Protein AF-0000000075589201 (afdb_homodimer)

pLDDT: mean 79.86, std 19.65, range [26.52, 97.69]

Radius of gyration: 31.89 Å; Cα contacts (8 Å, |Δi|>4): 646; chains: 2; bounding box: 44×114×77 Å

Structure (mmCIF, N/CA/C/O backbone):
data_AF-0000000075589201-model_v1
#
loop_
_entity.id
_entity.type
_entity.pdbx_description
1 polymer 'Conjugative transposon TraK protein'
#
loop_
_atom_site.group_PDB
_atom_site.id
_atom_site.type_symbol
_atom_site.label_atom_id
_atom_site.label_alt_id
_atom_site.label_comp_id
_atom_site.label_asym_id
_atom_site.label_entity_id
_atom_site.label_seq_id
_atom_site.pdbx_PDB_ins_code
_atom_site.Cartn_x
_atom_site.Cartn_y
_atom_site.Cartn_z
_atom_site.occupancy
_atom_site.B_iso_or_equiv
_atom_site.auth_seq_id
_atom_site.auth_comp_id
_atom_site.auth_asym_id
_atom_site.auth_atom_id
_atom_site.pdbx_PDB_model_num
ATOM 1 N N . MET A 1 1 ? 4.73 -77.562 -46.156 1 45.94 1 MET A N 1
ATOM 2 C CA . MET A 1 1 ? 3.639 -76.562 -46 1 45.94 1 MET A CA 1
ATOM 3 C C . MET A 1 1 ? 3.52 -76.125 -44.562 1 45.94 1 MET A C 1
ATOM 5 O O . MET A 1 1 ? 3.279 -74.938 -44.312 1 45.94 1 MET A O 1
ATOM 9 N N . LEU A 1 2 ? 3.779 -76.938 -43.625 1 54.12 2 LEU A N 1
ATOM 10 C CA . LEU A 1 2 ? 3.613 -76.688 -42.188 1 54.12 2 LEU A CA 1
ATOM 11 C C . LEU A 1 2 ? 4.754 -75.875 -41.656 1 54.12 2 LEU A C 1
ATOM 13 O O . LEU A 1 2 ? 4.527 -74.938 -40.844 1 54.12 2 LEU A O 1
ATOM 17 N N . ILE A 1 3 ? 5.914 -76.125 -42.125 1 55.28 3 ILE A N 1
ATOM 18 C CA . ILE A 1 3 ? 7.102 -75.375 -41.656 1 55.28 3 ILE A CA 1
ATOM 19 C C . ILE A 1 3 ? 7.059 -73.938 -42.125 1 55.28 3 ILE A C 1
ATOM 21 O O . ILE A 1 3 ? 7.422 -73.062 -41.375 1 55.28 3 ILE A O 1
ATOM 25 N N . GLU A 1 4 ? 6.652 -73.688 -43.312 1 59.41 4 GLU A N 1
ATOM 26 C CA . GLU A 1 4 ? 6.539 -72.375 -43.844 1 59.41 4 GLU A CA 1
ATOM 27 C C . GLU A 1 4 ? 5.52 -71.5 -43.062 1 59.41 4 GLU A C 1
ATOM 29 O O . GLU A 1 4 ? 5.715 -70.312 -42.844 1 59.41 4 GLU A O 1
ATOM 34 N N . SER A 1 5 ? 4.625 -72.312 -42.469 1 63.28 5 SER A N 1
ATOM 35 C CA . SER A 1 5 ? 3.578 -71.625 -41.688 1 63.28 5 SER A CA 1
ATOM 36 C C . SER A 1 5 ? 4.094 -71.188 -40.312 1 63.28 5 SER A C 1
ATOM 38 O O . SER A 1 5 ? 3.736 -70.125 -39.844 1 63.28 5 SER A O 1
ATOM 40 N N . LEU A 1 6 ? 5.078 -71.938 -39.906 1 62.12 6 LEU A N 1
ATOM 41 C CA . LEU A 1 6 ? 5.617 -71.625 -38.594 1 62.12 6 LEU A CA 1
ATOM 42 C C . LEU A 1 6 ? 6.566 -70.438 -38.656 1 62.12 6 LEU A C 1
ATOM 44 O O . LEU A 1 6 ? 6.578 -69.625 -37.781 1 62.12 6 LEU A O 1
ATOM 48 N N . GLU A 1 7 ? 7.344 -70.5 -39.719 1 65.75 7 GLU A N 1
ATOM 49 C CA . GLU A 1 7 ? 8.258 -69.375 -39.938 1 65.75 7 GLU A CA 1
ATOM 50 C C . GLU A 1 7 ? 7.488 -68.062 -40.188 1 65.75 7 GLU A C 1
ATOM 52 O O . GLU A 1 7 ? 7.883 -67 -39.688 1 65.75 7 GLU A O 1
ATOM 57 N N . GLN A 1 8 ? 6.422 -68.188 -40.812 1 70.38 8 GLN A N 1
ATOM 58 C CA . GLN A 1 8 ? 5.582 -67 -41.062 1 70.38 8 GLN A CA 1
ATOM 59 C C . GLN A 1 8 ? 4.906 -66.5 -39.812 1 70.38 8 GLN A C 1
ATOM 61 O O . GLN A 1 8 ? 4.777 -65.312 -39.594 1 70.38 8 GLN A O 1
ATOM 66 N N . LYS A 1 9 ? 4.586 -67.5 -38.938 1 68.06 9 LYS A N 1
ATOM 67 C CA . LYS A 1 9 ? 3.961 -67.125 -37.656 1 68.06 9 LYS A CA 1
ATOM 68 C C . LYS A 1 9 ? 4.953 -66.438 -36.75 1 68.06 9 LYS A C 1
ATOM 70 O O . LYS A 1 9 ? 4.598 -65.5 -36.031 1 68.06 9 LYS A O 1
ATOM 75 N N . THR A 1 10 ? 6.148 -66.875 -36.781 1 70.75 10 THR A N 1
ATOM 76 C CA . THR A 1 10 ? 7.172 -66.312 -35.938 1 70.75 10 THR A CA 1
ATOM 77 C C . THR A 1 10 ? 7.543 -64.875 -36.438 1 70.75 10 THR A C 1
ATOM 79 O O . THR A 1 10 ? 7.785 -63.969 -35.656 1 70.75 10 THR A O 1
ATOM 82 N N . ARG A 1 11 ? 7.641 -64.812 -37.719 1 72.56 11 ARG A N 1
ATOM 83 C CA . ARG A 1 11 ? 7.93 -63.531 -38.312 1 72.56 11 ARG A CA 1
ATOM 84 C C . ARG A 1 11 ? 6.816 -62.531 -38.031 1 72.56 11 ARG A C 1
ATOM 86 O O . ARG A 1 11 ? 7.082 -61.344 -37.75 1 72.56 11 ARG A O 1
ATOM 93 N N . LEU A 1 12 ? 5.617 -62.969 -38.031 1 69.81 12 LEU A N 1
ATOM 94 C CA . LEU A 1 12 ? 4.465 -62.125 -37.719 1 69.81 12 LEU A CA 1
ATOM 95 C C . LEU A 1 12 ? 4.473 -61.719 -36.25 1 69.81 12 LEU A C 1
ATOM 97 O O . LEU A 1 12 ? 4.145 -60.562 -35.938 1 69.81 12 LEU A O 1
ATOM 101 N N . ALA A 1 13 ? 4.887 -62.688 -35.5 1 69 13 ALA A N 1
ATOM 102 C CA . ALA A 1 13 ? 4.973 -62.406 -34.062 1 69 13 ALA A CA 1
ATOM 103 C C . ALA A 1 13 ? 6.047 -61.375 -33.781 1 69 13 ALA A C 1
ATOM 105 O O . ALA A 1 13 ? 5.844 -60.469 -32.938 1 69 13 ALA A O 1
ATOM 106 N N . LEU A 1 14 ? 7.141 -61.5 -34.469 1 70.56 14 LEU A N 1
ATOM 107 C CA . LEU A 1 14 ? 8.227 -60.531 -34.281 1 70.56 14 LEU A CA 1
ATOM 108 C C . LEU A 1 14 ? 7.832 -59.156 -34.812 1 70.56 14 LEU A C 1
ATOM 110 O O . LEU A 1 14 ? 8.18 -58.125 -34.219 1 70.56 14 LEU A O 1
ATOM 114 N N . PHE A 1 15 ? 7.105 -59.188 -35.875 1 77 15 PHE A N 1
ATOM 115 C CA . PHE A 1 15 ? 6.621 -57.938 -36.438 1 77 15 PHE A CA 1
ATOM 116 C C . PHE A 1 15 ? 5.625 -57.281 -35.469 1 77 15 PHE A C 1
ATOM 118 O O . PHE A 1 15 ? 5.656 -56.062 -35.281 1 77 15 PHE A O 1
ATOM 125 N N . THR A 1 16 ? 4.824 -58.094 -34.844 1 73.19 16 THR A N 1
ATOM 126 C CA . THR A 1 16 ? 3.834 -57.562 -33.906 1 73.19 16 THR A CA 1
ATOM 127 C C . THR A 1 16 ? 4.512 -57 -32.656 1 73.19 16 THR A C 1
ATOM 129 O O . THR A 1 16 ? 4.113 -55.938 -32.156 1 73.19 16 THR A O 1
ATOM 132 N N . VAL A 1 17 ? 5.504 -57.688 -32.281 1 70.44 17 VAL A N 1
ATOM 133 C CA . VAL A 1 17 ? 6.23 -57.219 -31.094 1 70.44 17 VAL A CA 1
ATOM 134 C C . VAL A 1 17 ? 6.969 -55.938 -31.422 1 70.44 17 VAL A C 1
ATOM 136 O O . VAL A 1 17 ? 6.941 -55 -30.625 1 70.44 17 VAL A O 1
ATOM 139 N N . ALA A 1 18 ? 7.586 -55.906 -32.562 1 76.56 18 ALA A N 1
ATOM 140 C CA . ALA A 1 18 ? 8.328 -54.719 -32.969 1 76.56 18 ALA A CA 1
ATOM 141 C C . ALA A 1 18 ? 7.395 -53.5 -33.125 1 76.56 18 ALA A C 1
ATOM 143 O O . ALA A 1 18 ? 7.719 -52.406 -32.656 1 76.56 18 ALA A O 1
ATOM 144 N N . THR A 1 19 ? 6.266 -53.75 -33.625 1 79.62 19 THR A N 1
ATOM 145 C CA . THR A 1 19 ? 5.305 -52.688 -33.844 1 79.62 19 THR A CA 1
ATOM 146 C C . THR A 1 19 ? 4.75 -52.188 -32.5 1 79.62 19 THR A C 1
ATOM 148 O O . THR A 1 19 ? 4.57 -50.969 -32.312 1 79.62 19 THR A O 1
ATOM 151 N N . THR A 1 20 ? 4.578 -53.062 -31.609 1 73.75 20 THR A N 1
ATOM 152 C CA . THR A 1 20 ? 4.062 -52.688 -30.297 1 73.75 20 THR A CA 1
ATOM 153 C C . THR A 1 20 ? 5.094 -51.875 -29.516 1 73.75 20 THR A C 1
ATOM 155 O O . THR A 1 20 ? 4.75 -50.906 -28.828 1 73.75 20 THR A O 1
ATOM 158 N N . ILE A 1 21 ? 6.316 -52.312 -29.703 1 73.62 21 ILE A N 1
ATOM 159 C CA . ILE A 1 21 ? 7.383 -51.594 -29.016 1 73.62 21 ILE A CA 1
ATOM 160 C C . ILE A 1 21 ? 7.5 -50.188 -29.578 1 73.62 21 ILE A C 1
ATOM 162 O O . ILE A 1 21 ? 7.625 -49.219 -28.828 1 73.62 21 ILE A O 1
ATOM 166 N N . ILE A 1 22 ? 7.445 -50.094 -30.875 1 80.19 22 ILE A N 1
ATOM 167 C CA . ILE A 1 22 ? 7.531 -48.781 -31.531 1 80.19 22 ILE A CA 1
ATOM 168 C C . ILE A 1 22 ? 6.344 -47.938 -31.125 1 80.19 22 ILE A C 1
ATOM 170 O O . ILE A 1 22 ? 6.508 -46.75 -30.812 1 80.19 22 ILE A O 1
ATOM 174 N N . ALA A 1 23 ? 5.184 -48.531 -31 1 77.44 23 ALA A N 1
ATOM 175 C CA . ALA A 1 23 ? 3.977 -47.812 -30.609 1 77.44 23 ALA A CA 1
ATOM 176 C C . ALA A 1 23 ? 4.07 -47.344 -29.156 1 77.44 23 ALA A C 1
ATOM 178 O O . ALA A 1 23 ? 3.707 -46.188 -28.844 1 77.44 23 ALA A O 1
ATOM 179 N N . CYS A 1 24 ? 4.641 -48.156 -28.453 1 72.44 24 CYS A N 1
ATOM 180 C CA . CYS A 1 24 ? 4.789 -47.812 -27.047 1 72.44 24 CYS A CA 1
ATOM 181 C C . CYS A 1 24 ? 5.781 -46.688 -26.859 1 72.44 24 CYS A C 1
ATOM 183 O O . CYS A 1 24 ? 5.562 -45.781 -26.047 1 72.44 24 CYS A O 1
ATOM 185 N N . THR A 1 25 ? 6.812 -46.719 -27.562 1 77.44 25 THR A N 1
ATOM 186 C CA . THR A 1 25 ? 7.832 -45.688 -27.469 1 77.44 25 THR A CA 1
ATOM 187 C C . THR A 1 25 ? 7.277 -44.344 -27.953 1 77.44 25 THR A C 1
ATOM 189 O O . THR A 1 25 ? 7.551 -43.312 -27.344 1 77.44 25 THR A O 1
ATOM 192 N N . ILE A 1 26 ? 6.48 -44.406 -28.922 1 79.25 26 ILE A N 1
ATOM 193 C CA . ILE A 1 26 ? 5.871 -43.188 -29.469 1 79.25 26 ILE A CA 1
ATOM 194 C C . ILE A 1 26 ? 4.891 -42.625 -28.453 1 79.25 26 ILE A C 1
ATOM 196 O O . ILE A 1 26 ? 4.883 -41.406 -28.203 1 79.25 26 ILE A O 1
ATOM 200 N N . ILE A 1 27 ? 4.156 -43.531 -27.844 1 72.88 27 ILE A N 1
ATOM 201 C CA . ILE A 1 27 ? 3.18 -43.094 -26.844 1 72.88 27 ILE A CA 1
ATOM 202 C C . ILE A 1 27 ? 3.902 -42.531 -25.625 1 72.88 27 ILE A C 1
ATOM 204 O O . ILE A 1 27 ? 3.504 -41.469 -25.094 1 72.88 27 ILE A O 1
ATOM 208 N N . CYS A 1 28 ? 4.969 -43.219 -25.328 1 69.12 28 CYS A N 1
ATOM 209 C CA . CYS A 1 28 ? 5.762 -42.719 -24.203 1 69.12 28 CYS A CA 1
ATOM 210 C C . CYS A 1 28 ? 6.379 -41.375 -24.531 1 69.12 28 CYS A C 1
ATOM 212 O O . CYS A 1 28 ? 6.355 -40.469 -23.688 1 69.12 28 CYS A O 1
ATOM 214 N N . GLY A 1 29 ? 6.938 -41.25 -25.656 1 73.06 29 GLY A N 1
ATOM 215 C CA . GLY A 1 29 ? 7.488 -40 -26.078 1 73.06 29 GLY A CA 1
ATOM 216 C C . GLY A 1 29 ? 6.457 -38.875 -26.125 1 73.06 29 GLY A C 1
ATOM 217 O O . GLY A 1 29 ? 6.719 -37.75 -25.656 1 73.06 29 GLY A O 1
ATOM 218 N N . TYR A 1 30 ? 5.305 -39.188 -26.516 1 75.88 30 TYR A N 1
ATOM 219 C CA . TYR A 1 30 ? 4.215 -38.219 -26.594 1 75.88 30 TYR A CA 1
ATOM 220 C C . TYR A 1 30 ? 3.744 -37.781 -25.203 1 75.88 30 TYR A C 1
ATOM 222 O O . TYR A 1 30 ? 3.486 -36.625 -24.969 1 75.88 30 TYR A O 1
ATOM 230 N N . THR A 1 31 ? 3.646 -38.719 -24.375 1 66.38 31 THR A N 1
ATOM 231 C CA . THR A 1 31 ? 3.201 -38.438 -23.016 1 66.38 31 THR A CA 1
ATOM 232 C C . THR A 1 31 ? 4.219 -37.562 -22.297 1 66.38 31 THR A C 1
ATOM 234 O O . THR A 1 31 ? 3.846 -36.625 -21.562 1 66.38 31 THR A O 1
ATOM 237 N N . VAL A 1 32 ? 5.449 -37.844 -22.531 1 67.25 32 VAL A N 1
ATOM 238 C CA . VAL A 1 32 ? 6.508 -37.031 -21.922 1 67.25 32 VAL A CA 1
ATOM 239 C C . VAL A 1 32 ? 6.477 -35.625 -22.5 1 67.25 32 VAL A C 1
ATOM 241 O O . VAL A 1 32 ? 6.59 -34.656 -21.75 1 67.25 32 VAL A O 1
ATOM 244 N N . PHE A 1 33 ? 6.27 -35.531 -23.688 1 70.06 33 PHE A N 1
ATOM 245 C CA . PHE A 1 33 ? 6.211 -34.219 -24.344 1 70.06 33 PHE A CA 1
ATOM 246 C C . PHE A 1 33 ? 4.988 -33.438 -23.891 1 70.06 33 PHE A C 1
ATOM 248 O O . PHE A 1 33 ? 5.074 -32.25 -23.625 1 70.06 33 PHE A O 1
ATOM 255 N N . SER A 1 34 ? 3.949 -34.062 -23.75 1 63.53 34 SER A N 1
ATOM 256 C CA . SER A 1 34 ? 2.721 -33.406 -23.312 1 63.53 34 SER A CA 1
ATOM 257 C C . SER A 1 34 ? 2.822 -33 -21.844 1 63.53 34 SER A C 1
ATOM 259 O O . SER A 1 34 ? 2.312 -31.953 -21.453 1 63.53 34 SER A O 1
ATOM 261 N N . CYS A 1 35 ? 3.467 -33.781 -21.141 1 57.94 35 CYS A N 1
ATOM 262 C CA . CYS A 1 35 ? 3.674 -33.469 -19.719 1 57.94 35 CYS A CA 1
ATOM 263 C C . CYS A 1 35 ? 4.609 -32.281 -19.562 1 57.94 35 CYS A C 1
ATOM 265 O O . CYS A 1 35 ? 4.359 -31.406 -18.734 1 57.94 35 CYS A O 1
ATOM 267 N N . LEU A 1 36 ? 5.609 -32.281 -20.281 1 57.09 36 LEU A N 1
ATOM 268 C CA . LEU A 1 36 ? 6.527 -31.141 -20.219 1 57.09 36 LEU A CA 1
ATOM 269 C C . LEU A 1 36 ? 5.84 -29.859 -20.688 1 57.09 36 LEU A C 1
ATOM 271 O O . LEU A 1 36 ? 6.07 -28.797 -20.125 1 57.09 36 LEU A O 1
ATOM 275 N N . LYS A 1 37 ? 5.078 -30.078 -21.609 1 58.38 37 LYS A N 1
ATOM 276 C CA . LYS A 1 37 ? 4.316 -28.938 -22.078 1 58.38 37 LYS A CA 1
ATOM 277 C C . LYS A 1 37 ? 3.32 -28.453 -21.031 1 58.38 37 LYS A C 1
ATOM 279 O O . LYS A 1 37 ? 3.15 -27.25 -20.828 1 58.38 37 LYS A O 1
ATOM 284 N N . MET A 1 38 ? 2.744 -29.375 -20.391 1 50.78 38 MET A N 1
ATOM 285 C CA . MET A 1 38 ? 1.786 -29.016 -19.344 1 50.78 38 MET A CA 1
ATOM 286 C C . MET A 1 38 ? 2.488 -28.375 -18.156 1 50.78 38 MET A C 1
ATOM 288 O O . MET A 1 38 ? 1.954 -27.438 -17.547 1 50.78 38 MET A O 1
ATOM 292 N N . VAL A 1 39 ? 3.551 -28.859 -17.844 1 51.12 39 VAL A N 1
ATOM 293 C CA . VAL A 1 39 ? 4.344 -28.297 -16.766 1 51.12 39 VAL A CA 1
ATOM 294 C C . VAL A 1 39 ? 4.828 -26.891 -17.156 1 51.12 39 VAL A C 1
ATOM 296 O O . VAL A 1 39 ? 4.812 -25.969 -16.344 1 51.12 39 VAL A O 1
ATOM 299 N N . GLN A 1 40 ? 5.25 -26.812 -18.328 1 46.19 40 GLN A N 1
ATOM 300 C CA . GLN A 1 40 ? 5.664 -25.5 -18.797 1 46.19 40 GLN A CA 1
ATOM 301 C C . GLN A 1 40 ? 4.473 -24.547 -18.891 1 46.19 40 GLN A C 1
ATOM 303 O O . GLN A 1 40 ? 4.598 -23.359 -18.562 1 46.19 40 GLN A O 1
ATOM 308 N N . GLU A 1 41 ? 3.406 -25.062 -19.266 1 44.84 41 GLU A N 1
ATOM 309 C CA . GLU A 1 41 ? 2.203 -24.234 -19.312 1 44.84 41 GLU A CA 1
ATOM 310 C C . GLU A 1 41 ? 1.713 -23.891 -17.906 1 44.84 41 GLU A C 1
ATOM 312 O O . GLU A 1 41 ? 1.236 -22.781 -17.672 1 44.84 41 GLU A O 1
ATOM 317 N N . GLU A 1 42 ? 1.721 -24.875 -17.016 1 40.22 42 GLU A N 1
ATOM 318 C CA . GLU A 1 42 ? 1.361 -24.578 -15.641 1 40.22 42 GLU A CA 1
ATOM 319 C C . GLU A 1 42 ? 2.418 -23.703 -14.969 1 40.22 42 GLU A C 1
ATOM 321 O O . GLU A 1 42 ? 2.096 -22.875 -14.109 1 40.22 42 GLU A O 1
ATOM 326 N N . ARG A 1 43 ? 3.637 -23.984 -15.195 1 39.81 43 ARG A N 1
ATOM 327 C CA . ARG A 1 43 ? 4.613 -23 -14.75 1 39.81 43 ARG A CA 1
ATOM 328 C C . ARG A 1 43 ? 4.277 -21.609 -15.297 1 39.81 43 ARG A C 1
ATOM 330 O O . ARG A 1 43 ? 4.527 -20.609 -14.633 1 39.81 43 ARG A O 1
ATOM 337 N N . SER A 1 44 ? 3.793 -21.562 -16.422 1 34.91 44 SER A N 1
ATOM 338 C CA . SER A 1 44 ? 3.305 -20.328 -17 1 34.91 44 SER A CA 1
ATOM 339 C C . SER A 1 44 ? 1.916 -19.969 -16.484 1 34.91 44 SER A C 1
ATOM 341 O O . SER A 1 44 ? 1.53 -18.812 -16.453 1 34.91 44 SER A O 1
ATOM 343 N N . GLN A 1 45 ? 1.037 -20.906 -16.156 1 35.66 45 GLN A N 1
ATOM 344 C CA . GLN A 1 45 ? -0.323 -20.734 -15.656 1 35.66 45 GLN A CA 1
ATOM 345 C C . GLN A 1 45 ? -0.32 -20.297 -14.195 1 35.66 45 GLN A C 1
ATOM 347 O O . GLN A 1 45 ? -1.377 -20.031 -13.617 1 35.66 45 GLN A O 1
ATOM 352 N N . ILE A 1 46 ? 0.662 -20.375 -13.359 1 34.81 46 ILE A N 1
ATOM 353 C CA . ILE A 1 46 ? 0.488 -19.906 -11.984 1 34.81 46 ILE A CA 1
ATOM 354 C C . ILE A 1 46 ? -0.347 -18.641 -11.969 1 34.81 46 ILE A C 1
ATOM 356 O O . ILE A 1 46 ? -1.051 -18.359 -11 1 34.81 46 ILE A O 1
ATOM 360 N N . TYR A 1 47 ? -0.178 -17.562 -12.859 1 30.92 47 TYR A N 1
ATOM 361 C CA . TYR A 1 47 ? -0.96 -16.344 -12.859 1 30.92 47 TYR A CA 1
ATOM 362 C C . TYR A 1 47 ? -2.357 -16.578 -13.414 1 30.92 47 TYR A C 1
ATOM 364 O O . TYR A 1 47 ? -3.242 -15.727 -13.281 1 30.92 47 TYR A O 1
ATOM 372 N N . VAL A 1 48 ? -2.545 -17.5 -14.453 1 32.41 48 VAL A N 1
ATOM 373 C CA . VAL A 1 48 ? -3.793 -17.547 -15.211 1 32.41 48 VAL A CA 1
ATOM 374 C C . VAL A 1 48 ? -4.793 -18.453 -14.492 1 32.41 48 VAL A C 1
ATOM 376 O O . VAL A 1 48 ? -4.672 -19.672 -14.539 1 32.41 48 VAL A O 1
ATOM 379 N N . VAL A 1 49 ? -5.25 -18.453 -13.32 1 29.69 49 VAL A N 1
ATOM 380 C CA . VAL A 1 49 ? -6.078 -19.594 -12.922 1 29.69 49 VAL A CA 1
ATOM 381 C C . VAL A 1 49 ? -6.984 -20 -14.078 1 29.69 49 VAL A C 1
ATOM 383 O O . VAL A 1 49 ? -7.09 -21.188 -14.398 1 29.69 49 VAL A O 1
ATOM 386 N N . ASP A 1 50 ? -8.336 -19.453 -14.391 1 28.17 50 ASP A N 1
ATOM 387 C CA . ASP A 1 50 ? -9.297 -20.391 -14.945 1 28.17 50 ASP A CA 1
ATOM 388 C C . ASP A 1 50 ? -8.922 -20.797 -16.375 1 28.17 50 ASP A C 1
ATOM 390 O O . ASP A 1 50 ? -8.891 -21.984 -16.703 1 28.17 50 ASP A O 1
ATOM 394 N N . GLY A 1 51 ? -9.711 -20.219 -17.516 1 26.52 51 GLY A N 1
ATOM 395 C CA . GLY A 1 51 ? -10.141 -20.906 -18.719 1 26.52 51 GLY A CA 1
ATOM 396 C C . GLY A 1 51 ? -8.992 -21.359 -19.594 1 26.52 51 GLY A C 1
ATOM 397 O O . GLY A 1 51 ? -7.824 -21.109 -19.281 1 26.52 51 GLY A O 1
ATOM 398 N N . ASP A 1 52 ? -9.18 -21.719 -21 1 28.89 52 ASP A N 1
ATOM 399 C CA . ASP A 1 52 ? -8.555 -22.422 -22.109 1 28.89 52 ASP A CA 1
ATOM 400 C C . ASP A 1 52 ? -7.18 -21.859 -22.438 1 28.89 52 ASP A C 1
ATOM 402 O O . ASP A 1 52 ? -6.336 -22.531 -23.016 1 28.89 52 ASP A O 1
ATOM 406 N N . ILE A 1 53 ? -7.066 -20.578 -23.062 1 34.59 53 ILE A N 1
ATOM 407 C CA . ILE A 1 53 ? -5.902 -20.141 -23.828 1 34.59 53 ILE A CA 1
ATOM 408 C C . ILE A 1 53 ? -4.758 -19.797 -22.875 1 34.59 53 ILE A C 1
ATOM 410 O O . ILE A 1 53 ? -4.797 -18.766 -22.188 1 34.59 53 ILE A O 1
ATOM 414 N N . PRO A 1 54 ? -3.949 -20.719 -22.344 1 34.47 54 PRO A N 1
ATOM 415 C CA . PRO A 1 54 ? -3.223 -21.016 -21.109 1 34.47 54 PRO A CA 1
ATOM 416 C C . PRO A 1 54 ? -2.051 -20.062 -20.859 1 34.47 54 PRO A C 1
ATOM 418 O O . PRO A 1 54 ? -1.924 -19.5 -19.781 1 34.47 54 PRO A O 1
ATOM 421 N N . PHE A 1 55 ? -0.818 -20.297 -21.594 1 33.75 55 PHE A N 1
ATOM 422 C CA . PHE A 1 55 ? 0.546 -19.938 -21.234 1 33.75 55 PHE A CA 1
ATOM 423 C C . PHE A 1 55 ? 0.771 -18.438 -21.422 1 33.75 55 PHE A C 1
ATOM 425 O O . PHE A 1 55 ? 1.31 -17.766 -20.547 1 33.75 55 PHE A O 1
ATOM 432 N N . LEU A 1 56 ? 0.602 -17.984 -22.688 1 34.12 56 LEU A N 1
ATOM 433 C CA . LEU A 1 56 ? 0.857 -16.609 -23.062 1 34.12 56 LEU A CA 1
ATOM 434 C C . LEU A 1 56 ? 0.021 -15.648 -22.219 1 34.12 56 LEU A C 1
ATOM 436 O O . LEU A 1 56 ? 0.491 -14.57 -21.859 1 34.12 56 LEU A O 1
ATOM 440 N N . ALA A 1 57 ? -1.186 -16.094 -22.016 1 34.62 57 ALA A N 1
ATOM 441 C CA . ALA A 1 57 ? -2.066 -15.242 -21.219 1 34.62 57 ALA A CA 1
ATOM 442 C C . ALA A 1 57 ? -1.603 -15.195 -19.766 1 34.62 57 ALA A C 1
ATOM 444 O O . ALA A 1 57 ? -1.729 -14.156 -19.094 1 34.62 57 ALA A O 1
ATOM 445 N N . GLU A 1 58 ? -0.829 -16.328 -19.391 1 40.56 58 GLU A N 1
ATOM 446 C CA . GLU A 1 58 ? -0.347 -16.406 -18.016 1 40.56 58 GLU A CA 1
ATOM 447 C C . GLU A 1 58 ? 0.851 -15.492 -17.797 1 40.56 58 GLU A C 1
ATOM 449 O O . GLU A 1 58 ? 0.93 -14.797 -16.781 1 40.56 58 GLU A O 1
ATOM 454 N N . ARG A 1 59 ? 1.888 -15.695 -18.797 1 39.91 59 ARG A N 1
ATOM 455 C CA . ARG A 1 59 ? 3.043 -14.805 -18.719 1 39.91 59 ARG A CA 1
ATOM 456 C C . ARG A 1 59 ? 2.615 -13.344 -18.75 1 39.91 59 ARG A C 1
ATOM 458 O O . ARG A 1 59 ? 3.148 -12.516 -18.016 1 39.91 59 ARG A O 1
ATOM 465 N N . SER A 1 60 ? 1.72 -13.172 -19.672 1 40.72 60 SER A N 1
ATOM 466 C CA . SER A 1 60 ? 1.247 -11.797 -19.797 1 40.72 60 SER A CA 1
ATOM 467 C C . SER A 1 60 ? 0.531 -11.344 -18.516 1 40.72 60 SER A C 1
ATOM 469 O O . SER A 1 60 ? 0.673 -10.195 -18.094 1 40.72 60 SER A O 1
ATOM 471 N N . LYS A 1 61 ? -0.113 -12.406 -17.969 1 51.16 61 LYS A N 1
ATOM 472 C CA . LYS A 1 61 ? -0.813 -12.086 -16.734 1 51.16 61 LYS A CA 1
ATOM 473 C C . LYS A 1 61 ? 0.167 -11.914 -15.578 1 51.16 61 LYS A C 1
ATOM 475 O O . LYS A 1 61 ? 0.01 -11.008 -14.758 1 51.16 61 LYS A O 1
ATOM 480 N N . GLN A 1 62 ? 1.243 -12.844 -15.578 1 56.22 62 GLN A N 1
ATOM 481 C CA . GLN A 1 62 ? 2.256 -12.703 -14.539 1 56.22 62 GLN A CA 1
ATOM 482 C C . GLN A 1 62 ? 3.018 -11.391 -14.68 1 56.22 62 GLN A C 1
ATOM 484 O O . GLN A 1 62 ? 3.299 -10.727 -13.68 1 56.22 62 GLN A O 1
ATOM 489 N N . GLU A 1 63 ? 3.34 -11.18 -15.984 1 59.66 63 GLU A N 1
ATOM 490 C CA . GLU A 1 63 ? 4.012 -9.906 -16.234 1 59.66 63 GLU A CA 1
ATOM 491 C C . GLU A 1 63 ? 3.115 -8.727 -15.883 1 59.66 63 GLU A C 1
ATOM 493 O O . GLU A 1 63 ? 3.578 -7.742 -15.305 1 59.66 63 GLU A O 1
ATOM 498 N N . ALA A 1 64 ? 1.935 -8.906 -16.312 1 63.81 64 ALA A N 1
ATOM 499 C CA . ALA A 1 64 ? 0.99 -7.84 -15.977 1 63.81 64 ALA A CA 1
ATOM 500 C C . ALA A 1 64 ? 0.827 -7.699 -14.469 1 63.81 64 ALA A C 1
ATOM 502 O O . ALA A 1 64 ? 0.734 -6.582 -13.953 1 63.81 64 ALA A O 1
ATOM 503 N N . ASN A 1 65 ? 0.992 -8.852 -13.844 1 73.81 65 ASN A N 1
ATOM 504 C CA . ASN A 1 65 ? 0.874 -8.797 -12.391 1 73.81 65 ASN A CA 1
ATOM 505 C C . ASN A 1 65 ? 2.104 -8.156 -11.75 1 73.81 65 ASN A C 1
ATOM 507 O O . ASN A 1 65 ? 1.985 -7.402 -10.789 1 73.81 65 ASN A O 1
ATOM 511 N N . PHE A 1 66 ? 3.244 -8.469 -12.461 1 80.44 66 PHE A N 1
ATOM 512 C CA . PHE A 1 66 ? 4.465 -7.859 -11.945 1 80.44 66 PHE A CA 1
ATOM 513 C C . PHE A 1 66 ? 4.418 -6.344 -12.086 1 80.44 66 PHE A C 1
ATOM 515 O O . PHE A 1 66 ? 4.758 -5.617 -11.148 1 80.44 66 PHE A O 1
ATOM 522 N N . VAL A 1 67 ? 4.031 -5.8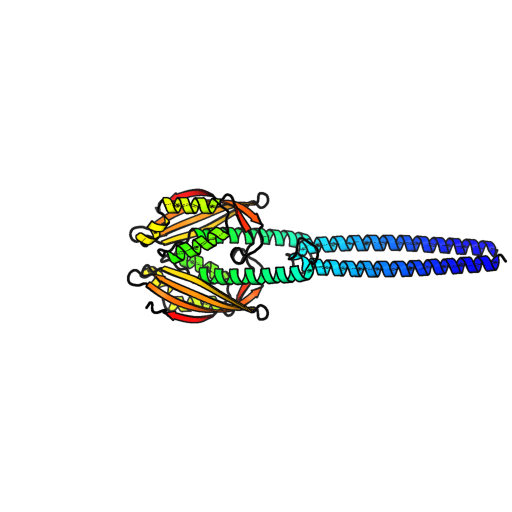75 -13.258 1 85.88 67 VAL A N 1
ATOM 523 C CA . VAL A 1 67 ? 3.992 -4.438 -13.523 1 85.88 67 VAL A CA 1
ATOM 524 C C . VAL A 1 67 ? 3.053 -3.754 -12.531 1 85.88 67 VAL A C 1
ATOM 526 O O . VAL A 1 67 ? 3.381 -2.701 -11.977 1 85.88 67 VAL A O 1
ATOM 529 N N . MET A 1 68 ? 1.924 -4.359 -12.234 1 85.19 68 MET A N 1
ATOM 530 C CA . MET A 1 68 ? 0.953 -3.787 -11.305 1 85.19 68 MET A CA 1
ATOM 531 C C . MET A 1 68 ? 1.501 -3.777 -9.883 1 85.19 68 MET A C 1
ATOM 533 O O . MET A 1 68 ? 1.363 -2.785 -9.164 1 85.19 68 MET A O 1
ATOM 537 N N . GLU A 1 69 ? 2.174 -4.84 -9.516 1 87 69 GLU A N 1
ATOM 538 C CA . GLU A 1 69 ? 2.754 -4.926 -8.18 1 87 69 GLU A CA 1
ATOM 539 C C . GLU A 1 69 ? 3.914 -3.951 -8.016 1 87 69 GLU A C 1
ATOM 541 O O . GLU A 1 69 ? 4.055 -3.318 -6.969 1 87 69 GLU A O 1
ATOM 546 N N . ALA A 1 70 ? 4.684 -3.91 -9.086 1 92.75 70 ALA A N 1
ATOM 547 C CA . ALA A 1 70 ? 5.836 -3.01 -9.047 1 92.75 70 ALA A CA 1
ATOM 548 C C . ALA A 1 70 ? 5.391 -1.559 -8.898 1 92.75 70 ALA A C 1
ATOM 550 O O . ALA A 1 70 ? 5.926 -0.824 -8.062 1 92.75 70 ALA A O 1
ATOM 551 N N . LYS A 1 71 ? 4.434 -1.174 -9.664 1 92.81 71 LYS A N 1
ATOM 552 C CA . LYS A 1 71 ? 3.943 0.199 -9.594 1 92.81 71 LYS A CA 1
ATOM 553 C C . LYS A 1 71 ? 3.312 0.487 -8.234 1 92.81 71 LYS A C 1
ATOM 555 O O . LYS A 1 71 ? 3.484 1.576 -7.684 1 92.81 71 LYS A O 1
ATOM 560 N N . ALA A 1 72 ? 2.602 -0.474 -7.727 1 91.5 72 ALA A N 1
ATOM 561 C CA . ALA A 1 72 ? 2.004 -0.315 -6.402 1 91.5 72 ALA A CA 1
ATOM 562 C C . ALA A 1 72 ? 3.08 -0.179 -5.328 1 91.5 72 ALA A C 1
ATOM 564 O O . ALA A 1 72 ? 2.943 0.623 -4.402 1 91.5 72 ALA A O 1
ATOM 565 N N . ASP A 1 73 ? 4.066 -1.001 -5.422 1 93.88 73 ASP A N 1
ATOM 566 C CA . ASP A 1 73 ? 5.18 -0.951 -4.484 1 93.88 73 ASP A CA 1
ATOM 567 C C . ASP A 1 73 ? 5.863 0.415 -4.512 1 93.88 73 ASP A C 1
ATOM 569 O O . ASP A 1 73 ? 6.129 1.003 -3.463 1 93.88 73 ASP A O 1
ATOM 573 N N . ILE A 1 74 ? 6.094 0.886 -5.711 1 96.38 74 ILE A N 1
ATOM 574 C CA . ILE A 1 74 ? 6.758 2.174 -5.902 1 96.38 74 ILE A CA 1
ATOM 575 C C . ILE A 1 74 ? 5.891 3.289 -5.32 1 96.38 74 ILE A C 1
ATOM 577 O O . ILE A 1 74 ? 6.391 4.176 -4.625 1 96.38 74 ILE A O 1
ATOM 581 N N . GLN A 1 75 ? 4.633 3.252 -5.629 1 94.38 75 GLN A N 1
ATOM 582 C CA . GLN A 1 75 ? 3.713 4.262 -5.117 1 94.38 75 GLN A CA 1
ATOM 583 C C . GLN A 1 75 ? 3.652 4.227 -3.594 1 94.38 75 GLN A C 1
ATOM 585 O O . GLN A 1 75 ? 3.693 5.273 -2.941 1 94.38 75 GLN A O 1
ATOM 590 N N . LEU A 1 76 ? 3.564 3.035 -3.064 1 93.94 76 LEU A N 1
ATOM 591 C CA . LEU A 1 76 ? 3.473 2.869 -1.617 1 93.94 76 LEU A CA 1
ATOM 592 C C . LEU A 1 76 ? 4.73 3.393 -0.93 1 93.94 76 LEU A C 1
ATOM 594 O O . LEU A 1 76 ? 4.645 4.066 0.101 1 93.94 76 LEU A O 1
ATOM 598 N N . PHE A 1 77 ? 5.879 3.076 -1.479 1 97 77 PHE A N 1
ATOM 599 C CA . PHE A 1 77 ? 7.141 3.557 -0.934 1 97 77 PHE A CA 1
ATOM 600 C C . PHE A 1 77 ? 7.152 5.078 -0.85 1 97 77 PHE A C 1
ATOM 602 O O . PHE A 1 77 ? 7.504 5.645 0.187 1 97 77 PHE A O 1
ATOM 609 N N . HIS A 1 78 ? 6.77 5.723 -1.888 1 97.38 78 HIS A N 1
ATOM 610 C CA . HIS A 1 78 ? 6.812 7.18 -1.939 1 97.38 78 HIS A CA 1
ATOM 611 C C . HIS A 1 78 ? 5.801 7.797 -0.978 1 97.38 78 HIS A C 1
ATOM 613 O O . HIS A 1 78 ? 6.051 8.859 -0.406 1 97.38 78 HIS A O 1
ATOM 619 N N . GLN A 1 79 ? 4.68 7.109 -0.832 1 94.94 79 GLN A N 1
ATOM 620 C CA . GLN A 1 79 ? 3.691 7.59 0.127 1 94.94 79 GLN A CA 1
ATOM 621 C C . GLN A 1 79 ? 4.215 7.492 1.557 1 94.94 79 GLN A C 1
ATOM 623 O O . GLN A 1 79 ? 4.059 8.422 2.348 1 94.94 79 GLN A O 1
ATOM 628 N N . TYR A 1 80 ? 4.84 6.359 1.896 1 95.81 80 TYR A N 1
ATOM 629 C CA . TYR A 1 80 ? 5.426 6.199 3.221 1 95.81 80 TYR A CA 1
ATOM 630 C C . TYR A 1 80 ? 6.535 7.219 3.455 1 95.81 80 TYR A C 1
ATOM 632 O O . TYR A 1 80 ? 6.672 7.754 4.559 1 95.81 80 TYR A O 1
ATOM 640 N N . PHE A 1 81 ? 7.266 7.551 2.443 1 97.62 81 PHE A N 1
ATOM 641 C CA . PHE A 1 81 ? 8.453 8.383 2.588 1 97.62 81 PHE A CA 1
ATOM 642 C C . PHE A 1 81 ? 8.078 9.859 2.648 1 97.62 81 PHE A C 1
ATOM 644 O O . PHE A 1 81 ? 8.703 10.633 3.377 1 97.62 81 PHE A O 1
ATOM 651 N N . PHE A 1 82 ? 6.969 10.211 1.901 1 96.75 82 PHE A N 1
ATOM 652 C CA . PHE A 1 82 ? 6.805 11.648 1.682 1 96.75 82 PHE A CA 1
ATOM 653 C C . PHE A 1 82 ? 5.547 12.156 2.373 1 96.75 82 PHE A C 1
ATOM 655 O O . PHE A 1 82 ? 5.383 13.367 2.562 1 96.75 82 PHE A O 1
ATOM 662 N N . ASN A 1 83 ? 4.562 11.336 2.664 1 95.69 83 ASN A N 1
ATOM 663 C CA . ASN A 1 83 ? 3.408 11.805 3.424 1 95.69 83 ASN A CA 1
ATOM 664 C C . ASN A 1 83 ? 3.754 12.008 4.898 1 95.69 83 ASN A C 1
ATOM 666 O O . ASN A 1 83 ? 3.846 11.039 5.656 1 95.69 83 ASN A O 1
ATOM 670 N N . LEU A 1 84 ? 3.891 13.281 5.285 1 96.12 84 LEU A N 1
ATOM 671 C CA . LEU A 1 84 ? 4.406 13.602 6.609 1 96.12 84 LEU A CA 1
ATOM 672 C C . LEU A 1 84 ? 3.506 14.617 7.312 1 96.12 84 LEU A C 1
ATOM 674 O O . LEU A 1 84 ? 3.529 15.805 6.988 1 96.12 84 LEU A O 1
ATOM 678 N N . PRO A 1 85 ? 2.703 14.18 8.242 1 94.5 85 PRO A N 1
ATOM 679 C CA . PRO A 1 85 ? 2.018 15.109 9.141 1 94.5 85 PRO A CA 1
ATOM 680 C C . PRO A 1 85 ? 2.949 15.703 10.195 1 94.5 85 PRO A C 1
ATOM 682 O O . PRO A 1 85 ? 4.07 15.219 10.375 1 94.5 85 PRO A O 1
ATOM 685 N N . PRO A 1 86 ? 2.541 16.797 10.805 1 93.38 86 PRO A N 1
ATOM 686 C CA . PRO A 1 86 ? 3.373 17.375 11.852 1 93.38 86 PRO A CA 1
ATOM 687 C C . PRO A 1 86 ? 3.314 16.594 13.164 1 93.38 86 PRO A C 1
ATOM 689 O O . PRO A 1 86 ? 2.898 17.141 14.188 1 93.38 86 PRO A O 1
ATOM 692 N N . ASP A 1 87 ? 3.695 15.344 13.141 1 93 87 ASP A N 1
ATOM 693 C CA . ASP A 1 87 ? 3.719 14.414 14.266 1 93 87 ASP A CA 1
ATOM 694 C C . ASP A 1 87 ? 4.961 13.531 14.219 1 93 87 ASP A C 1
ATOM 696 O O . ASP A 1 87 ? 5.098 12.688 13.328 1 93 87 ASP A O 1
ATOM 700 N N . ASP A 1 88 ? 5.758 13.609 15.258 1 91.94 88 ASP A N 1
ATOM 701 C CA . ASP A 1 88 ? 7.039 12.914 15.297 1 91.94 88 ASP A CA 1
ATOM 702 C C . ASP A 1 88 ? 6.844 11.398 15.297 1 91.94 88 ASP A C 1
ATOM 704 O O . ASP A 1 88 ? 7.57 10.672 14.609 1 91.94 88 ASP A O 1
ATOM 708 N N . ASP A 1 89 ? 5.918 10.945 16 1 89.94 89 ASP A N 1
ATOM 709 C CA . ASP A 1 89 ? 5.688 9.508 16.109 1 89.94 89 ASP A CA 1
ATOM 710 C C . ASP A 1 89 ? 5.25 8.914 14.773 1 89.94 89 ASP A C 1
ATOM 712 O O . ASP A 1 89 ? 5.703 7.84 14.383 1 89.94 89 ASP A O 1
ATOM 716 N N . TYR A 1 90 ? 4.375 9.609 14.133 1 92.44 90 TYR A N 1
ATOM 717 C CA . TYR A 1 90 ? 3.914 9.109 12.844 1 92.44 90 TYR A CA 1
ATOM 718 C C . TYR A 1 90 ? 5.035 9.141 11.812 1 92.44 90 TYR A C 1
ATOM 720 O O . TYR A 1 90 ? 5.156 8.227 10.992 1 92.44 90 TYR A O 1
ATOM 728 N N . ILE A 1 91 ? 5.785 10.234 11.852 1 95.38 91 ILE A N 1
ATOM 729 C CA . ILE A 1 91 ? 6.895 10.359 10.914 1 95.38 91 ILE A CA 1
ATOM 730 C C . ILE A 1 91 ? 7.863 9.195 11.102 1 95.38 91 ILE A C 1
ATOM 732 O O . ILE A 1 91 ? 8.273 8.555 10.125 1 95.38 91 ILE A O 1
ATOM 736 N N . LYS A 1 92 ? 8.156 8.859 12.297 1 92.62 92 LYS A N 1
ATOM 737 C CA . LYS A 1 92 ? 9.039 7.734 12.594 1 92.62 92 LYS A CA 1
ATOM 738 C C . LYS A 1 92 ? 8.43 6.418 12.109 1 92.62 92 LYS A C 1
ATOM 740 O O . LYS A 1 92 ? 9.125 5.586 11.523 1 92.62 92 LYS A O 1
ATOM 745 N N . TRP A 1 93 ? 7.191 6.328 12.312 1 91.62 93 TRP A N 1
ATOM 746 C CA . TRP A 1 93 ? 6.48 5.109 11.938 1 91.62 93 TRP A CA 1
ATOM 747 C C . TRP A 1 93 ? 6.477 4.926 10.422 1 91.62 93 TRP A C 1
ATOM 749 O O . TRP A 1 93 ? 6.84 3.859 9.922 1 91.62 93 TRP A O 1
ATOM 759 N N . THR A 1 94 ? 6.051 5.957 9.727 1 93.44 94 THR A N 1
ATOM 760 C CA . THR A 1 94 ? 5.906 5.848 8.273 1 93.44 94 THR A CA 1
ATOM 761 C C . THR A 1 94 ? 7.27 5.699 7.605 1 93.44 94 THR A C 1
ATOM 763 O O . THR A 1 94 ? 7.414 4.949 6.637 1 93.44 94 THR A O 1
ATOM 766 N N . LEU A 1 95 ? 8.281 6.387 8.109 1 94.31 95 LEU A N 1
ATOM 767 C CA . LEU A 1 95 ? 9.625 6.25 7.559 1 94.31 95 LEU A CA 1
ATOM 768 C C . LEU A 1 95 ? 10.195 4.867 7.863 1 94.31 95 LEU A C 1
ATOM 770 O O . LEU A 1 95 ? 10.945 4.312 7.059 1 94.31 95 LEU A O 1
ATOM 774 N N . GLY A 1 96 ? 9.859 4.391 9.023 1 91.56 96 GLY A N 1
ATOM 775 C CA . GLY A 1 96 ? 10.25 3.023 9.328 1 91.56 96 GLY A CA 1
ATOM 776 C C . GLY A 1 96 ? 9.734 2.014 8.32 1 91.56 96 GLY A C 1
ATOM 777 O O . GLY A 1 96 ? 10.469 1.117 7.902 1 91.56 96 GLY A O 1
ATOM 778 N N . LYS A 1 97 ? 8.523 2.186 7.934 1 91.12 97 LYS A N 1
ATOM 779 C CA . LYS A 1 97 ? 7.934 1.31 6.926 1 91.12 97 LYS A CA 1
ATOM 780 C C . LYS A 1 97 ? 8.625 1.474 5.578 1 91.12 97 LYS A C 1
ATOM 782 O O . LYS A 1 97 ? 8.891 0.488 4.883 1 91.12 97 LYS A O 1
ATOM 787 N N . ALA A 1 98 ? 8.922 2.697 5.215 1 94.94 98 ALA A N 1
ATOM 788 C CA . ALA A 1 98 ? 9.586 2.982 3.943 1 94.94 98 ALA A CA 1
ATOM 789 C C . ALA A 1 98 ? 10.961 2.326 3.885 1 94.94 98 ALA A C 1
ATOM 791 O O . ALA A 1 98 ? 11.375 1.823 2.836 1 94.94 98 ALA A O 1
ATOM 792 N N . MET A 1 99 ? 11.672 2.293 4.996 1 93.62 99 MET A N 1
ATOM 793 C CA . MET A 1 99 ? 13.039 1.794 5.031 1 93.62 99 MET A CA 1
ATOM 794 C C . MET A 1 99 ? 13.078 0.285 4.816 1 93.62 99 MET A C 1
ATOM 796 O O . MET A 1 99 ? 14.094 -0.263 4.398 1 93.62 99 MET A O 1
ATOM 800 N N . TYR A 1 100 ? 12 -0.385 5.031 1 90 100 TYR A N 1
ATOM 801 C CA . TYR A 1 100 ? 11.922 -1.815 4.762 1 90 100 TYR A CA 1
ATOM 802 C C . TYR A 1 100 ? 11.734 -2.08 3.273 1 90 100 TYR A C 1
ATOM 804 O O . TYR A 1 100 ? 11.945 -3.199 2.803 1 90 100 TYR A O 1
ATOM 812 N N . MET A 1 101 ? 11.375 -1.069 2.518 1 94.88 101 MET A N 1
ATOM 813 C CA . MET A 1 101 ? 10.992 -1.255 1.12 1 94.88 101 MET A CA 1
ATOM 814 C C . MET A 1 101 ? 12.109 -0.808 0.186 1 94.88 101 MET A C 1
ATOM 816 O O . MET A 1 101 ? 11.992 -0.934 -1.034 1 94.88 101 MET A O 1
ATOM 820 N N . ALA A 1 102 ? 13.18 -0.282 0.748 1 95.12 102 ALA A N 1
ATOM 821 C CA . ALA A 1 102 ? 14.258 0.26 -0.077 1 95.12 102 ALA A CA 1
ATOM 822 C C . ALA A 1 102 ? 15.625 -0.091 0.504 1 95.12 102 ALA A C 1
ATOM 824 O O . ALA A 1 102 ? 15.734 -0.433 1.684 1 95.12 102 ALA A O 1
ATOM 825 N N . ASP A 1 103 ? 16.641 0.046 -0.329 1 92.12 103 ASP A N 1
ATOM 826 C CA . ASP A 1 103 ? 17.984 -0.289 0.117 1 92.12 103 ASP A CA 1
ATOM 827 C C . ASP A 1 103 ? 18.656 0.906 0.794 1 92.12 103 ASP A C 1
ATOM 829 O O . ASP A 1 103 ? 17.969 1.867 1.173 1 92.12 103 ASP A O 1
ATOM 833 N N . GLY A 1 104 ? 19.922 0.826 1.043 1 92.5 104 GLY A N 1
ATOM 834 C CA . GLY A 1 104 ? 20.672 1.813 1.809 1 92.5 104 GLY A CA 1
ATOM 835 C C . GLY A 1 104 ? 20.609 3.203 1.202 1 92.5 104 GLY A C 1
ATOM 836 O O . GLY A 1 104 ? 20.781 4.199 1.905 1 92.5 104 GLY A O 1
ATOM 837 N N . THR A 1 105 ? 20.344 3.295 -0.087 1 94.62 105 THR A N 1
ATOM 838 C CA . THR A 1 105 ? 20.312 4.602 -0.737 1 94.62 105 THR A CA 1
ATOM 839 C C . THR A 1 105 ? 19.141 5.434 -0.2 1 94.62 105 THR A C 1
ATOM 841 O O . THR A 1 105 ? 19.25 6.656 -0.087 1 94.62 105 THR A O 1
ATOM 844 N N . ALA A 1 106 ? 18.047 4.801 0.139 1 94.94 106 ALA A N 1
ATOM 845 C CA . ALA A 1 106 ? 16.938 5.516 0.743 1 94.94 106 ALA A CA 1
ATOM 846 C C . ALA A 1 106 ? 17.297 6.039 2.131 1 94.94 106 ALA A C 1
ATOM 848 O O . ALA A 1 106 ? 16.906 7.141 2.51 1 94.94 106 ALA A O 1
ATOM 849 N N . MET A 1 107 ? 18.062 5.215 2.84 1 93.94 107 MET A N 1
ATOM 850 C CA . MET A 1 107 ? 18.5 5.625 4.168 1 93.94 107 MET A CA 1
ATOM 851 C C . MET A 1 107 ? 19.406 6.848 4.086 1 93.94 107 MET A C 1
ATOM 853 O O . MET A 1 107 ? 19.312 7.758 4.91 1 93.94 107 MET A O 1
ATOM 857 N N . LYS A 1 108 ? 20.234 6.84 3.133 1 94.81 108 LYS A N 1
ATOM 858 C CA . LYS A 1 108 ? 21.125 7.977 2.934 1 94.81 108 LYS A CA 1
ATOM 859 C C . LYS A 1 108 ? 20.344 9.242 2.623 1 94.81 108 LYS A C 1
ATOM 861 O O . LYS A 1 108 ? 20.672 10.32 3.121 1 94.81 108 LYS A O 1
ATOM 866 N N . GLN A 1 109 ? 19.359 9.117 1.828 1 94.88 109 GLN A N 1
ATOM 867 C CA . GLN A 1 109 ? 18.531 10.273 1.502 1 94.88 109 GLN A CA 1
ATOM 868 C C . GLN A 1 109 ? 17.75 10.742 2.725 1 94.88 109 GLN A C 1
ATOM 870 O O . GLN A 1 109 ? 17.609 11.953 2.953 1 94.88 109 GLN A O 1
ATOM 875 N N . LYS A 1 110 ? 17.188 9.836 3.428 1 95.62 110 LYS A N 1
ATOM 876 C CA . LYS A 1 110 ? 16.5 10.18 4.668 1 95.62 110 LYS A CA 1
ATOM 877 C C . LYS A 1 110 ? 17.406 10.945 5.617 1 95.62 110 LYS A C 1
ATOM 879 O O . LYS A 1 110 ? 17 11.953 6.203 1 95.62 110 LYS A O 1
ATOM 884 N N . GLN A 1 111 ? 18.672 10.453 5.77 1 94.62 111 GLN A N 1
ATOM 885 C CA . GLN A 1 111 ? 19.641 11.078 6.652 1 94.62 111 GLN A CA 1
ATOM 886 C C . GLN A 1 111 ? 20 12.484 6.168 1 94.62 111 GLN A C 1
ATOM 888 O O . GLN A 1 111 ? 20.156 13.406 6.977 1 94.62 111 GLN A O 1
ATOM 893 N N . ALA A 1 112 ? 20.125 12.617 4.918 1 95 112 ALA A N 1
ATOM 894 C CA . ALA A 1 112 ? 20.391 13.93 4.348 1 95 112 ALA A CA 1
ATOM 895 C C . ALA A 1 112 ? 19.266 14.914 4.645 1 95 112 ALA A C 1
ATOM 897 O O . ALA A 1 112 ? 19.5 16.078 4.98 1 95 112 ALA A O 1
ATOM 898 N N . MET A 1 113 ? 18.047 14.469 4.508 1 94.69 113 MET A N 1
ATOM 899 C CA . MET A 1 113 ? 16.891 15.305 4.797 1 94.69 113 MET A CA 1
ATOM 900 C C . MET A 1 113 ? 16.812 15.633 6.285 1 94.69 113 MET A C 1
ATOM 902 O O . MET A 1 113 ? 16.422 16.75 6.656 1 94.69 113 MET A O 1
ATOM 906 N N . GLU A 1 114 ? 17.188 14.68 7.074 1 95 114 GLU A N 1
ATOM 907 C CA . GLU A 1 114 ? 17.219 14.891 8.516 1 95 114 GLU A CA 1
ATOM 908 C C . GLU A 1 114 ? 18.25 15.938 8.906 1 95 114 GLU A C 1
ATOM 910 O O . GLU A 1 114 ? 17.969 16.812 9.727 1 95 114 GLU A O 1
ATOM 915 N N . GLU A 1 115 ? 19.406 15.883 8.336 1 95.62 115 GLU A N 1
ATOM 916 C CA . GLU A 1 115 ? 20.5 16.812 8.609 1 95.62 115 GLU A CA 1
ATOM 917 C C . GLU A 1 115 ? 20.156 18.219 8.125 1 95.62 115 GLU A C 1
ATOM 919 O O . GLU A 1 115 ? 20.578 19.203 8.727 1 95.62 115 GLU A O 1
ATOM 924 N N . ALA A 1 116 ? 19.359 18.25 7.066 1 94.44 116 ALA A N 1
ATOM 925 C CA . ALA A 1 116 ? 18.922 19.547 6.527 1 94.44 116 ALA A CA 1
ATOM 926 C C . ALA A 1 116 ? 17.781 20.125 7.355 1 94.44 116 ALA A C 1
ATOM 928 O O . ALA A 1 116 ? 17.375 21.266 7.129 1 94.44 116 ALA A O 1
ATOM 929 N N . GLY A 1 117 ? 17.25 19.312 8.281 1 94.88 117 GLY A N 1
ATOM 930 C CA . GLY A 1 117 ? 16.219 19.781 9.188 1 94.88 117 GLY A CA 1
ATOM 931 C C . GLY A 1 117 ? 14.828 19.688 8.602 1 94.88 117 GLY A C 1
ATOM 932 O O . GLY A 1 117 ? 13.898 20.359 9.07 1 94.88 117 GLY A O 1
ATOM 933 N N . PHE A 1 118 ? 14.703 18.906 7.609 1 94.12 118 PHE A N 1
ATOM 934 C CA . PHE A 1 118 ? 13.438 18.844 6.891 1 94.12 118 PHE A CA 1
ATOM 935 C C . PHE A 1 118 ? 12.328 18.312 7.789 1 94.12 118 PHE A C 1
ATOM 937 O O . PHE A 1 118 ? 11.25 18.906 7.875 1 94.12 118 PHE A O 1
ATOM 944 N N . PHE A 1 119 ? 12.555 17.219 8.453 1 95.25 119 PHE A N 1
ATOM 945 C CA . PHE A 1 119 ? 11.539 16.578 9.273 1 95.25 119 PHE A CA 1
ATOM 946 C C . PHE A 1 119 ? 11.227 17.406 10.508 1 95.25 119 PHE A C 1
ATOM 948 O O . PHE A 1 119 ? 10.07 17.547 10.906 1 95.25 119 PHE A O 1
ATOM 955 N N . SER A 1 120 ? 12.234 18 11.094 1 94.56 120 SER A N 1
ATOM 956 C CA . SER A 1 120 ? 12.039 18.891 12.242 1 94.56 120 SER A CA 1
ATOM 957 C C . SER A 1 120 ? 11.219 20.109 11.859 1 94.56 120 SER A C 1
ATOM 959 O O . SER A 1 120 ? 10.422 20.609 12.664 1 94.56 120 SER A O 1
ATOM 961 N N . ASP A 1 121 ? 11.414 20.578 10.68 1 94.31 121 ASP A N 1
ATOM 962 C CA . ASP A 1 121 ? 10.68 21.734 10.188 1 94.31 121 ASP A CA 1
ATOM 963 C C . ASP A 1 121 ? 9.195 21.422 10.039 1 94.31 121 ASP A C 1
ATOM 965 O O . ASP A 1 121 ? 8.336 22.266 10.328 1 94.31 121 ASP A O 1
ATOM 969 N N . ILE A 1 122 ? 8.914 20.219 9.617 1 94.06 122 ILE A N 1
ATOM 970 C CA . ILE A 1 122 ? 7.527 19.812 9.453 1 94.06 122 ILE A CA 1
ATOM 971 C C . ILE A 1 122 ? 6.816 19.844 10.805 1 94.06 122 ILE A C 1
ATOM 973 O O . ILE A 1 122 ? 5.699 20.359 10.914 1 94.06 122 ILE A O 1
ATOM 977 N N . VAL A 1 123 ? 7.469 19.406 11.781 1 92.56 123 VAL A N 1
ATOM 978 C CA . VAL A 1 123 ? 6.871 19.312 13.109 1 92.56 123 VAL A CA 1
ATOM 979 C C . VAL A 1 123 ? 6.812 20.688 13.742 1 92.56 123 VAL A C 1
ATOM 981 O O . VAL A 1 123 ? 5.758 21.125 14.219 1 92.56 123 VAL A O 1
ATOM 984 N N . SER A 1 124 ? 7.891 21.469 13.734 1 92.31 124 SER A N 1
ATOM 985 C CA . SER A 1 124 ? 7.992 22.75 14.422 1 92.31 124 SER A CA 1
ATOM 986 C C . SER A 1 124 ? 7.082 23.797 13.797 1 92.31 124 SER A C 1
ATOM 988 O O . SER A 1 124 ? 6.543 24.656 14.492 1 92.31 124 SER A O 1
ATOM 990 N N . SER A 1 125 ? 6.891 23.719 12.492 1 89.94 125 SER A N 1
ATOM 991 C CA . SER A 1 125 ? 6.078 24.719 11.812 1 89.94 125 SER A CA 1
ATOM 992 C C . SER A 1 125 ? 4.645 24.234 11.625 1 89.94 125 SER A C 1
ATOM 994 O O . SER A 1 125 ? 3.84 24.891 10.961 1 89.94 125 SER A O 1
ATOM 996 N N . SER A 1 126 ? 4.301 23.047 12.078 1 89.25 126 SER A N 1
ATOM 997 C CA . SER A 1 126 ? 2.984 22.422 11.938 1 89.25 126 SER A CA 1
ATOM 998 C C . SER A 1 126 ? 2.586 22.312 10.469 1 89.25 126 SER A C 1
ATOM 1000 O O . SER A 1 126 ? 1.439 22.594 10.109 1 89.25 126 SER A O 1
ATOM 1002 N N . ALA A 1 127 ? 3.635 22.062 9.68 1 92.56 127 ALA A N 1
ATOM 1003 C CA . ALA A 1 127 ? 3.41 21.875 8.25 1 92.56 127 ALA A CA 1
ATOM 1004 C C . ALA A 1 127 ? 2.949 20.453 7.934 1 92.56 127 ALA A C 1
ATOM 1006 O O . ALA A 1 127 ? 3.109 19.547 8.758 1 92.56 127 ALA A O 1
ATOM 1007 N N . VAL A 1 128 ? 2.275 20.266 6.789 1 94.69 128 VAL A N 1
ATOM 1008 C CA . VAL A 1 128 ? 1.842 18.953 6.305 1 94.69 128 VAL A CA 1
ATOM 1009 C C . VAL A 1 128 ? 2.375 18.719 4.895 1 94.69 128 VAL A C 1
ATOM 1011 O O . VAL A 1 128 ? 2.178 19.547 4.004 1 94.69 128 VAL A O 1
ATOM 1014 N N . CYS A 1 129 ? 3.123 17.641 4.75 1 95.81 129 CYS A N 1
ATOM 1015 C CA . CYS A 1 129 ? 3.652 17.266 3.441 1 95.81 129 CYS A CA 1
ATOM 1016 C C . CYS A 1 129 ? 2.885 16.094 2.857 1 95.81 129 CYS A C 1
ATOM 1018 O O . CYS A 1 129 ? 2.688 15.078 3.531 1 95.81 129 CYS A O 1
ATOM 1020 N N . THR A 1 130 ? 2.348 16.219 1.641 1 95.38 130 THR A N 1
ATOM 1021 C CA . THR A 1 130 ? 1.649 15.133 0.953 1 95.38 130 THR A CA 1
ATOM 1022 C C . THR A 1 130 ? 2.199 14.945 -0.459 1 95.38 130 THR A C 1
ATOM 1024 O O . THR A 1 130 ? 2.789 15.867 -1.027 1 95.38 130 THR A O 1
ATOM 1027 N N . ILE A 1 131 ? 2.076 13.719 -0.922 1 95.38 131 ILE A N 1
ATOM 1028 C CA . ILE A 1 131 ? 2.51 13.445 -2.287 1 95.38 131 ILE A CA 1
ATOM 1029 C C . ILE A 1 131 ? 1.402 12.711 -3.041 1 95.38 131 ILE A C 1
ATOM 1031 O O . ILE A 1 131 ? 0.729 11.844 -2.479 1 95.38 131 ILE A O 1
ATOM 1035 N N . MET A 1 132 ? 1.128 13.109 -4.277 1 92.69 132 MET A N 1
ATOM 1036 C CA . MET A 1 132 ? 0.219 12.43 -5.195 1 92.69 132 MET A CA 1
ATOM 1037 C C . MET A 1 132 ? 0.975 11.875 -6.398 1 92.69 132 MET A C 1
ATOM 1039 O O . MET A 1 132 ? 1.822 12.562 -6.977 1 92.69 132 MET A O 1
ATOM 1043 N N . CYS A 1 133 ? 0.736 10.672 -6.609 1 92.44 133 CYS A N 1
ATOM 1044 C CA . CYS A 1 133 ? 1.405 10.023 -7.73 1 92.44 133 CYS A CA 1
ATOM 1045 C C . CYS A 1 133 ? 0.759 10.414 -9.055 1 92.44 133 CYS A C 1
ATOM 1047 O O . CYS A 1 133 ? -0.431 10.172 -9.258 1 92.44 133 CYS A O 1
ATOM 1049 N N . ASP A 1 134 ? 1.503 10.969 -9.93 1 89.94 134 ASP A N 1
ATOM 1050 C CA . ASP A 1 134 ? 1.015 11.305 -11.258 1 89.94 134 ASP A CA 1
ATOM 1051 C C . ASP A 1 134 ? 1.163 10.125 -12.219 1 89.94 134 ASP A C 1
ATOM 1053 O O . ASP A 1 134 ? 0.192 9.711 -12.852 1 89.94 134 ASP A O 1
ATOM 1057 N N . SER A 1 135 ? 2.406 9.703 -12.344 1 90.88 135 SER A N 1
ATOM 1058 C CA . SER A 1 135 ? 2.656 8.562 -13.227 1 90.88 135 SER A CA 1
ATOM 1059 C C . SER A 1 135 ? 3.938 7.836 -12.836 1 90.88 135 SER A C 1
ATOM 1061 O O . SER A 1 135 ? 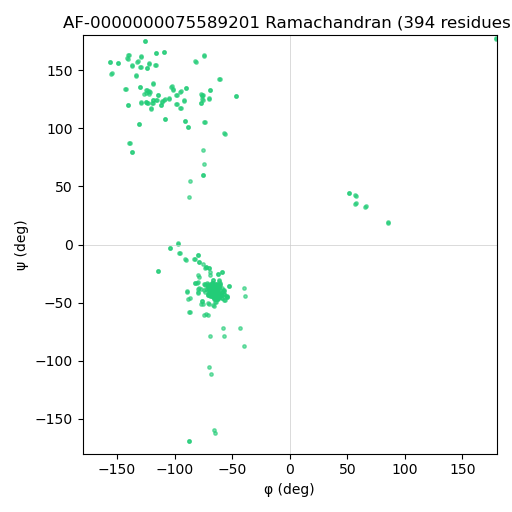4.785 8.391 -12.141 1 90.88 135 SER A O 1
ATOM 1063 N N . ILE A 1 136 ? 4.004 6.578 -13.219 1 94.44 136 ILE A N 1
ATOM 1064 C CA . ILE A 1 136 ? 5.191 5.762 -13 1 94.44 136 ILE A CA 1
ATOM 1065 C C . ILE A 1 136 ? 5.605 5.09 -14.305 1 94.44 136 ILE A C 1
ATOM 1067 O O . ILE A 1 136 ? 4.805 4.398 -14.938 1 94.44 136 ILE A O 1
ATOM 1071 N N . GLN A 1 137 ? 6.77 5.316 -14.742 1 93.19 137 GLN A N 1
ATOM 1072 C CA . GLN A 1 137 ? 7.348 4.629 -15.891 1 93.19 137 GLN A CA 1
ATOM 1073 C C . GLN A 1 137 ? 8.25 3.48 -15.445 1 93.19 137 GLN A C 1
ATOM 1075 O O . GLN A 1 137 ? 9.203 3.686 -14.695 1 93.19 137 GLN A O 1
ATOM 1080 N N . LEU A 1 138 ? 7.918 2.314 -15.875 1 94.88 138 LEU A N 1
ATOM 1081 C CA . LEU A 1 138 ? 8.656 1.123 -15.461 1 94.88 138 LEU A CA 1
ATOM 1082 C C . LEU A 1 138 ? 9.289 0.432 -16.656 1 94.88 138 LEU A C 1
ATOM 1084 O O . LEU A 1 138 ? 8.617 0.188 -17.672 1 94.88 138 LEU A O 1
ATOM 1088 N N . ASP A 1 139 ? 10.555 0.242 -16.609 1 92.62 139 ASP A N 1
ATOM 1089 C CA . ASP A 1 139 ? 11.25 -0.622 -17.562 1 92.62 139 ASP A CA 1
ATOM 1090 C C . ASP A 1 139 ? 11.328 -2.057 -17.047 1 92.62 139 ASP A C 1
ATOM 1092 O O . ASP A 1 139 ? 12.141 -2.367 -16.172 1 92.62 139 ASP A O 1
ATOM 1096 N N . GLU A 1 140 ? 10.586 -2.846 -17.594 1 86.44 140 GLU A N 1
ATOM 1097 C CA . GLU A 1 140 ? 10.453 -4.215 -17.109 1 86.44 140 GLU A CA 1
ATOM 1098 C C . GLU A 1 140 ? 11.742 -5.004 -17.312 1 86.44 140 GLU A C 1
ATOM 1100 O O . GLU A 1 140 ? 12.094 -5.855 -16.5 1 86.44 140 GLU A O 1
ATOM 1105 N N . GLN A 1 141 ? 12.375 -4.758 -18.375 1 83.88 141 GLN A N 1
ATOM 1106 C CA . GLN A 1 141 ? 13.594 -5.488 -18.703 1 83.88 141 GLN A CA 1
ATOM 1107 C C . GLN A 1 141 ? 14.742 -5.094 -17.766 1 83.88 141 GLN A C 1
ATOM 1109 O O . GLN A 1 141 ? 15.398 -5.961 -17.188 1 83.88 141 GLN A O 1
ATOM 1114 N N . LYS A 1 142 ? 14.961 -3.832 -17.656 1 90.94 142 LYS A N 1
ATOM 1115 C CA . LYS A 1 142 ? 16.047 -3.324 -16.828 1 90.94 142 LYS A CA 1
ATOM 1116 C C . LYS A 1 142 ? 15.633 -3.26 -15.359 1 90.94 142 LYS A C 1
ATOM 1118 O O . LYS A 1 142 ? 16.469 -3.059 -14.484 1 90.94 142 LYS A O 1
ATOM 1123 N N . ARG A 1 143 ? 14.359 -3.396 -15.031 1 92.38 143 ARG A N 1
ATOM 1124 C CA . ARG A 1 143 ? 13.797 -3.307 -13.688 1 92.38 143 ARG A CA 1
ATOM 1125 C C . ARG A 1 143 ? 14.125 -1.966 -13.039 1 92.38 143 ARG A C 1
ATOM 1127 O O . ARG A 1 143 ? 14.586 -1.918 -11.898 1 92.38 143 ARG A O 1
ATOM 1134 N N . THR A 1 144 ? 14.008 -0.945 -13.836 1 95.62 144 THR A N 1
ATOM 1135 C CA . THR A 1 144 ? 14.188 0.426 -13.367 1 95.62 144 THR A CA 1
ATOM 1136 C C . THR A 1 144 ? 12.891 1.217 -13.516 1 95.62 144 THR A C 1
ATOM 1138 O O . THR A 1 144 ? 12.008 0.84 -14.289 1 95.62 144 THR A O 1
ATOM 1141 N N . PHE A 1 145 ? 12.734 2.254 -12.68 1 97.69 145 PHE A N 1
ATOM 1142 C CA . PHE A 1 145 ? 11.508 3.041 -12.75 1 97.69 145 PHE A CA 1
ATOM 1143 C C . PHE A 1 145 ? 11.812 4.531 -12.656 1 97.69 145 PHE A C 1
ATOM 1145 O O . PHE A 1 145 ? 12.898 4.922 -12.219 1 97.69 145 PHE A O 1
ATOM 1152 N N . LYS A 1 146 ? 10.984 5.316 -13.195 1 97.38 146 LYS A N 1
ATOM 1153 C CA . LYS A 1 146 ? 10.891 6.758 -13 1 97.38 146 LYS A CA 1
ATOM 1154 C C . LYS A 1 146 ? 9.523 7.148 -12.445 1 97.38 146 LYS A C 1
ATOM 1156 O O . LYS A 1 146 ? 8.492 6.82 -13.031 1 97.38 146 LYS A O 1
ATOM 1161 N N . TYR A 1 147 ? 9.508 7.707 -11.25 1 97.5 147 TYR A N 1
ATOM 1162 C CA . TYR A 1 147 ? 8.297 8.125 -10.555 1 97.5 147 TYR A CA 1
ATOM 1163 C C . TYR A 1 147 ? 8.055 9.617 -10.719 1 97.5 147 TYR A C 1
ATOM 1165 O O . TYR A 1 147 ? 8.953 10.43 -10.477 1 97.5 147 TYR A O 1
ATOM 1173 N N . PHE A 1 148 ? 6.879 9.992 -11.133 1 94.25 148 PHE A N 1
ATOM 1174 C CA . PHE A 1 148 ? 6.445 11.383 -11.242 1 94.25 148 PHE A CA 1
ATOM 1175 C C . PHE A 1 148 ? 5.355 11.695 -10.227 1 94.25 148 PHE A C 1
ATOM 1177 O O . PHE A 1 148 ? 4.293 11.07 -10.234 1 94.25 148 PHE A O 1
ATOM 1184 N N . GLY A 1 149 ? 5.664 12.641 -9.375 1 94 149 GLY A N 1
ATOM 1185 C CA . GLY A 1 149 ? 4.684 13.008 -8.367 1 94 149 GLY A CA 1
ATOM 1186 C C . GLY A 1 149 ? 4.617 14.5 -8.102 1 94 149 GLY A C 1
ATOM 1187 O O . GLY A 1 149 ? 5.516 15.242 -8.5 1 94 149 GLY A O 1
ATOM 1188 N N . THR A 1 150 ? 3.496 14.883 -7.539 1 92.62 150 THR A N 1
ATOM 1189 C CA . THR A 1 150 ? 3.293 16.25 -7.082 1 92.62 150 THR A CA 1
ATOM 1190 C C . THR A 1 150 ? 3.246 16.312 -5.559 1 92.62 150 THR A C 1
ATOM 1192 O O . THR A 1 150 ? 2.463 15.602 -4.93 1 92.62 150 THR A O 1
ATOM 1195 N N . GLN A 1 151 ? 4.117 17.094 -5.066 1 94.38 151 GLN A N 1
ATOM 1196 C CA . GLN A 1 151 ? 4.207 17.25 -3.621 1 94.38 151 GLN A CA 1
ATOM 1197 C C . GLN A 1 151 ? 3.566 18.562 -3.174 1 94.38 151 GLN A C 1
ATOM 1199 O O . GLN A 1 151 ? 3.725 19.594 -3.832 1 94.38 151 GLN A O 1
ATOM 1204 N N . LEU A 1 152 ? 2.814 18.5 -2.139 1 93.25 152 LEU A N 1
ATOM 1205 C CA . LEU A 1 152 ? 2.215 19.672 -1.519 1 93.25 152 LEU A CA 1
ATOM 1206 C C . LEU A 1 152 ? 2.682 19.828 -0.075 1 93.25 152 LEU A C 1
ATOM 1208 O O . LEU A 1 152 ? 2.586 18.875 0.715 1 93.25 152 LEU A O 1
ATOM 1212 N N . ILE A 1 153 ? 3.254 20.891 0.215 1 93.12 153 ILE A N 1
ATOM 1213 C CA . ILE A 1 153 ? 3.602 21.25 1.586 1 93.12 153 ILE A CA 1
ATOM 1214 C C . ILE A 1 153 ? 2.689 22.375 2.072 1 93.12 153 ILE A C 1
ATOM 1216 O O . ILE A 1 153 ? 2.824 23.531 1.643 1 93.12 153 ILE A O 1
ATOM 1220 N N . LYS A 1 154 ? 1.809 22.047 2.945 1 91.19 154 LYS A N 1
ATOM 1221 C CA . LYS A 1 154 ? 0.862 23.016 3.496 1 91.19 154 LYS A CA 1
ATOM 1222 C C . LYS A 1 154 ? 1.366 23.594 4.816 1 91.19 154 LYS A C 1
ATOM 1224 O O . LYS A 1 154 ? 1.631 22.844 5.762 1 91.19 154 LYS A O 1
ATOM 1229 N N . ARG A 1 155 ? 1.56 24.844 4.762 1 86.38 155 ARG A N 1
ATOM 1230 C CA . ARG A 1 155 ? 1.931 25.594 5.957 1 86.38 155 ARG A CA 1
ATOM 1231 C C . ARG A 1 155 ? 0.853 26.609 6.328 1 86.38 155 ARG A C 1
ATOM 1233 O O . ARG A 1 155 ? -0.078 26.844 5.551 1 86.38 155 ARG A O 1
ATOM 1240 N N . ARG A 1 156 ? 0.954 27.094 7.539 1 80.56 156 ARG A N 1
ATOM 1241 C CA . ARG A 1 156 ? 0.001 28.109 7.984 1 80.56 156 ARG A CA 1
ATOM 1242 C C . ARG A 1 156 ? 0.084 29.359 7.117 1 80.56 156 ARG A C 1
ATOM 1244 O O . ARG A 1 156 ? -0.938 29.984 6.812 1 80.56 156 ARG A O 1
ATOM 1251 N N . SER A 1 157 ? 1.273 29.672 6.672 1 79.19 157 SER A N 1
ATOM 1252 C CA . SER A 1 157 ? 1.513 30.922 5.961 1 79.19 157 SER A CA 1
ATOM 1253 C C . SER A 1 157 ? 1.271 30.766 4.461 1 79.19 157 SER A C 1
ATOM 1255 O O . SER A 1 157 ? 0.636 31.609 3.836 1 79.19 157 SER A O 1
ATOM 1257 N N . ARG A 1 158 ? 1.833 29.656 3.881 1 85.5 158 ARG A N 1
ATOM 1258 C CA . ARG A 1 158 ? 1.744 29.5 2.434 1 85.5 158 ARG A CA 1
ATOM 1259 C C . ARG A 1 158 ? 1.814 28.031 2.039 1 85.5 158 ARG A C 1
ATOM 1261 O O . ARG A 1 158 ? 2.527 27.25 2.67 1 85.5 158 ARG A O 1
ATOM 1268 N N . ASP A 1 159 ? 1.083 27.75 0.945 1 88.44 159 ASP A N 1
ATOM 1269 C CA . ASP A 1 159 ? 1.174 26.422 0.333 1 88.44 159 ASP A CA 1
ATOM 1270 C C . ASP A 1 159 ? 2.268 26.391 -0.732 1 88.44 159 ASP A C 1
ATOM 1272 O O . ASP A 1 159 ? 2.426 27.344 -1.502 1 88.44 159 ASP A O 1
ATOM 1276 N N . VAL A 1 160 ? 3.043 25.344 -0.659 1 90.56 160 VAL A N 1
ATOM 1277 C CA . VAL A 1 160 ? 4.086 25.172 -1.664 1 90.56 160 VAL A CA 1
ATOM 1278 C C . VAL A 1 160 ? 3.797 23.906 -2.486 1 90.56 160 VAL A C 1
ATOM 1280 O O . VAL A 1 160 ? 3.561 22.844 -1.929 1 90.56 160 VAL A O 1
ATOM 1283 N N . HIS A 1 161 ? 3.723 24.109 -3.793 1 90.44 161 HIS A N 1
ATOM 1284 C CA . HIS A 1 161 ? 3.588 22.984 -4.715 1 90.44 161 HIS A CA 1
ATOM 1285 C C . HIS A 1 161 ? 4.922 22.656 -5.371 1 90.44 161 HIS A C 1
ATOM 1287 O O . HIS A 1 161 ? 5.633 23.547 -5.84 1 90.44 161 HIS A O 1
ATOM 1293 N N . ARG A 1 162 ? 5.199 21.359 -5.348 1 92.5 162 ARG A N 1
ATOM 1294 C CA . ARG A 1 162 ? 6.461 20.922 -5.941 1 92.5 162 ARG A CA 1
ATOM 1295 C C . ARG A 1 162 ? 6.254 19.719 -6.852 1 92.5 162 ARG A C 1
ATOM 1297 O O . ARG A 1 162 ? 5.363 18.891 -6.613 1 92.5 162 ARG A O 1
ATOM 1304 N N . SER A 1 163 ? 7.023 19.688 -7.906 1 92.44 163 SER A N 1
ATOM 1305 C CA . SER A 1 163 ? 7.125 18.484 -8.742 1 92.44 163 SER A CA 1
ATOM 1306 C C . SER A 1 163 ? 8.312 17.625 -8.328 1 92.44 163 SER A C 1
ATOM 1308 O O . SER A 1 163 ? 9.43 18.125 -8.172 1 92.44 163 SER A O 1
ATOM 1310 N N . ILE A 1 164 ? 8.055 16.406 -8.18 1 95.38 164 ILE A N 1
ATOM 1311 C CA . ILE A 1 164 ? 9.109 15.5 -7.754 1 95.38 164 ILE A CA 1
ATOM 1312 C C . ILE A 1 164 ? 9.273 14.383 -8.781 1 95.38 164 ILE A C 1
ATOM 1314 O O . ILE A 1 164 ? 8.289 13.828 -9.266 1 95.38 164 ILE A O 1
ATOM 1318 N N . ILE A 1 165 ? 10.484 14.141 -9.18 1 96.25 165 ILE A N 1
ATOM 1319 C CA . ILE A 1 165 ? 10.844 13.023 -10.047 1 96.25 165 ILE A CA 1
ATOM 1320 C C . ILE A 1 165 ? 11.922 12.18 -9.367 1 96.25 165 ILE A C 1
ATOM 1322 O O . ILE A 1 165 ? 12.984 12.688 -9.008 1 96.25 165 ILE A O 1
ATOM 1326 N N . THR A 1 166 ? 11.672 10.945 -9.164 1 97.56 166 THR A N 1
ATOM 1327 C CA . THR A 1 166 ? 12.656 10.039 -8.586 1 97.56 166 THR A CA 1
ATOM 1328 C C . THR A 1 166 ? 12.93 8.859 -9.523 1 97.56 166 THR A C 1
ATOM 1330 O O . THR A 1 166 ? 12.094 8.539 -10.375 1 97.56 166 THR A O 1
ATOM 1333 N N . VAL A 1 167 ? 14.078 8.305 -9.367 1 97.44 167 VAL A N 1
ATOM 1334 C CA . VAL A 1 167 ? 14.461 7.133 -10.148 1 97.44 167 VAL A CA 1
ATOM 1335 C C . VAL A 1 167 ? 15.039 6.062 -9.219 1 97.44 167 VAL A C 1
ATOM 1337 O O . VAL A 1 167 ? 15.469 6.363 -8.109 1 97.44 167 VAL A O 1
ATOM 1340 N N . GLY A 1 168 ? 14.984 4.805 -9.711 1 97.62 168 GLY A N 1
ATOM 1341 C CA . GLY A 1 168 ? 15.539 3.691 -8.953 1 97.62 168 GLY A CA 1
ATOM 1342 C C . GLY A 1 168 ? 15.375 2.355 -9.648 1 97.62 168 GLY A C 1
ATOM 1343 O O . GLY A 1 168 ? 14.883 2.295 -10.781 1 97.62 168 GLY A O 1
ATOM 1344 N N . GLY A 1 169 ? 15.938 1.376 -8.977 1 96.56 169 GLY A N 1
ATOM 1345 C CA . GLY A 1 169 ? 15.797 0.015 -9.461 1 96.56 169 GLY A CA 1
ATOM 1346 C C . GLY A 1 169 ? 14.891 -0.841 -8.594 1 96.56 169 GLY A C 1
ATOM 1347 O O . GLY A 1 169 ? 14.492 -0.425 -7.504 1 96.56 169 GLY A O 1
ATOM 1348 N N . LEU A 1 170 ? 14.477 -2.01 -9.156 1 95.56 170 LEU A N 1
ATOM 1349 C CA . LEU A 1 170 ? 13.656 -2.977 -8.438 1 95.56 170 LEU A CA 1
ATOM 1350 C C . LEU A 1 170 ? 14.352 -4.332 -8.367 1 95.56 170 LEU A C 1
ATOM 1352 O O . LEU A 1 170 ? 14.914 -4.797 -9.359 1 95.56 170 LEU A O 1
ATOM 1356 N N . GLU A 1 171 ? 14.383 -4.879 -7.172 1 91.88 171 GLU A N 1
ATOM 1357 C CA . GLU A 1 171 ? 14.898 -6.227 -6.949 1 91.88 171 GLU A CA 1
ATOM 1358 C C . GLU A 1 171 ? 13.859 -7.113 -6.27 1 91.88 171 GLU A C 1
ATOM 1360 O O . GLU A 1 171 ? 13.195 -6.684 -5.328 1 91.88 171 GLU A O 1
ATOM 1365 N N . VAL A 1 172 ? 13.711 -8.273 -6.809 1 86.44 172 VAL A N 1
ATOM 1366 C CA . VAL A 1 172 ? 12.75 -9.203 -6.23 1 86.44 172 VAL A CA 1
ATOM 1367 C C . VAL A 1 172 ? 13.328 -9.82 -4.957 1 86.44 172 VAL A C 1
ATOM 1369 O O . VAL A 1 172 ? 14.469 -10.297 -4.949 1 86.44 172 VAL A O 1
ATOM 1372 N N . VAL A 1 173 ? 12.656 -9.734 -3.836 1 82.75 173 VAL A N 1
ATOM 1373 C CA . VAL A 1 173 ? 13.039 -10.281 -2.537 1 82.75 173 VAL A CA 1
ATOM 1374 C C . VAL A 1 173 ? 11.875 -11.094 -1.957 1 82.75 173 VAL A C 1
ATOM 1376 O O . VAL A 1 173 ? 10.734 -10.961 -2.408 1 82.75 173 VAL A O 1
ATOM 1379 N N . PRO A 1 174 ? 12.109 -11.922 -1.02 1 77.25 174 PRO A N 1
ATOM 1380 C CA . PRO A 1 174 ? 11 -12.633 -0.382 1 77.25 174 PRO A CA 1
ATOM 1381 C C . PRO A 1 174 ? 10.008 -11.688 0.295 1 77.25 174 PRO A C 1
ATOM 1383 O O . PRO A 1 174 ? 10.414 -10.68 0.874 1 77.25 174 PRO A O 1
ATOM 1386 N N . ARG A 1 175 ? 8.812 -12.094 0.151 1 81 175 ARG A N 1
ATOM 1387 C CA . ARG A 1 175 ? 7.766 -11.281 0.766 1 81 175 ARG A CA 1
ATOM 1388 C C . ARG A 1 175 ? 7.832 -11.367 2.287 1 81 175 ARG A C 1
ATOM 1390 O O . ARG A 1 175 ? 8.102 -12.43 2.844 1 81 175 ARG A O 1
ATOM 1397 N N . THR A 1 176 ? 7.758 -10.195 2.92 1 78.31 176 THR A N 1
ATOM 1398 C CA . THR A 1 176 ? 7.656 -10.086 4.371 1 78.31 176 THR A CA 1
ATOM 1399 C C . THR A 1 176 ? 6.441 -9.25 4.77 1 78.31 176 THR A C 1
ATOM 1401 O O . THR A 1 176 ? 5.762 -8.688 3.91 1 78.31 176 THR A O 1
ATOM 1404 N N . ARG A 1 177 ? 6.238 -9.188 5.973 1 75.06 177 ARG A N 1
ATOM 1405 C CA . ARG A 1 177 ? 5.125 -8.406 6.5 1 75.06 177 ARG A CA 1
ATOM 1406 C C . ARG A 1 177 ? 5.262 -6.934 6.121 1 75.06 177 ARG A C 1
ATOM 1408 O O . ARG A 1 177 ? 4.262 -6.25 5.898 1 75.06 177 ARG A O 1
ATOM 1415 N N . ASN A 1 178 ? 6.469 -6.488 6.07 1 78.56 178 ASN A N 1
ATOM 1416 C CA . ASN A 1 178 ? 6.715 -5.074 5.816 1 78.56 178 ASN A CA 1
ATOM 1417 C C . ASN A 1 178 ? 6.965 -4.805 4.336 1 78.56 178 ASN A C 1
ATOM 1419 O O . ASN A 1 178 ? 7.039 -3.648 3.914 1 78.56 178 ASN A O 1
ATOM 1423 N N . ASN A 1 179 ? 7.066 -5.875 3.637 1 82.44 179 ASN A N 1
ATOM 1424 C CA . ASN A 1 179 ? 7.223 -5.789 2.189 1 82.44 179 ASN A CA 1
ATOM 1425 C C . ASN A 1 179 ? 6.355 -6.82 1.47 1 82.44 179 ASN A C 1
ATOM 1427 O O . ASN A 1 179 ? 6.871 -7.801 0.93 1 82.44 179 ASN A O 1
ATOM 1431 N N . PRO A 1 180 ? 5.102 -6.48 1.356 1 81.38 180 PRO A N 1
ATOM 1432 C CA . PRO A 1 180 ? 4.141 -7.477 0.883 1 81.38 180 PRO A CA 1
ATOM 1433 C C . PRO A 1 180 ? 4.277 -7.766 -0.61 1 81.38 180 PRO A C 1
ATOM 1435 O O . PRO A 1 180 ? 3.812 -8.805 -1.085 1 81.38 180 PRO A O 1
ATOM 1438 N N . PHE A 1 181 ? 4.875 -6.926 -1.354 1 83.75 181 PHE A N 1
ATOM 1439 C CA . PHE A 1 181 ? 5 -7.129 -2.793 1 83.75 181 PHE A CA 1
ATOM 1440 C C . PHE A 1 181 ? 6.27 -7.902 -3.125 1 83.75 181 PHE A C 1
ATOM 1442 O O . PHE A 1 181 ? 6.426 -8.398 -4.242 1 83.75 181 PHE A O 1
ATOM 1449 N N . GLY A 1 182 ? 7.141 -8.008 -2.123 1 86.38 182 GLY A N 1
ATOM 1450 C CA . GLY A 1 182 ? 8.391 -8.703 -2.369 1 86.38 182 GLY A CA 1
ATOM 1451 C C . GLY A 1 182 ? 9.289 -7.98 -3.359 1 86.38 182 GLY A C 1
ATOM 1452 O O . GLY A 1 182 ? 9.914 -8.617 -4.211 1 86.38 182 GLY A O 1
ATOM 1453 N N . LEU A 1 183 ? 9.234 -6.691 -3.35 1 91.31 183 LEU A N 1
ATOM 1454 C CA . LEU A 1 183 ? 10.047 -5.852 -4.223 1 91.31 183 LEU A CA 1
ATOM 1455 C C . LEU A 1 183 ? 10.828 -4.82 -3.41 1 91.31 183 LEU A C 1
ATOM 1457 O O . LEU A 1 183 ? 10.266 -4.16 -2.533 1 91.31 183 LEU A O 1
ATOM 1461 N N . LEU A 1 184 ? 12.125 -4.77 -3.668 1 92.62 184 LEU A N 1
ATOM 1462 C CA . LEU A 1 184 ? 12.992 -3.809 -2.99 1 92.62 184 LEU A CA 1
ATOM 1463 C C . LEU A 1 184 ?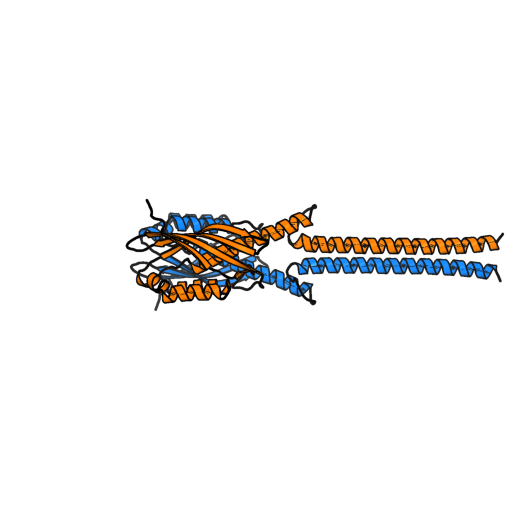 13.43 -2.707 -3.947 1 92.62 184 LEU A C 1
ATOM 1465 O O . LEU A 1 184 ? 13.922 -2.99 -5.043 1 92.62 184 LEU A O 1
ATOM 1469 N N . ILE A 1 185 ? 13.188 -1.557 -3.574 1 96.81 185 ILE A N 1
ATOM 1470 C CA . ILE A 1 185 ? 13.648 -0.415 -4.355 1 96.81 185 ILE A CA 1
ATOM 1471 C C . ILE A 1 185 ? 15.148 -0.214 -4.141 1 96.81 185 ILE A C 1
ATOM 1473 O O . ILE A 1 185 ? 15.617 -0.162 -3.002 1 96.81 185 ILE A O 1
ATOM 1477 N N . THR A 1 186 ? 15.906 -0.128 -5.227 1 96.25 186 THR A N 1
ATOM 1478 C CA . THR A 1 186 ? 17.359 0.004 -5.148 1 96.25 186 THR A CA 1
ATOM 1479 C C . THR A 1 186 ? 17.828 1.252 -5.891 1 96.25 186 THR A C 1
ATOM 1481 O O . THR A 1 186 ? 17.125 1.749 -6.781 1 96.25 186 THR A O 1
ATOM 1484 N N . ASN A 1 187 ? 18.984 1.806 -5.426 1 96.44 187 ASN A N 1
ATOM 1485 C CA . ASN A 1 187 ? 19.609 2.967 -6.055 1 96.44 187 ASN A CA 1
ATOM 1486 C C . ASN A 1 187 ? 18.609 4.109 -6.23 1 96.44 187 ASN A C 1
ATOM 1488 O O . ASN A 1 187 ? 18.453 4.648 -7.328 1 96.44 187 ASN A O 1
ATOM 1492 N N . TRP A 1 188 ? 17.859 4.344 -5.207 1 97.62 188 TRP A N 1
ATOM 1493 C CA . TRP A 1 188 ? 16.812 5.359 -5.234 1 97.62 188 TRP A CA 1
ATOM 1494 C C . TRP A 1 188 ? 17.406 6.758 -5.105 1 97.62 188 TRP A C 1
ATOM 1496 O O . TRP A 1 188 ? 18.266 7 -4.254 1 97.62 188 TRP A O 1
ATOM 1506 N N . ARG A 1 189 ? 17.047 7.664 -5.984 1 95.75 189 ARG A N 1
ATOM 1507 C CA . ARG A 1 189 ? 17.5 9.047 -5.895 1 95.75 189 ARG A CA 1
ATOM 1508 C C . ARG A 1 189 ? 16.469 10.008 -6.461 1 95.75 189 ARG A C 1
ATOM 1510 O O . ARG A 1 189 ? 15.648 9.617 -7.301 1 95.75 189 ARG A O 1
ATOM 1517 N N . THR A 1 190 ? 16.531 11.156 -6.031 1 95.12 190 THR A N 1
ATOM 1518 C CA . THR A 1 190 ? 15.656 12.219 -6.523 1 95.12 190 THR A CA 1
ATOM 1519 C C . THR A 1 190 ? 16.312 12.961 -7.688 1 95.12 190 THR A C 1
ATOM 1521 O O . THR A 1 190 ? 17.422 13.477 -7.551 1 95.12 190 THR A O 1
ATOM 1524 N N . LEU A 1 191 ? 15.641 12.992 -8.773 1 92.88 191 LEU A N 1
ATOM 1525 C CA . LEU A 1 191 ? 16.172 13.664 -9.953 1 92.88 191 LEU A CA 1
ATOM 1526 C C . LEU A 1 191 ? 15.773 15.141 -9.961 1 92.88 191 LEU A C 1
ATOM 1528 O O . LEU A 1 191 ? 16.562 15.992 -10.375 1 92.88 191 LEU A O 1
ATOM 1532 N N . GLU A 1 192 ? 14.531 15.328 -9.578 1 89 192 GLU A N 1
ATOM 1533 C CA . GLU A 1 192 ? 13.992 16.688 -9.609 1 89 192 GLU A CA 1
ATOM 1534 C C . GLU A 1 192 ? 13.078 16.953 -8.422 1 89 192 GLU A C 1
ATOM 1536 O O . GLU A 1 192 ? 12.312 16.062 -8.016 1 89 192 GLU A O 1
ATOM 1541 N N . ASN A 1 193 ? 13.242 18.016 -7.805 1 88.75 193 ASN A N 1
ATOM 1542 C CA . ASN A 1 193 ? 12.383 18.578 -6.77 1 88.75 193 ASN A CA 1
ATOM 1543 C C . ASN A 1 193 ? 12.227 20.094 -6.934 1 88.75 193 ASN A C 1
ATOM 1545 O O . ASN A 1 193 ? 12.977 20.859 -6.332 1 88.75 193 ASN A O 1
ATOM 1549 N N . LYS A 1 194 ? 11.258 20.453 -7.734 1 88.38 194 LYS A N 1
ATOM 1550 C CA . LYS A 1 194 ? 11.164 21.859 -8.141 1 88.38 194 LYS A CA 1
ATOM 1551 C C . LYS A 1 194 ? 9.844 22.469 -7.688 1 88.38 194 LYS A C 1
ATOM 1553 O O . LYS A 1 194 ? 8.789 21.844 -7.781 1 88.38 194 LYS A O 1
ATOM 1558 N N . ASP A 1 195 ? 9.883 23.656 -7.23 1 85 195 ASP A N 1
ATOM 1559 C CA . ASP A 1 195 ? 8.688 24.391 -6.844 1 85 195 ASP A CA 1
ATOM 1560 C C . ASP A 1 195 ? 7.859 24.781 -8.062 1 85 195 ASP A C 1
ATOM 1562 O O . ASP A 1 195 ? 8.406 25.234 -9.078 1 85 195 ASP A O 1
ATOM 1566 N N . LEU A 1 196 ? 6.59 24.359 -7.949 1 79.25 196 LEU A N 1
ATOM 1567 C CA . LEU A 1 196 ? 5.695 24.75 -9.039 1 79.25 196 LEU A CA 1
ATOM 1568 C C . LEU A 1 196 ? 5.062 26.109 -8.766 1 79.25 196 LEU A C 1
ATOM 1570 O O . LEU A 1 196 ? 4.719 26.422 -7.621 1 79.25 196 LEU A O 1
ATOM 1574 N N . THR A 1 197 ? 5.477 27.219 -9.32 1 63.88 197 THR A N 1
ATOM 1575 C CA . THR A 1 197 ? 4.934 28.562 -9.156 1 63.88 197 THR A CA 1
ATOM 1576 C C . THR A 1 197 ? 3.459 28.594 -9.539 1 63.88 197 THR A C 1
ATOM 1578 O O . THR A 1 197 ? 3.072 28.078 -10.586 1 63.88 197 THR A O 1
ATOM 1581 N N . THR A 1 198 ? 2.537 28.469 -8.578 1 52.41 198 THR A N 1
ATOM 1582 C CA . THR A 1 198 ? 1.149 28.766 -8.93 1 52.41 198 THR A CA 1
ATOM 1583 C C . THR A 1 198 ? 1.048 30.062 -9.711 1 52.41 198 THR A C 1
ATOM 1585 O O . THR A 1 198 ? 1.641 31.078 -9.328 1 52.41 198 THR A O 1
ATOM 1588 N N . PRO A 1 199 ? 0.384 30.047 -10.875 1 43.12 199 PRO A N 1
ATOM 1589 C CA . PRO A 1 199 ? 0.171 31.344 -11.516 1 43.12 199 PRO A CA 1
ATOM 1590 C C . PRO A 1 199 ? -0.594 32.312 -10.625 1 43.12 199 PRO A C 1
ATOM 1592 O O . PRO A 1 199 ? -1.354 31.891 -9.75 1 43.12 199 PRO A O 1
ATOM 1595 N N . MET B 1 1 ? 9.094 -83.375 -33.844 1 46.69 1 MET B N 1
ATOM 1596 C CA . MET B 1 1 ? 10.047 -82.562 -33.125 1 46.69 1 MET B CA 1
ATOM 1597 C C . MET B 1 1 ? 9.992 -81.125 -33.594 1 46.69 1 MET B C 1
ATOM 1599 O O . MET B 1 1 ? 10.07 -80.188 -32.781 1 46.69 1 MET B O 1
ATOM 1603 N N . LEU B 1 2 ? 9.773 -80.875 -34.844 1 53.78 2 LEU B N 1
ATOM 1604 C CA . LEU B 1 2 ? 9.805 -79.562 -35.5 1 53.78 2 LEU B CA 1
ATOM 1605 C C . LEU B 1 2 ? 8.523 -78.812 -35.219 1 53.78 2 LEU B C 1
ATOM 1607 O O . LEU B 1 2 ? 8.57 -77.625 -34.969 1 53.78 2 LEU B O 1
ATOM 1611 N N . ILE B 1 3 ? 7.445 -79.5 -35.188 1 55.41 3 ILE B N 1
ATOM 1612 C CA . ILE B 1 3 ? 6.148 -78.875 -34.969 1 55.41 3 ILE B CA 1
ATOM 1613 C C . ILE B 1 3 ? 6.051 -78.375 -33.531 1 55.41 3 ILE B C 1
ATOM 1615 O O . ILE B 1 3 ? 5.527 -77.25 -33.25 1 55.41 3 ILE B O 1
ATOM 1619 N N . GLU B 1 4 ? 6.5 -79.125 -32.594 1 59.41 4 GLU B N 1
ATOM 1620 C CA . GLU B 1 4 ? 6.492 -78.75 -31.188 1 59.41 4 GLU B CA 1
ATOM 1621 C C . GLU B 1 4 ? 7.348 -77.5 -30.938 1 59.41 4 GLU B C 1
ATOM 1623 O O . GLU B 1 4 ? 6.992 -76.625 -30.125 1 59.41 4 GLU B O 1
ATOM 1628 N N . SER B 1 5 ? 8.273 -77.375 -31.859 1 63 5 SER B N 1
ATOM 1629 C CA . SER B 1 5 ? 9.172 -76.188 -31.75 1 63 5 SER B CA 1
ATOM 1630 C C . SER B 1 5 ? 8.508 -74.938 -32.25 1 63 5 SER B C 1
ATOM 1632 O O . SER B 1 5 ? 8.695 -73.875 -31.656 1 63 5 SER B O 1
ATOM 1634 N N . LEU B 1 6 ? 7.609 -75.188 -33.156 1 62 6 LEU B N 1
ATOM 1635 C CA . LEU B 1 6 ? 6.938 -74 -33.719 1 62 6 LEU B CA 1
ATOM 1636 C C . LEU B 1 6 ? 5.859 -73.5 -32.781 1 62 6 LEU B C 1
ATOM 1638 O O . LEU B 1 6 ? 5.68 -72.312 -32.625 1 62 6 LEU B O 1
ATOM 1642 N N . GLU B 1 7 ? 5.18 -74.5 -32.25 1 65.88 7 GLU B N 1
ATOM 1643 C CA . GLU B 1 7 ? 4.164 -74.125 -31.266 1 65.88 7 GLU B CA 1
ATOM 1644 C C . GLU B 1 7 ? 4.785 -73.438 -30.047 1 65.88 7 GLU B C 1
ATOM 1646 O O . GLU B 1 7 ? 4.23 -72.5 -29.5 1 65.88 7 GLU B O 1
ATOM 1651 N N . GLN B 1 8 ? 5.902 -73.875 -29.688 1 70.38 8 GLN B N 1
ATOM 1652 C CA . GLN B 1 8 ? 6.613 -73.25 -28.547 1 70.38 8 GLN B CA 1
ATOM 1653 C C . GLN B 1 8 ? 7.129 -71.875 -28.891 1 70.38 8 GLN B C 1
ATOM 1655 O O . GLN B 1 8 ? 7.094 -71 -28.047 1 70.38 8 GLN B O 1
ATOM 1660 N N . LYS B 1 9 ? 7.504 -71.75 -30.156 1 68 9 LYS B N 1
ATOM 1661 C CA . LYS B 1 9 ? 7.988 -70.438 -30.609 1 68 9 LYS B CA 1
ATOM 1662 C C . LYS B 1 9 ? 6.855 -69.438 -30.656 1 68 9 LYS B C 1
ATOM 1664 O O . LYS B 1 9 ? 7.043 -68.25 -30.281 1 68 9 LYS B O 1
ATOM 1669 N N . THR B 1 10 ? 5.727 -69.875 -31.062 1 70.38 10 THR B N 1
ATOM 1670 C CA . THR B 1 10 ? 4.582 -68.938 -31.125 1 70.38 10 THR B CA 1
ATOM 1671 C C . THR B 1 10 ? 4.09 -68.625 -29.719 1 70.38 10 THR B C 1
ATOM 1673 O O . THR B 1 10 ? 3.678 -67.5 -29.469 1 70.38 10 THR B O 1
ATOM 1676 N N . ARG B 1 11 ? 4.082 -69.562 -28.906 1 72.5 11 ARG B N 1
ATOM 1677 C CA . ARG B 1 11 ? 3.688 -69.375 -27.516 1 72.5 11 ARG B CA 1
ATOM 1678 C C . ARG B 1 11 ? 4.652 -68.375 -26.844 1 72.5 11 ARG B C 1
ATOM 1680 O O . ARG B 1 11 ? 4.227 -67.5 -26.078 1 72.5 11 ARG B O 1
ATOM 1687 N N . LEU B 1 12 ? 5.895 -68.5 -27.141 1 70 12 LEU B N 1
ATOM 1688 C CA . LEU B 1 12 ? 6.914 -67.625 -26.594 1 70 12 LEU B CA 1
ATOM 1689 C C . LEU B 1 12 ? 6.742 -66.188 -27.141 1 70 12 LEU B C 1
ATOM 1691 O O . LEU B 1 12 ? 6.91 -65.25 -26.406 1 70 12 LEU B O 1
ATOM 1695 N N . ALA B 1 13 ? 6.395 -66.188 -28.391 1 68.75 13 ALA B N 1
ATOM 1696 C CA . ALA B 1 13 ? 6.168 -64.938 -29.031 1 68.75 13 ALA B CA 1
ATOM 1697 C C . ALA B 1 13 ? 4.957 -64.188 -28.422 1 68.75 13 ALA B C 1
ATOM 1699 O O . ALA B 1 13 ? 4.988 -63 -28.188 1 68.75 13 ALA B O 1
ATOM 1700 N N . LEU B 1 14 ? 3.955 -65 -28.172 1 70.31 14 LEU B N 1
ATOM 1701 C CA . LEU B 1 14 ? 2.748 -64.438 -27.562 1 70.31 14 LEU B CA 1
ATOM 1702 C C . LEU B 1 14 ? 3.016 -63.969 -26.141 1 70.31 14 LEU B C 1
ATOM 1704 O O . LEU B 1 14 ? 2.508 -62.938 -25.703 1 70.31 14 LEU B O 1
ATOM 1708 N N . PHE B 1 15 ? 3.814 -64.75 -25.484 1 77 15 PHE B N 1
ATOM 1709 C CA . PHE B 1 15 ? 4.188 -64.375 -24.125 1 77 15 PHE B CA 1
ATOM 1710 C C . PHE B 1 15 ? 5.023 -63.125 -24.109 1 77 15 PHE B C 1
ATOM 1712 O O . PHE B 1 15 ? 4.836 -62.25 -23.266 1 77 15 PHE B O 1
ATOM 1719 N N . THR B 1 16 ? 5.859 -62.969 -25.094 1 73 16 THR B N 1
ATOM 1720 C CA . THR B 1 16 ? 6.707 -61.812 -25.188 1 73 16 THR B CA 1
ATOM 1721 C C . THR B 1 16 ? 5.875 -60.562 -25.516 1 73 16 THR B C 1
ATOM 1723 O O . THR B 1 16 ? 6.102 -59.5 -24.953 1 73 16 THR B O 1
ATOM 1726 N N . VAL B 1 17 ? 4.941 -60.781 -26.359 1 70.38 17 VAL B N 1
ATOM 1727 C CA . VAL B 1 17 ? 4.078 -59.688 -26.734 1 70.38 17 VAL B CA 1
ATOM 1728 C C . VAL B 1 17 ? 3.221 -59.25 -25.547 1 70.38 17 VAL B C 1
ATOM 1730 O O . VAL B 1 17 ? 3.076 -58.062 -25.266 1 70.38 17 VAL B O 1
ATOM 1733 N N . ALA B 1 18 ? 2.699 -60.25 -24.875 1 76.5 18 ALA B N 1
ATOM 1734 C CA . ALA B 1 18 ? 1.856 -59.969 -23.703 1 76.5 18 ALA B CA 1
ATOM 1735 C C . ALA B 1 18 ? 2.645 -59.25 -22.609 1 76.5 18 ALA B C 1
ATOM 1737 O O . ALA B 1 18 ? 2.16 -58.281 -22.016 1 76.5 18 ALA B O 1
ATOM 1738 N N . THR B 1 19 ? 3.824 -59.625 -22.438 1 79.62 19 THR B N 1
ATOM 1739 C CA . THR B 1 19 ? 4.664 -59.031 -21.406 1 79.62 19 THR B CA 1
ATOM 1740 C C . THR B 1 19 ? 5.051 -57.625 -21.781 1 79.62 19 THR B C 1
ATOM 1742 O O . THR B 1 19 ? 5.074 -56.719 -20.922 1 79.62 19 THR B O 1
ATOM 1745 N N . THR B 1 20 ? 5.262 -57.375 -23.016 1 73.62 20 THR B N 1
ATOM 1746 C CA . THR B 1 20 ? 5.625 -56.062 -23.469 1 73.62 20 THR B CA 1
ATOM 1747 C C . THR B 1 20 ? 4.445 -55.094 -23.344 1 73.62 20 THR B C 1
ATOM 1749 O O . THR B 1 20 ? 4.621 -53.938 -22.953 1 73.62 20 THR B O 1
ATOM 1752 N N . ILE B 1 21 ? 3.311 -55.656 -23.641 1 73.62 21 ILE B N 1
ATOM 1753 C CA . ILE B 1 21 ? 2.113 -54.844 -23.531 1 73.62 21 ILE B CA 1
ATOM 1754 C C . ILE B 1 21 ? 1.876 -54.469 -22.062 1 73.62 21 ILE B C 1
ATOM 1756 O O . ILE B 1 21 ? 1.581 -53.312 -21.75 1 73.62 21 ILE B O 1
ATOM 1760 N N . ILE B 1 22 ? 2.033 -55.438 -21.219 1 80.06 22 ILE B N 1
ATOM 1761 C CA . ILE B 1 22 ? 1.845 -55.219 -19.781 1 80.06 22 ILE B CA 1
ATOM 1762 C C . ILE B 1 22 ? 2.887 -54.219 -19.281 1 80.06 22 ILE B C 1
ATOM 1764 O O . ILE B 1 22 ? 2.561 -53.281 -18.531 1 80.06 22 ILE B O 1
ATOM 1768 N N . ALA B 1 23 ? 4.078 -54.344 -19.781 1 77.56 23 ALA B N 1
ATOM 1769 C CA . ALA B 1 23 ? 5.156 -53.438 -19.375 1 77.56 23 ALA B CA 1
ATOM 1770 C C . ALA B 1 23 ? 4.895 -52 -19.875 1 77.56 23 ALA B C 1
ATOM 1772 O O . ALA B 1 23 ? 5.098 -51.031 -19.141 1 77.56 23 ALA B O 1
ATOM 1773 N N . CYS B 1 24 ? 4.375 -52 -20.984 1 72.56 24 CYS B N 1
ATOM 1774 C CA . CYS B 1 24 ? 4.07 -50.688 -21.562 1 72.56 24 CYS B CA 1
ATOM 1775 C C . CYS B 1 24 ? 2.936 -50.031 -20.797 1 72.56 24 CYS B C 1
ATOM 1777 O O . CYS B 1 24 ? 2.982 -48.812 -20.547 1 72.56 24 CYS B O 1
ATOM 1779 N N . THR B 1 25 ? 1.979 -50.75 -20.469 1 77.56 25 THR B N 1
ATOM 1780 C CA . THR B 1 25 ? 0.842 -50.219 -19.719 1 77.56 25 THR B CA 1
ATOM 1781 C C . THR B 1 25 ? 1.275 -49.719 -18.344 1 77.56 25 THR B C 1
ATOM 1783 O O . THR B 1 25 ? 0.836 -48.656 -17.875 1 77.56 25 THR B O 1
ATOM 1786 N N . ILE B 1 26 ? 2.152 -50.438 -17.781 1 79.5 26 ILE B N 1
ATOM 1787 C CA . ILE B 1 26 ? 2.66 -50.062 -16.469 1 79.5 26 ILE B CA 1
ATOM 1788 C C . ILE B 1 26 ? 3.482 -48.781 -16.562 1 79.5 26 ILE B C 1
ATOM 1790 O O . ILE B 1 26 ? 3.33 -47.875 -15.75 1 79.5 26 ILE B O 1
ATOM 1794 N N . ILE B 1 27 ? 4.262 -48.75 -17.625 1 73.12 27 ILE B N 1
ATOM 1795 C CA . ILE B 1 27 ? 5.098 -47.562 -17.812 1 73.12 27 ILE B CA 1
ATOM 1796 C C . ILE B 1 27 ? 4.219 -46.344 -18.109 1 73.12 27 ILE B C 1
ATOM 1798 O O . ILE B 1 27 ? 4.445 -45.25 -17.578 1 73.12 27 ILE B O 1
ATOM 1802 N N . CYS B 1 28 ? 3.215 -46.656 -18.891 1 69.19 28 CYS B N 1
ATOM 1803 C CA . CYS B 1 28 ? 2.281 -45.594 -19.203 1 69.19 28 CYS B CA 1
ATOM 1804 C C . CYS B 1 28 ? 1.54 -45.125 -17.969 1 69.19 28 CYS B C 1
ATOM 1806 O O . CYS B 1 28 ? 1.388 -43.938 -17.734 1 69.19 28 CYS B O 1
ATOM 1808 N N . GLY B 1 29 ? 1.075 -46.031 -17.219 1 73.38 29 GLY B N 1
ATOM 1809 C CA . GLY B 1 29 ? 0.414 -45.719 -15.969 1 73.38 29 GLY B CA 1
ATOM 1810 C C . GLY B 1 29 ? 1.306 -44.938 -15.008 1 73.38 29 GLY B C 1
ATOM 1811 O O . GLY B 1 29 ? 0.878 -43.969 -14.406 1 73.38 29 GLY B O 1
ATOM 1812 N N . TYR B 1 30 ? 2.502 -45.281 -14.969 1 76.06 30 TYR B N 1
ATOM 1813 C CA . TYR B 1 30 ? 3.473 -44.656 -14.094 1 76.06 30 TYR B CA 1
ATOM 1814 C C . TYR B 1 30 ? 3.777 -43.219 -14.57 1 76.06 30 TYR B C 1
ATOM 1816 O O . TYR B 1 30 ? 3.875 -42.312 -13.758 1 76.06 30 TYR B O 1
ATOM 1824 N N . THR B 1 31 ? 3.924 -43.094 -15.797 1 66.56 31 THR B N 1
ATOM 1825 C CA . THR B 1 31 ? 4.223 -41.781 -16.359 1 66.56 31 THR B CA 1
ATOM 1826 C C . THR B 1 31 ? 3.055 -40.812 -16.125 1 66.56 31 THR B C 1
ATOM 1828 O O . THR B 1 31 ? 3.26 -39.656 -15.805 1 66.56 31 THR B O 1
ATOM 1831 N N . VAL B 1 32 ? 1.896 -41.344 -16.281 1 67.81 32 VAL B N 1
ATOM 1832 C CA . VAL B 1 32 ? 0.706 -40.531 -16.062 1 67.81 32 VAL B CA 1
ATOM 1833 C C . VAL B 1 32 ? 0.614 -40.156 -14.578 1 67.81 32 VAL B C 1
ATOM 1835 O O . VAL B 1 32 ? 0.327 -39 -14.25 1 67.81 32 VAL B O 1
ATOM 1838 N N . PHE B 1 33 ? 0.906 -41.031 -13.773 1 70.56 33 PHE B N 1
ATOM 1839 C CA . PHE B 1 33 ? 0.863 -40.781 -12.336 1 70.56 33 PHE B CA 1
ATOM 1840 C C . PHE B 1 33 ? 1.945 -39.781 -11.93 1 70.56 33 PHE B C 1
ATOM 1842 O O . PHE B 1 33 ? 1.693 -38.875 -11.133 1 70.56 33 PHE B O 1
ATOM 1849 N N . SER B 1 34 ? 3.027 -39.906 -12.453 1 63.88 34 SER B N 1
ATOM 1850 C CA . SER B 1 34 ? 4.129 -39 -12.148 1 63.88 34 SER B CA 1
ATOM 1851 C C . SER B 1 34 ? 3.863 -37.594 -12.695 1 63.88 34 SER B C 1
ATOM 1853 O O . SER B 1 34 ? 4.207 -36.594 -12.062 1 63.88 34 SER B O 1
ATOM 1855 N N . CYS B 1 35 ? 3.275 -37.562 -13.781 1 57.94 35 CYS B N 1
ATOM 1856 C CA . CYS B 1 35 ? 2.92 -36.281 -14.391 1 57.94 35 CYS B CA 1
ATOM 1857 C C . CYS B 1 35 ? 1.843 -35.594 -13.578 1 57.94 35 CYS B C 1
ATOM 1859 O O . CYS B 1 35 ? 1.922 -34.375 -13.359 1 57.94 35 CYS B O 1
ATOM 1861 N N . LEU B 1 36 ? 0.909 -36.281 -13.188 1 57.31 36 LEU B N 1
ATOM 1862 C CA . LEU B 1 36 ? -0.137 -35.688 -12.359 1 57.31 36 LEU B CA 1
ATOM 1863 C C . LEU B 1 36 ? 0.43 -35.219 -11.031 1 57.31 36 LEU B C 1
ATOM 1865 O O . LEU B 1 36 ? 0.033 -34.156 -10.523 1 57.31 36 LEU B O 1
ATOM 1869 N N . LYS B 1 37 ? 1.277 -36 -10.625 1 58.81 37 LYS B N 1
ATOM 1870 C CA . LYS B 1 37 ? 1.933 -35.594 -9.383 1 58.81 37 LYS B CA 1
ATOM 1871 C C . LYS B 1 37 ? 2.775 -34.344 -9.586 1 58.81 37 LYS B C 1
ATOM 1873 O O . LYS B 1 37 ? 2.785 -33.438 -8.734 1 58.81 37 LYS B O 1
ATOM 1878 N N . MET B 1 38 ? 3.396 -34.281 -10.68 1 51.38 38 MET B N 1
ATOM 1879 C CA . MET B 1 38 ? 4.223 -33.125 -10.977 1 51.38 38 MET B CA 1
ATOM 1880 C C . MET B 1 38 ? 3.357 -31.875 -11.203 1 51.38 38 MET B C 1
ATOM 1882 O O . MET B 1 38 ? 3.725 -30.781 -10.797 1 51.38 38 MET B O 1
ATOM 1886 N N . VAL B 1 39 ? 2.342 -32.062 -11.836 1 51.19 39 VAL B N 1
ATOM 1887 C CA . VAL B 1 39 ? 1.409 -30.969 -12.07 1 51.19 39 VAL B CA 1
ATOM 1888 C C . VAL B 1 39 ? 0.795 -30.531 -10.742 1 51.19 39 VAL B C 1
ATOM 1890 O O . VAL B 1 39 ? 0.639 -29.328 -10.492 1 51.19 39 VAL B O 1
ATOM 1893 N N . GLN B 1 40 ? 0.458 -31.484 -10 1 46.25 40 GLN B N 1
ATOM 1894 C CA . GLN B 1 40 ? -0.07 -31.141 -8.68 1 46.25 40 GLN B CA 1
ATOM 1895 C C . GLN B 1 40 ? 0.999 -30.484 -7.816 1 46.25 40 GLN B C 1
ATOM 1897 O O . GLN B 1 40 ? 0.709 -29.531 -7.07 1 46.25 40 GLN B O 1
ATOM 1902 N N . GLU B 1 41 ? 2.15 -30.953 -7.965 1 45.19 41 GLU B N 1
ATOM 1903 C CA . GLU B 1 41 ? 3.246 -30.344 -7.211 1 45.19 41 GLU B CA 1
ATOM 1904 C C . GLU B 1 41 ? 3.584 -28.969 -7.746 1 45.19 41 GLU B C 1
ATOM 1906 O O . GLU B 1 41 ? 3.904 -28.062 -6.977 1 45.19 41 GLU B O 1
ATOM 1911 N N . GLU B 1 42 ? 3.639 -28.859 -9.062 1 40.09 42 GLU B N 1
ATOM 1912 C CA . GLU B 1 42 ? 3.857 -27.531 -9.633 1 40.09 42 GLU B CA 1
ATOM 1913 C C . GLU B 1 42 ? 2.654 -26.625 -9.398 1 40.09 42 GLU B C 1
ATOM 1915 O O . GLU B 1 42 ? 2.811 -25.422 -9.219 1 40.09 42 GLU B O 1
ATOM 1920 N N . ARG B 1 43 ? 1.509 -27.156 -9.578 1 39.72 43 ARG B N 1
ATOM 1921 C CA . ARG B 1 43 ? 0.389 -26.359 -9.102 1 39.72 43 ARG B CA 1
ATOM 1922 C C . ARG B 1 43 ? 0.588 -25.938 -7.645 1 39.72 43 ARG B C 1
ATOM 1924 O O . ARG B 1 43 ? 0.175 -24.859 -7.242 1 39.72 43 ARG B O 1
ATOM 1931 N N . SER B 1 44 ? 1.17 -26.797 -6.918 1 35.09 44 SER B N 1
ATOM 1932 C CA . SER B 1 44 ? 1.545 -26.484 -5.543 1 35.09 44 SER B CA 1
ATOM 1933 C C . SER B 1 44 ? 2.842 -25.688 -5.496 1 35.09 44 SER B C 1
ATOM 1935 O O . SER B 1 44 ? 3.072 -24.922 -4.555 1 35.09 44 SER B O 1
ATOM 1937 N N . GLN B 1 45 ? 3.791 -25.875 -6.375 1 35.44 45 GLN B N 1
ATOM 1938 C CA . GLN B 1 45 ? 5.078 -25.188 -6.445 1 35.44 45 GLN B CA 1
ATOM 1939 C C . GLN B 1 45 ? 4.91 -23.766 -6.938 1 35.44 45 GLN B C 1
ATOM 1941 O O . GLN B 1 45 ? 5.871 -22.984 -6.961 1 35.44 45 GLN B O 1
ATOM 1946 N N . ILE B 1 46 ? 3.912 -23.297 -7.598 1 34.91 46 ILE B N 1
ATOM 1947 C CA . ILE B 1 46 ? 3.924 -21.875 -7.941 1 34.91 46 ILE B CA 1
ATOM 1948 C C . ILE B 1 46 ? 4.469 -21.062 -6.766 1 34.91 46 ILE B C 1
ATOM 1950 O O . ILE B 1 46 ? 5.023 -19.984 -6.953 1 34.91 46 ILE B O 1
ATOM 1954 N N . TYR B 1 47 ? 4.199 -21.359 -5.434 1 31.19 47 TYR B N 1
ATOM 1955 C CA . TYR B 1 47 ? 4.734 -20.656 -4.273 1 31.19 47 TYR B CA 1
ATOM 1956 C C . TYR B 1 47 ? 6.18 -21.062 -4.004 1 31.19 47 TYR B C 1
ATOM 1958 O O . TYR B 1 47 ? 6.922 -20.328 -3.342 1 31.19 47 TYR B O 1
ATOM 1966 N N . VAL B 1 48 ? 6.551 -22.406 -4.191 1 32.69 48 VAL B N 1
ATOM 1967 C CA . VAL B 1 48 ? 7.789 -22.953 -3.643 1 32.69 48 VAL B CA 1
ATOM 1968 C C . VAL B 1 48 ? 8.93 -22.734 -4.629 1 32.69 48 VAL B C 1
ATOM 1970 O O . VAL B 1 48 ? 9.07 -23.469 -5.605 1 32.69 48 VAL B O 1
ATOM 1973 N N . VAL B 1 49 ? 9.273 -21.797 -5.363 1 30 49 VAL B N 1
ATOM 1974 C CA . VAL B 1 49 ? 10.219 -22.156 -6.414 1 30 49 VAL B CA 1
ATOM 1975 C C . VAL B 1 49 ? 11.297 -23.078 -5.844 1 30 49 VAL B C 1
ATOM 1977 O O . VAL B 1 49 ? 11.781 -23.984 -6.531 1 30 49 VAL B O 1
ATOM 1980 N N . ASP B 1 50 ? 12.383 -22.734 -4.945 1 28.22 50 ASP B N 1
ATOM 1981 C CA . ASP B 1 50 ? 13.555 -23.578 -5.148 1 28.22 50 ASP B CA 1
ATOM 1982 C C . ASP B 1 50 ? 13.289 -25.016 -4.711 1 28.22 50 ASP B C 1
ATOM 1984 O O . ASP 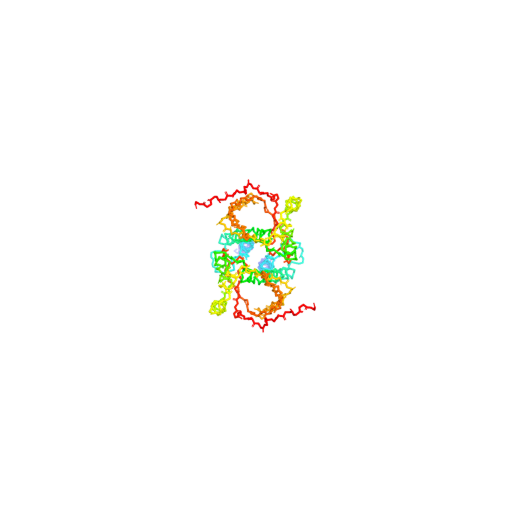B 1 50 ? 13.531 -25.953 -5.465 1 28.22 50 ASP B O 1
ATOM 1988 N N . GLY B 1 51 ? 14 -25.547 -3.51 1 26.8 51 GLY B N 1
ATOM 1989 C CA . GLY B 1 51 ? 14.547 -26.875 -3.256 1 26.8 51 GLY B CA 1
ATOM 1990 C C . GLY B 1 51 ? 13.477 -27.938 -3.18 1 26.8 51 GLY B C 1
ATOM 1991 O O . GLY B 1 51 ? 12.289 -27.656 -3.334 1 26.8 51 GLY B O 1
ATOM 1992 N N . ASP B 1 52 ? 13.719 -29.234 -2.504 1 29.31 52 ASP B N 1
ATOM 1993 C CA . ASP B 1 52 ? 13.203 -30.594 -2.414 1 29.31 52 ASP B CA 1
ATOM 1994 C C . ASP B 1 52 ? 11.734 -30.594 -1.986 1 29.31 52 ASP B C 1
ATOM 1996 O O . ASP B 1 52 ? 10.969 -31.484 -2.387 1 29.31 52 ASP B O 1
ATOM 2000 N N . ILE B 1 53 ? 11.391 -30.406 -0.592 1 34.44 53 ILE B N 1
ATOM 2001 C CA . ILE B 1 53 ? 10.125 -30.781 0.038 1 34.44 53 ILE B CA 1
ATOM 2002 C C . ILE B 1 53 ? 9.031 -29.797 -0.369 1 34.44 53 ILE B C 1
ATOM 2004 O O . ILE B 1 53 ? 8.969 -28.672 0.144 1 34.44 53 ILE B O 1
ATOM 2008 N N . PRO B 1 54 ? 8.5 -29.688 -1.587 1 35.47 54 PRO B N 1
ATOM 2009 C CA . PRO B 1 54 ? 7.945 -28.734 -2.547 1 35.47 54 PRO B CA 1
ATOM 2010 C C . PRO B 1 54 ? 6.578 -28.188 -2.127 1 35.47 54 PRO B C 1
ATOM 2012 O O . PRO B 1 54 ? 6.324 -26.984 -2.234 1 35.47 54 PRO B O 1
ATOM 2015 N N . PHE B 1 55 ? 5.512 -29.094 -1.967 1 34.31 55 PHE B N 1
ATOM 2016 C CA . PHE B 1 55 ? 4.09 -28.766 -2 1 34.31 55 PHE B CA 1
ATOM 2017 C C . PHE B 1 55 ? 3.678 -28.016 -0.742 1 34.31 55 PHE B C 1
ATOM 2019 O O . PHE B 1 55 ? 2.99 -26.984 -0.823 1 34.31 55 PHE B O 1
ATOM 2026 N N . LEU B 1 56 ? 3.877 -28.688 0.422 1 34.66 56 LEU B N 1
ATOM 2027 C CA . LEU B 1 56 ? 3.461 -28.125 1.705 1 34.66 56 LEU B CA 1
ATOM 2028 C C . LEU B 1 56 ? 4.105 -26.766 1.941 1 34.66 56 LEU B C 1
ATOM 2030 O O . LEU B 1 56 ? 3.475 -25.859 2.49 1 34.66 56 LEU B O 1
ATOM 2034 N N . ALA B 1 57 ? 5.348 -26.703 1.547 1 34.59 57 ALA B N 1
ATOM 2035 C CA . ALA B 1 57 ? 6.051 -25.438 1.738 1 34.59 57 ALA B CA 1
ATOM 2036 C C . ALA B 1 57 ? 5.5 -24.359 0.812 1 34.59 57 ALA B C 1
ATOM 2038 O O . ALA B 1 57 ? 5.438 -23.188 1.185 1 34.59 57 ALA B O 1
ATOM 2039 N N . GLU B 1 58 ? 4.914 -24.875 -0.375 1 40.31 58 GLU B N 1
ATOM 2040 C CA . GLU B 1 58 ? 4.371 -23.938 -1.346 1 40.31 58 GLU B CA 1
ATOM 2041 C C . GLU B 1 58 ? 3.037 -23.359 -0.872 1 40.31 58 GLU B C 1
ATOM 2043 O O . GLU B 1 58 ? 2.791 -22.156 -0.995 1 40.31 58 GLU B O 1
ATOM 2048 N N . ARG B 1 59 ? 2.094 -24.391 -0.477 1 41.03 59 ARG B N 1
ATOM 2049 C CA . ARG B 1 59 ? 0.82 -23.938 0.071 1 41.03 59 ARG B CA 1
ATOM 2050 C C . ARG B 1 59 ? 1.036 -22.984 1.25 1 41.03 59 ARG B C 1
ATOM 2052 O O . ARG B 1 59 ? 0.34 -21.984 1.381 1 41.03 59 ARG B O 1
ATOM 2059 N N . SER B 1 60 ? 1.967 -23.469 2.023 1 41.25 60 SER B N 1
ATOM 2060 C CA . SER B 1 60 ? 2.244 -22.641 3.191 1 41.25 60 SER B CA 1
ATOM 2061 C C . SER B 1 60 ? 2.799 -21.281 2.781 1 41.25 60 SER B C 1
ATOM 2063 O O . SER B 1 60 ? 2.467 -20.25 3.389 1 41.25 60 SER B O 1
ATOM 2065 N N . LYS B 1 61 ? 3.566 -21.406 1.659 1 51.16 61 LYS B N 1
ATOM 2066 C CA . LYS B 1 61 ? 4.125 -20.156 1.168 1 51.16 61 LYS B CA 1
ATOM 2067 C C . LYS B 1 61 ? 3.053 -19.297 0.497 1 51.16 61 LYS B C 1
ATOM 2069 O O . LYS B 1 61 ? 3.016 -18.078 0.681 1 51.16 61 LYS B O 1
ATOM 2074 N N . GLN B 1 62 ? 2.145 -20.016 -0.307 1 56.34 62 GLN B N 1
ATOM 2075 C CA . GLN B 1 62 ? 1.056 -19.281 -0.938 1 56.34 62 GLN B CA 1
ATOM 2076 C C . GLN B 1 62 ? 0.118 -18.688 0.108 1 56.34 62 GLN B C 1
ATOM 2078 O O . GLN B 1 62 ? -0.326 -17.547 -0.026 1 56.34 62 GLN B O 1
ATOM 2083 N N . GLU B 1 63 ? -0.155 -19.609 1.071 1 59.88 63 GLU B N 1
ATOM 2084 C CA . GLU B 1 63 ? -0.989 -19.125 2.164 1 59.88 63 GLU B CA 1
ATOM 2085 C C . GLU B 1 63 ? -0.3 -17.984 2.916 1 59.88 63 GLU B C 1
ATOM 2087 O O . GLU B 1 63 ? -0.939 -17 3.279 1 59.88 63 GLU B O 1
ATOM 2092 N N . ALA B 1 64 ? 0.918 -18.25 3.137 1 63.78 64 ALA B N 1
ATOM 2093 C CA . ALA B 1 64 ? 1.67 -17.188 3.82 1 63.78 64 ALA B CA 1
ATOM 2094 C C . ALA B 1 64 ? 1.706 -15.914 2.988 1 63.78 64 ALA B C 1
ATOM 2096 O O . ALA B 1 64 ? 1.597 -14.812 3.529 1 63.78 64 ALA B O 1
ATOM 2097 N N . ASN B 1 65 ? 1.693 -16.172 1.688 1 73.75 65 ASN B N 1
ATOM 2098 C CA . ASN B 1 65 ? 1.701 -15 0.82 1 73.75 65 ASN B CA 1
ATOM 2099 C C . ASN B 1 65 ? 0.348 -14.297 0.819 1 73.75 65 ASN B C 1
ATOM 2101 O O . ASN B 1 65 ? 0.285 -13.062 0.799 1 73.75 65 ASN B O 1
ATOM 2105 N N . PHE B 1 66 ? -0.681 -15.211 0.947 1 80.38 66 PHE B N 1
ATOM 2106 C CA . PHE B 1 66 ? -2.014 -14.617 1.002 1 80.38 66 PHE B CA 1
ATOM 2107 C C . PHE B 1 66 ? -2.182 -13.773 2.264 1 80.38 66 PHE B C 1
ATOM 2109 O O . PHE B 1 66 ? -2.689 -12.656 2.205 1 80.38 66 PHE B O 1
ATOM 2116 N N . VAL B 1 67 ? -1.788 -14.328 3.393 1 85.75 67 VAL B N 1
ATOM 2117 C CA . VAL B 1 67 ? -1.944 -13.641 4.672 1 85.75 67 VAL B CA 1
ATOM 2118 C C . VAL B 1 67 ? -1.188 -12.312 4.641 1 85.75 67 VAL B C 1
ATOM 2120 O O . VAL B 1 67 ? -1.707 -11.289 5.086 1 85.75 67 VAL B O 1
ATOM 2123 N N . MET B 1 68 ? 0.001 -12.289 4.062 1 85.25 68 MET B N 1
ATOM 2124 C CA . MET B 1 68 ? 0.81 -11.07 3.986 1 85.25 68 MET B CA 1
ATOM 2125 C C . MET B 1 68 ? 0.168 -10.047 3.055 1 85.25 68 MET B C 1
ATOM 2127 O O . MET B 1 68 ? 0.104 -8.859 3.379 1 85.25 68 MET B O 1
ATOM 2131 N N . GLU B 1 69 ? -0.369 -10.523 1.955 1 87.06 69 GLU B N 1
ATOM 2132 C CA . GLU B 1 69 ? -1.022 -9.633 1 1 87.06 69 GLU B CA 1
ATOM 2133 C C . GLU B 1 69 ? -2.324 -9.07 1.567 1 87.06 69 GLU B C 1
ATOM 2135 O O . GLU B 1 69 ? -2.631 -7.895 1.382 1 87.06 69 GLU B O 1
ATOM 2140 N N . ALA B 1 70 ? -3.012 -9.984 2.225 1 92.75 70 ALA B N 1
ATOM 2141 C CA . ALA B 1 70 ? -4.281 -9.57 2.816 1 92.75 70 ALA B CA 1
ATOM 2142 C C . ALA B 1 70 ? -4.066 -8.484 3.871 1 92.75 70 ALA B C 1
ATOM 2144 O O . ALA B 1 70 ? -4.762 -7.469 3.871 1 92.75 70 ALA B O 1
ATOM 2145 N N . LYS B 1 71 ? -3.131 -8.703 4.723 1 92.88 71 LYS B N 1
ATOM 2146 C CA . LYS B 1 71 ? -2.854 -7.723 5.77 1 92.88 71 LYS B CA 1
ATOM 2147 C C . LYS B 1 71 ? -2.371 -6.402 5.176 1 92.88 71 LYS B C 1
ATOM 2149 O O . LYS B 1 71 ? -2.738 -5.328 5.656 1 92.88 71 LYS B O 1
ATOM 2154 N N . ALA B 1 72 ? -1.565 -6.504 4.16 1 91.56 72 ALA B N 1
ATOM 2155 C CA . ALA B 1 72 ? -1.095 -5.293 3.484 1 91.56 72 ALA B CA 1
ATOM 2156 C C . ALA B 1 72 ? -2.252 -4.539 2.838 1 91.56 72 ALA B C 1
ATOM 2158 O O . ALA B 1 72 ? -2.303 -3.309 2.883 1 91.56 72 ALA B O 1
ATOM 2159 N N . ASP B 1 73 ? -3.098 -5.266 2.193 1 93.81 73 ASP B N 1
ATOM 2160 C CA . ASP B 1 73 ? -4.273 -4.676 1.562 1 93.81 73 ASP B CA 1
ATOM 2161 C C . ASP B 1 73 ? -5.145 -3.953 2.588 1 93.81 73 ASP B C 1
ATOM 2163 O O . ASP B 1 73 ? -5.566 -2.816 2.361 1 93.81 73 ASP B O 1
ATOM 2167 N N . ILE B 1 74 ? -5.359 -4.629 3.693 1 96.44 74 ILE B N 1
ATOM 2168 C CA . ILE B 1 74 ? -6.188 -4.078 4.758 1 96.44 74 ILE B CA 1
ATOM 2169 C C . ILE B 1 74 ? -5.535 -2.811 5.312 1 96.44 74 ILE B C 1
ATOM 2171 O O . ILE B 1 74 ? -6.211 -1.799 5.52 1 96.44 74 ILE B O 1
ATOM 2175 N N . GLN B 1 75 ? -4.281 -2.885 5.574 1 94.5 75 GLN B N 1
ATOM 2176 C CA . GLN B 1 75 ? -3.557 -1.729 6.09 1 94.5 75 GLN B CA 1
ATOM 2177 C C . GLN B 1 75 ? -3.6 -0.564 5.105 1 94.5 75 GLN B C 1
ATOM 2179 O O . GLN B 1 75 ? -3.844 0.579 5.496 1 94.5 75 GLN B O 1
ATOM 2184 N N . LEU B 1 76 ? -3.367 -0.877 3.85 1 93.94 76 LEU B N 1
ATOM 2185 C CA . LEU B 1 76 ? -3.355 0.149 2.812 1 93.94 76 LEU B CA 1
ATOM 2186 C C . LEU B 1 76 ? -4.723 0.815 2.691 1 93.94 76 LEU B C 1
ATOM 2188 O O . LEU B 1 76 ? -4.812 2.039 2.561 1 93.94 76 LEU B O 1
ATOM 2192 N N . PHE B 1 77 ? -5.762 0.028 2.725 1 97 77 PHE B N 1
ATOM 2193 C CA . PHE B 1 77 ? -7.121 0.557 2.658 1 97 77 PHE B CA 1
ATOM 2194 C C . PHE B 1 77 ? -7.363 1.562 3.777 1 97 77 PHE B C 1
ATOM 2196 O O . PHE B 1 77 ? -7.871 2.658 3.533 1 97 77 PHE B O 1
ATOM 2203 N N . HIS B 1 78 ? -7.008 1.219 4.953 1 97.44 78 HIS B N 1
ATOM 2204 C CA . HIS B 1 78 ? -7.266 2.074 6.105 1 97.44 78 HIS B CA 1
ATOM 2205 C C . HIS B 1 78 ? -6.43 3.35 6.043 1 97.44 78 HIS B C 1
ATOM 2207 O O . HIS B 1 78 ? -6.875 4.41 6.48 1 97.44 78 HIS B O 1
ATOM 2213 N N . GLN B 1 79 ? -5.238 3.199 5.504 1 95.06 79 GLN B N 1
ATOM 2214 C CA . GLN B 1 79 ? -4.398 4.383 5.34 1 95.06 79 GLN B CA 1
ATOM 2215 C C . GLN B 1 79 ? -5.004 5.344 4.32 1 95.06 79 GLN B C 1
ATOM 2217 O O . GLN B 1 79 ? -5.047 6.555 4.547 1 95.06 79 GLN B O 1
ATOM 2222 N N . TYR B 1 80 ? -5.469 4.809 3.189 1 95.81 80 TYR B N 1
ATOM 2223 C CA . TYR B 1 80 ? -6.117 5.645 2.184 1 95.81 80 TYR B CA 1
ATOM 2224 C C . TYR B 1 80 ? -7.379 6.293 2.742 1 95.81 80 TYR B C 1
ATOM 2226 O O . TYR B 1 80 ? -7.676 7.449 2.441 1 95.81 80 TYR B O 1
ATOM 2234 N N . PHE B 1 81 ? -8.078 5.613 3.588 1 97.56 81 PHE B N 1
ATOM 2235 C CA . PHE B 1 81 ? -9.383 6.062 4.055 1 97.56 81 PHE B CA 1
ATOM 2236 C C . PHE B 1 81 ? -9.234 7.078 5.18 1 97.56 81 PHE B C 1
ATOM 2238 O O . PHE B 1 81 ? -10.016 8.023 5.273 1 97.56 81 PHE B O 1
ATOM 2245 N N . PHE B 1 82 ? -8.141 6.891 6.008 1 96.75 82 PHE B N 1
ATOM 2246 C CA . PHE B 1 82 ? -8.172 7.633 7.262 1 96.75 82 PHE B CA 1
ATOM 2247 C C . PHE B 1 82 ? -7.062 8.672 7.309 1 96.75 82 PHE B C 1
ATOM 2249 O O . PHE B 1 82 ? -7.098 9.594 8.125 1 96.75 82 PHE B O 1
ATOM 2256 N N . ASN B 1 83 ? -5.996 8.531 6.559 1 95.75 83 ASN B N 1
ATOM 2257 C CA . ASN B 1 83 ? -4.984 9.586 6.52 1 95.75 83 ASN B CA 1
ATOM 2258 C C . ASN B 1 83 ? -5.457 10.789 5.715 1 95.75 83 ASN B C 1
ATOM 2260 O O . ASN B 1 83 ? -5.461 10.758 4.484 1 95.75 83 ASN B O 1
ATOM 2264 N N . LEU B 1 84 ? -5.805 11.867 6.441 1 96.06 84 LEU B N 1
ATOM 2265 C CA . LEU B 1 84 ? -6.453 13.008 5.809 1 96.06 84 LEU B CA 1
ATOM 2266 C C . LEU B 1 84 ? -5.77 14.312 6.207 1 96.06 84 LEU B C 1
ATOM 2268 O O . LEU B 1 84 ? -5.941 14.797 7.328 1 96.06 84 LEU B O 1
ATOM 2272 N N . PRO B 1 85 ? -4.977 14.875 5.332 1 94.44 85 PRO B N 1
ATOM 2273 C CA . PRO B 1 85 ? -4.508 16.25 5.535 1 94.44 85 PRO B CA 1
ATOM 2274 C C . PRO B 1 85 ? -5.59 17.281 5.266 1 94.44 85 PRO B C 1
ATOM 2276 O O . PRO B 1 85 ? -6.637 16.969 4.695 1 94.44 85 PRO B O 1
ATOM 2279 N N . PRO B 1 86 ? -5.395 18.5 5.746 1 93.38 86 PRO B N 1
ATOM 2280 C CA . PRO B 1 86 ? -6.379 19.547 5.477 1 93.38 86 PRO B CA 1
ATOM 2281 C C . PRO B 1 86 ? -6.293 20.078 4.051 1 93.38 86 PRO B C 1
ATOM 2283 O O . PRO B 1 86 ? -6.035 21.266 3.844 1 93.38 86 PRO B O 1
ATOM 2286 N N . ASP B 1 87 ? -6.48 19.234 3.07 1 93 87 ASP B N 1
ATOM 2287 C CA . ASP B 1 87 ? -6.445 19.516 1.639 1 93 87 ASP B CA 1
ATOM 2288 C C . ASP B 1 87 ? -7.535 18.75 0.898 1 93 87 ASP B C 1
ATOM 2290 O O . ASP B 1 87 ? -7.48 17.516 0.804 1 93 87 ASP B O 1
ATOM 2294 N N . ASP B 1 88 ? -8.414 19.469 0.251 1 91.75 88 ASP B N 1
ATOM 2295 C CA . ASP B 1 88 ? -9.578 18.875 -0.398 1 91.75 88 ASP B CA 1
ATOM 2296 C C . ASP B 1 88 ? -9.156 17.969 -1.55 1 91.75 88 ASP B C 1
ATOM 2298 O O . ASP B 1 88 ? -9.719 16.891 -1.73 1 91.75 88 ASP B O 1
ATOM 2302 N N . ASP B 1 89 ? -8.219 18.359 -2.281 1 89.88 89 ASP B N 1
ATOM 2303 C CA . ASP B 1 89 ? -7.785 17.594 -3.441 1 89.88 89 ASP B CA 1
ATOM 2304 C C . ASP B 1 89 ? -7.172 16.266 -3.02 1 89.88 89 ASP B C 1
ATOM 2306 O O . ASP B 1 89 ? -7.426 15.227 -3.639 1 89.88 89 ASP B O 1
ATOM 2310 N N . TYR B 1 90 ? -6.363 16.328 -2.014 1 92.31 90 TYR B N 1
ATOM 2311 C CA . TYR B 1 90 ? -5.738 15.102 -1.554 1 92.31 90 TYR B CA 1
ATOM 2312 C C . TYR B 1 90 ? -6.773 14.156 -0.953 1 92.31 90 TYR B C 1
ATOM 2314 O O . TYR B 1 90 ? -6.699 12.938 -1.147 1 92.31 90 TYR B O 1
ATOM 2322 N N . ILE B 1 91 ? -7.688 14.758 -0.197 1 95.38 91 ILE B N 1
ATOM 2323 C CA . ILE B 1 91 ? -8.727 13.945 0.419 1 95.38 91 ILE B CA 1
ATOM 2324 C C . ILE B 1 91 ? -9.531 13.219 -0.664 1 95.38 91 ILE B C 1
ATOM 2326 O O . ILE B 1 91 ? -9.766 12.016 -0.569 1 95.38 91 ILE B O 1
ATOM 2330 N N . LYS B 1 92 ? -9.852 13.883 -1.693 1 92.56 92 LYS B N 1
ATOM 2331 C CA . LYS B 1 92 ? -10.578 13.281 -2.811 1 92.56 92 LYS B CA 1
ATOM 2332 C C . LYS B 1 92 ? -9.75 12.188 -3.479 1 92.56 92 LYS B C 1
ATOM 2334 O O . LYS B 1 92 ? -10.266 11.117 -3.793 1 92.56 92 LYS B O 1
ATOM 2339 N N . TRP B 1 93 ? -8.531 12.477 -3.602 1 91.5 93 TRP B N 1
ATOM 2340 C CA . TRP B 1 93 ? -7.625 11.539 -4.254 1 91.5 93 TRP B CA 1
ATOM 2341 C C . TRP B 1 93 ? -7.488 10.258 -3.438 1 91.5 93 TRP B C 1
ATOM 2343 O O . TRP B 1 93 ? -7.652 9.156 -3.965 1 91.5 93 TRP B O 1
ATOM 2353 N N . THR B 1 94 ? -7.164 10.414 -2.166 1 93.44 94 THR B N 1
ATOM 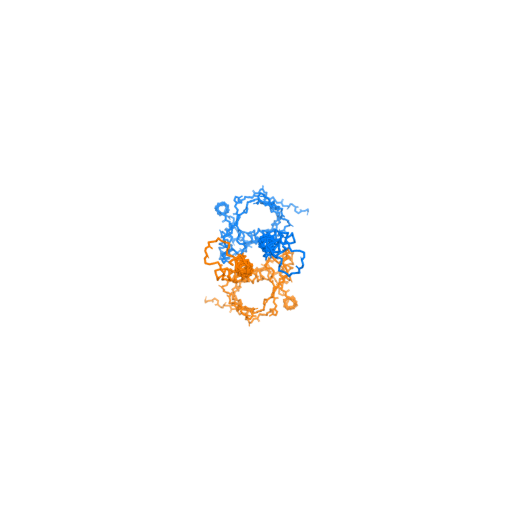2354 C CA . THR B 1 94 ? -6.898 9.25 -1.324 1 93.44 94 THR B CA 1
ATOM 2355 C C . THR B 1 94 ? -8.172 8.445 -1.106 1 93.44 94 THR B C 1
ATOM 2357 O O . THR B 1 94 ? -8.133 7.211 -1.086 1 93.44 94 THR B O 1
ATOM 2360 N N . LEU B 1 95 ? -9.312 9.117 -0.965 1 94.31 95 LEU B N 1
ATOM 2361 C CA . LEU B 1 95 ? -10.578 8.406 -0.817 1 94.31 95 LEU B CA 1
ATOM 2362 C C . LEU B 1 95 ? -10.953 7.699 -2.113 1 94.31 95 LEU B C 1
ATOM 2364 O O . LEU B 1 95 ? -11.555 6.621 -2.086 1 94.31 95 LEU B O 1
ATOM 2368 N N . GLY B 1 96 ? -10.641 8.344 -3.184 1 91.56 96 GLY B N 1
ATOM 2369 C CA . GLY B 1 96 ? -10.844 7.672 -4.461 1 91.56 96 GLY B CA 1
ATOM 2370 C C . GLY B 1 96 ? -10.109 6.348 -4.566 1 91.56 96 GLY B C 1
ATOM 2371 O O . GLY B 1 96 ? -10.672 5.359 -5.043 1 91.56 96 GLY B O 1
ATOM 2372 N N . LYS B 1 97 ? -8.914 6.336 -4.109 1 91.12 97 LYS B N 1
ATOM 2373 C CA . LYS B 1 97 ? -8.125 5.105 -4.109 1 91.12 97 LYS B CA 1
ATOM 2374 C C . LYS B 1 97 ? -8.742 4.062 -3.178 1 91.12 97 LYS B C 1
ATOM 2376 O O . LYS B 1 97 ? -8.805 2.881 -3.518 1 91.12 97 LYS B O 1
ATOM 2381 N N . ALA B 1 98 ? -9.195 4.496 -2.021 1 95 98 ALA B N 1
ATOM 2382 C CA . ALA B 1 98 ? -9.805 3.594 -1.046 1 95 98 ALA B CA 1
ATOM 2383 C C . ALA B 1 98 ? -11.055 2.936 -1.612 1 95 98 ALA B C 1
ATOM 2385 O O . ALA B 1 98 ? -11.312 1.755 -1.364 1 95 98 ALA B O 1
ATOM 2386 N N . MET B 1 99 ? -11.82 3.668 -2.389 1 93.62 99 MET B N 1
ATOM 2387 C CA . MET B 1 99 ? -13.102 3.182 -2.891 1 93.62 99 MET B CA 1
ATOM 2388 C C . MET B 1 99 ? -12.898 2.076 -3.922 1 93.62 99 MET B C 1
ATOM 2390 O O . MET B 1 99 ? -13.797 1.269 -4.156 1 93.62 99 MET B O 1
ATOM 2394 N N . TYR B 1 100 ? -11.75 1.978 -4.5 1 90.12 100 TYR B N 1
ATOM 2395 C CA . TYR B 1 100 ? -11.445 0.892 -5.422 1 90.12 100 TYR B CA 1
ATOM 2396 C C . TYR B 1 100 ? -11.117 -0.391 -4.668 1 90.12 100 TYR B C 1
ATOM 2398 O O . TYR B 1 100 ? -11.125 -1.479 -5.25 1 90.12 100 TYR B O 1
ATOM 2406 N N . MET B 1 101 ? -10.852 -0.296 -3.387 1 94.88 101 MET B N 1
ATOM 2407 C CA . MET B 1 101 ? -10.352 -1.431 -2.617 1 94.88 101 MET B CA 1
ATOM 2408 C C . MET B 1 101 ? -11.453 -2.037 -1.758 1 94.88 101 MET B C 1
ATOM 2410 O O . MET B 1 101 ? -11.234 -3.039 -1.073 1 94.88 101 MET B O 1
ATOM 2414 N N . ALA B 1 102 ? -12.625 -1.432 -1.788 1 95.12 102 ALA B N 1
ATOM 2415 C CA . ALA B 1 102 ? -13.703 -1.892 -0.922 1 95.12 102 ALA B CA 1
ATOM 2416 C C . ALA B 1 102 ? -15.039 -1.861 -1.654 1 95.12 102 ALA B C 1
ATOM 2418 O O . ALA B 1 102 ? -15.188 -1.18 -2.672 1 95.12 102 ALA B O 1
ATOM 2419 N N . ASP B 1 103 ? -16 -2.568 -1.093 1 92.12 103 ASP B N 1
ATOM 2420 C CA . ASP B 1 103 ? -17.312 -2.635 -1.729 1 92.12 103 ASP B CA 1
ATOM 2421 C C . ASP B 1 103 ? -18.203 -1.473 -1.284 1 92.12 103 ASP B C 1
ATOM 2423 O O . ASP B 1 103 ? -17.703 -0.486 -0.733 1 92.12 103 ASP B O 1
ATOM 2427 N N . GLY B 1 104 ? -19.469 -1.523 -1.598 1 92.5 104 GLY B N 1
ATOM 2428 C CA . GLY B 1 104 ? -20.406 -0.433 -1.374 1 92.5 104 GLY B CA 1
ATOM 2429 C C . GLY B 1 104 ? -20.516 -0.03 0.084 1 92.5 104 GLY B C 1
ATOM 2430 O O . GLY B 1 104 ? -20.875 1.104 0.395 1 92.5 104 GLY B O 1
ATOM 2431 N N . THR B 1 105 ? -20.188 -0.922 0.996 1 94.75 105 THR B N 1
ATOM 2432 C CA . THR B 1 105 ? -20.281 -0.608 2.416 1 94.75 105 THR B CA 1
ATOM 2433 C C . THR B 1 105 ? -19.297 0.494 2.801 1 94.75 105 THR B C 1
ATOM 2435 O O . THR B 1 105 ? -19.594 1.321 3.666 1 94.75 105 THR B O 1
ATOM 2438 N N . ALA B 1 106 ? -18.141 0.521 2.166 1 95 106 ALA B N 1
ATOM 2439 C CA . ALA B 1 106 ? -17.188 1.595 2.412 1 95 106 ALA B CA 1
ATOM 2440 C C . ALA B 1 106 ? -17.719 2.934 1.91 1 95 106 ALA B C 1
ATOM 2442 O O . ALA B 1 106 ? -17.516 3.969 2.547 1 95 106 ALA B O 1
ATOM 2443 N N . MET B 1 107 ? -18.422 2.857 0.775 1 94.06 107 MET B N 1
ATOM 2444 C CA . MET B 1 107 ? -19 4.07 0.219 1 94.06 107 MET B CA 1
ATOM 2445 C C . MET B 1 107 ? -20.078 4.629 1.149 1 94.06 107 MET B C 1
ATOM 2447 O O . MET B 1 107 ? -20.172 5.844 1.337 1 94.06 107 MET B O 1
ATOM 2451 N N . LYS B 1 108 ? -20.812 3.771 1.688 1 94.81 108 LYS B N 1
ATOM 2452 C CA . LYS B 1 108 ? -21.859 4.191 2.627 1 94.81 108 LYS B CA 1
ATOM 2453 C C . LYS B 1 108 ? -21.25 4.855 3.859 1 94.81 108 LYS B C 1
ATOM 2455 O O . LYS B 1 108 ? -21.766 5.859 4.348 1 94.81 108 LYS B O 1
ATOM 2460 N N . GLN B 1 109 ? -20.203 4.305 4.336 1 94.88 109 GLN B N 1
ATOM 2461 C CA . GLN B 1 109 ? -19.516 4.891 5.484 1 94.88 109 GLN B CA 1
ATOM 2462 C C . GLN B 1 109 ? -18.906 6.246 5.133 1 94.88 109 GLN B C 1
ATOM 2464 O O . GLN B 1 109 ? -18.984 7.188 5.922 1 94.88 109 GLN B O 1
ATOM 2469 N N . LYS B 1 110 ? -18.266 6.316 4.027 1 95.62 110 LYS B N 1
ATOM 2470 C CA . LYS B 1 110 ? -17.734 7.586 3.555 1 95.62 110 LYS B CA 1
ATOM 2471 C C . LYS B 1 110 ? -18.812 8.656 3.479 1 95.62 110 LYS B C 1
ATOM 2473 O O . LYS B 1 110 ? -18.609 9.789 3.914 1 95.62 110 LYS B O 1
ATOM 2478 N N . GLN B 1 111 ? -19.984 8.281 2.914 1 94.56 111 GLN B N 1
ATOM 2479 C CA . GLN B 1 111 ? -21.109 9.203 2.773 1 94.56 111 GLN B CA 1
ATOM 2480 C C . GLN B 1 111 ? -21.625 9.648 4.137 1 94.56 111 GLN B C 1
ATOM 2482 O O . GLN B 1 111 ? -21.984 10.812 4.32 1 94.56 111 GLN B O 1
ATOM 2487 N N . ALA B 1 112 ? -21.688 8.75 5.012 1 94.94 112 ALA B N 1
ATOM 2488 C CA . ALA B 1 112 ? -22.109 9.078 6.367 1 94.94 112 ALA B CA 1
ATOM 2489 C C . ALA B 1 112 ? -21.172 10.086 7.012 1 94.94 112 ALA B C 1
ATOM 2491 O O . ALA B 1 112 ? -21.609 11.023 7.676 1 94.94 112 ALA B O 1
ATOM 2492 N N . MET B 1 113 ? -19.891 9.891 6.848 1 94.69 113 MET B N 1
ATOM 2493 C CA . MET B 1 113 ? -18.891 10.805 7.391 1 94.69 113 MET B CA 1
ATOM 2494 C C . MET B 1 113 ? -18.969 12.164 6.711 1 94.69 113 MET B C 1
ATOM 2496 O O . MET B 1 113 ? -18.781 13.195 7.355 1 94.69 113 MET B O 1
ATOM 2500 N N . GLU B 1 114 ? -19.25 12.125 5.441 1 94.94 114 GLU B N 1
ATOM 2501 C CA . GLU B 1 114 ? -19.406 13.359 4.684 1 94.94 114 GLU B CA 1
ATOM 2502 C C . GLU B 1 114 ? -20.625 14.156 5.172 1 94.94 114 GLU B C 1
ATOM 2504 O O . GLU B 1 114 ? -20.547 15.375 5.352 1 94.94 114 GLU B O 1
ATOM 2509 N N . GLU B 1 115 ? -21.719 13.508 5.41 1 95.56 115 GLU B N 1
ATOM 2510 C CA . GLU B 1 115 ? -22.953 14.141 5.879 1 95.56 115 GLU B CA 1
ATOM 2511 C C . GLU B 1 115 ? -22.781 14.688 7.293 1 95.56 115 GLU B C 1
ATOM 2513 O O . GLU B 1 115 ? -23.391 15.695 7.645 1 95.56 115 GLU B O 1
ATOM 2518 N N . ALA B 1 116 ? -21.922 14 8.047 1 94.38 116 ALA B N 1
ATOM 2519 C CA . ALA B 1 116 ? -21.656 14.445 9.414 1 94.38 116 ALA B CA 1
ATOM 2520 C C . ALA B 1 116 ? -20.672 15.617 9.422 1 94.38 116 ALA B C 1
ATOM 2522 O O . ALA B 1 116 ? -20.422 16.219 10.469 1 94.38 116 ALA B O 1
ATOM 2523 N N . GLY B 1 117 ? -20.094 15.906 8.258 1 94.81 117 GLY B N 1
ATOM 2524 C CA . GLY B 1 117 ? -19.219 17.047 8.117 1 94.81 117 GLY B CA 1
ATOM 2525 C C . GLY B 1 117 ? -17.781 16.75 8.516 1 94.81 117 GLY B C 1
ATOM 2526 O O . GLY B 1 117 ? -17 17.656 8.797 1 94.81 117 GLY B O 1
ATOM 2527 N N . PHE B 1 118 ? -17.469 15.523 8.539 1 94.06 118 PHE B N 1
ATOM 2528 C CA . PHE B 1 118 ? -16.172 15.117 9.039 1 94.06 118 PHE B CA 1
ATOM 2529 C C . PHE B 1 118 ? -15.055 15.641 8.133 1 94.06 118 PHE B C 1
ATOM 2531 O O . PHE B 1 118 ? -14.086 16.234 8.609 1 94.06 118 PHE B O 1
ATOM 2538 N N . PHE B 1 119 ? -15.164 15.445 6.855 1 95.25 119 PHE B N 1
ATOM 2539 C CA . PHE B 1 119 ? -14.117 15.82 5.914 1 95.25 119 PHE B CA 1
ATOM 2540 C C . PHE B 1 119 ? -14.031 17.344 5.789 1 95.25 119 PHE B C 1
ATOM 2542 O O . PHE B 1 119 ? -12.93 17.891 5.723 1 95.25 119 PHE B O 1
ATOM 2549 N N . SER B 1 120 ? -15.148 18.016 5.809 1 94.56 120 SER B N 1
ATOM 2550 C CA . SER B 1 120 ? -15.172 19.469 5.773 1 94.56 120 SER B CA 1
ATOM 2551 C C . SER B 1 120 ? -14.516 20.062 7.016 1 94.56 120 SER B C 1
ATOM 2553 O O . SER B 1 120 ? -13.859 21.109 6.945 1 94.56 120 SER B O 1
ATOM 2555 N N . ASP B 1 121 ? -14.703 19.422 8.117 1 94.19 121 ASP B N 1
ATOM 2556 C CA . ASP B 1 121 ? -14.109 19.875 9.375 1 94.19 121 ASP B CA 1
ATOM 2557 C C . ASP B 1 121 ? -12.586 19.766 9.336 1 94.19 121 ASP B C 1
ATOM 2559 O O . ASP B 1 121 ? -11.891 20.641 9.859 1 94.19 121 ASP B O 1
ATOM 2563 N N . ILE B 1 122 ? -12.109 18.75 8.695 1 94 122 ILE B N 1
ATOM 2564 C CA . ILE B 1 122 ? -10.664 18.562 8.57 1 94 122 ILE B CA 1
ATOM 2565 C C . ILE B 1 122 ? -10.062 19.734 7.797 1 94 122 ILE B C 1
ATOM 2567 O O . ILE B 1 122 ? -9.047 20.312 8.211 1 94 122 ILE B O 1
ATOM 2571 N N . VAL B 1 123 ? -10.695 20.125 6.785 1 92.56 123 VAL B N 1
ATOM 2572 C CA . VAL B 1 123 ? -10.195 21.172 5.918 1 92.56 123 VAL B CA 1
ATOM 2573 C C . VAL B 1 123 ? -10.383 22.531 6.59 1 92.56 123 VAL B C 1
ATOM 2575 O O . VAL B 1 123 ? -9.445 23.328 6.688 1 92.56 123 VAL B O 1
ATOM 2578 N N . SER B 1 124 ? -11.57 22.844 7.121 1 92.19 124 SER B N 1
ATOM 2579 C CA . SER B 1 124 ? -11.914 24.141 7.664 1 92.19 124 SER B CA 1
ATOM 2580 C C . SER B 1 124 ? -11.125 24.438 8.938 1 92.19 124 SER B C 1
ATOM 2582 O O . SER B 1 124 ? -10.781 25.594 9.203 1 92.19 124 SER B O 1
ATOM 2584 N N . SER B 1 125 ? -10.836 23.422 9.711 1 90 125 SER B N 1
ATOM 2585 C CA . SER B 1 125 ? -10.133 23.641 10.977 1 90 125 SER B CA 1
ATOM 2586 C C . SER B 1 125 ? -8.633 23.406 10.82 1 90 125 SER B C 1
ATOM 2588 O O . SER B 1 125 ? -7.891 23.422 11.805 1 90 125 SER B O 1
ATOM 2590 N N . SER B 1 126 ? -8.133 23.078 9.633 1 89.31 126 SER B N 1
ATOM 2591 C CA . SER B 1 126 ? -6.734 22.781 9.352 1 89.31 126 SER B CA 1
ATOM 2592 C C . SER B 1 126 ? -6.219 21.641 10.219 1 89.31 126 SER B C 1
ATOM 2594 O O . SER B 1 126 ? -5.102 21.703 10.734 1 89.31 126 SER B O 1
ATOM 2596 N N . ALA B 1 127 ? -7.16 20.719 10.445 1 92.62 127 ALA B N 1
ATOM 2597 C CA . ALA B 1 127 ? -6.809 19.531 11.234 1 92.62 127 ALA B CA 1
ATOM 2598 C C . ALA B 1 127 ? -6.125 18.484 10.359 1 92.62 127 ALA B C 1
ATOM 2600 O O . ALA B 1 127 ? -6.211 18.531 9.133 1 92.62 127 ALA B O 1
ATOM 2601 N N . VAL B 1 128 ? -5.348 17.578 10.984 1 94.75 128 VAL B N 1
ATOM 2602 C CA . VAL B 1 128 ? -4.691 16.469 10.312 1 94.75 128 VAL B CA 1
ATOM 2603 C C . VAL B 1 128 ? -5.082 15.148 10.992 1 94.75 128 VAL B C 1
ATOM 2605 O O . VAL B 1 128 ? -4.941 15.008 12.203 1 94.75 128 VAL B O 1
ATOM 2608 N N . CYS B 1 129 ? -5.648 14.258 10.188 1 95.88 129 CYS B N 1
ATOM 2609 C CA . CYS B 1 129 ? -6.02 12.938 10.695 1 95.88 129 CYS B CA 1
ATOM 2610 C C . CYS B 1 129 ? -5.047 11.875 10.211 1 95.88 129 CYS B C 1
ATOM 2612 O O . CYS B 1 129 ? -4.75 11.797 9.016 1 95.88 129 CYS B O 1
ATOM 2614 N N . THR B 1 130 ? -4.461 11.086 11.109 1 95.44 130 THR B N 1
ATOM 2615 C CA . THR B 1 130 ? -3.562 9.992 10.766 1 95.44 130 THR B CA 1
ATOM 2616 C C . THR B 1 130 ? -3.977 8.711 11.477 1 95.44 130 THR B C 1
ATOM 2618 O O . THR B 1 130 ? -4.652 8.75 12.5 1 95.44 130 THR B O 1
ATOM 2621 N N . ILE B 1 131 ? -3.629 7.609 10.828 1 95.5 131 ILE B N 1
ATOM 2622 C CA . ILE B 1 131 ? -3.916 6.32 11.453 1 95.5 131 ILE B CA 1
ATOM 2623 C C . ILE B 1 131 ? -2.662 5.449 11.438 1 95.5 131 ILE B C 1
ATOM 2625 O O . ILE B 1 131 ? -1.906 5.457 10.461 1 95.5 131 ILE B O 1
ATOM 2629 N N . MET B 1 132 ? -2.367 4.789 12.547 1 92.81 132 MET B N 1
ATOM 2630 C CA . MET B 1 132 ? -1.306 3.795 12.664 1 92.81 132 MET B CA 1
ATOM 2631 C C . MET B 1 132 ? -1.883 2.412 12.945 1 92.81 132 MET B C 1
ATOM 2633 O O . MET B 1 132 ? -2.773 2.268 13.781 1 92.81 132 MET B O 1
ATOM 2637 N N . CYS B 1 133 ? -1.458 1.543 12.172 1 92.56 133 CYS B N 1
ATOM 2638 C CA . CYS B 1 133 ? -1.942 0.177 12.328 1 92.56 133 CYS B CA 1
ATOM 2639 C C . CYS B 1 133 ? -1.268 -0.507 13.508 1 92.56 133 CYS B C 1
ATOM 2641 O O . CYS B 1 133 ? -0.042 -0.638 13.539 1 92.56 133 CYS B O 1
ATOM 2643 N N . ASP B 1 134 ? -2.01 -0.951 14.438 1 89.94 134 ASP B N 1
ATOM 2644 C CA . ASP B 1 134 ? -1.483 -1.693 15.578 1 89.94 134 ASP B CA 1
ATOM 2645 C C . ASP B 1 134 ? -1.389 -3.186 15.266 1 89.94 134 ASP B C 1
ATOM 2647 O O . ASP B 1 134 ? -0.326 -3.791 15.414 1 89.94 134 ASP B O 1
ATOM 2651 N N . SER B 1 135 ? -2.545 -3.736 14.93 1 90.81 135 SER B N 1
ATOM 2652 C CA . SER B 1 135 ? -2.561 -5.156 14.594 1 90.81 135 SER B CA 1
ATOM 2653 C C . SER B 1 135 ? -3.742 -5.5 13.695 1 90.81 135 SER B C 1
ATOM 2655 O O . SER B 1 135 ? -4.707 -4.734 13.617 1 90.81 135 SER B O 1
ATOM 2657 N N . ILE B 1 136 ? -3.602 -6.574 12.969 1 94.56 136 ILE B N 1
ATOM 2658 C CA . ILE B 1 136 ? -4.672 -7.09 12.117 1 94.56 136 ILE B CA 1
ATOM 2659 C C . ILE B 1 136 ? -4.887 -8.57 12.406 1 94.56 136 ILE B C 1
ATOM 2661 O O . ILE B 1 136 ? -3.945 -9.367 12.328 1 94.56 136 ILE B O 1
ATOM 2665 N N . GLN B 1 137 ? -6.035 -8.945 12.766 1 93.12 137 GLN B N 1
ATOM 2666 C CA . GLN B 1 137 ? -6.422 -10.344 12.93 1 93.12 137 GLN B CA 1
ATOM 2667 C C . GLN B 1 137 ? -7.172 -10.852 11.695 1 93.12 137 GLN B C 1
ATOM 2669 O O . GLN B 1 137 ? -8.195 -10.281 11.312 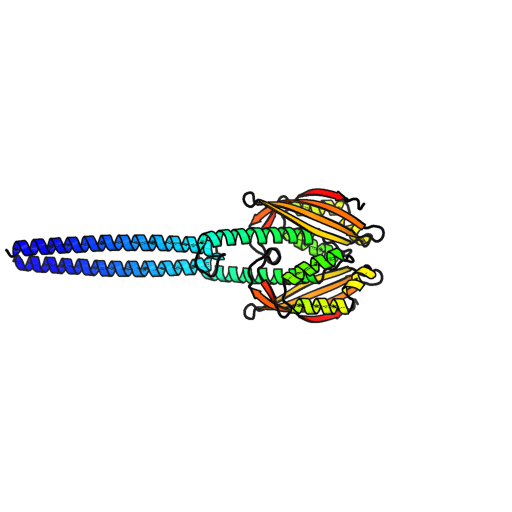1 93.12 137 GLN B O 1
ATOM 2674 N N . LEU B 1 138 ? -6.648 -11.852 11.094 1 94.88 138 LEU B N 1
ATOM 2675 C CA . LEU B 1 138 ? -7.227 -12.383 9.859 1 94.88 138 LEU B CA 1
ATOM 2676 C C . LEU B 1 138 ? -7.66 -13.828 10.047 1 94.88 138 LEU B C 1
ATOM 2678 O O . LEU B 1 138 ? -6.891 -14.656 10.539 1 94.88 138 LEU B O 1
ATOM 2682 N N . ASP B 1 139 ? -8.883 -14.094 9.773 1 92.69 139 ASP B N 1
ATOM 2683 C CA . ASP B 1 139 ? -9.367 -15.469 9.664 1 92.69 139 ASP B CA 1
ATOM 2684 C C . ASP B 1 139 ? -9.266 -15.969 8.227 1 92.69 139 ASP B C 1
ATOM 2686 O O . ASP B 1 139 ? -10.086 -15.609 7.375 1 92.69 139 ASP B O 1
ATOM 2690 N N . GLU B 1 140 ? -8.375 -16.766 8.023 1 86.31 140 GLU B N 1
ATOM 2691 C CA . GLU B 1 140 ? -8.078 -17.219 6.664 1 86.31 140 GLU B CA 1
ATOM 2692 C C . GLU B 1 140 ? -9.219 -18.062 6.102 1 86.31 140 GLU B C 1
ATOM 2694 O O . GLU B 1 140 ? -9.5 -18.016 4.902 1 86.31 140 GLU B O 1
ATOM 2699 N N . GLN B 1 141 ? -9.805 -18.812 6.906 1 83.69 141 GLN B N 1
ATOM 2700 C CA . GLN B 1 141 ? -10.875 -19.703 6.465 1 83.69 141 GLN B CA 1
ATOM 2701 C C . GLN B 1 141 ? -12.133 -18.922 6.102 1 83.69 141 GLN B C 1
ATOM 2703 O O . GLN B 1 141 ? -12.703 -19.109 5.023 1 83.69 141 GLN B O 1
ATOM 2708 N N . LYS B 1 142 ? -12.547 -18.062 7 1 91 142 LYS B N 1
ATOM 2709 C CA . LYS B 1 142 ? -13.758 -17.281 6.789 1 91 142 LYS B CA 1
ATOM 2710 C C . LYS B 1 142 ? -13.461 -16.047 5.938 1 91 142 LYS B C 1
ATOM 2712 O O . LYS B 1 142 ? -14.383 -15.367 5.477 1 91 142 LYS B O 1
ATOM 2717 N N . ARG B 1 143 ? -12.203 -15.695 5.711 1 92.38 143 ARG B N 1
ATOM 2718 C CA . ARG B 1 143 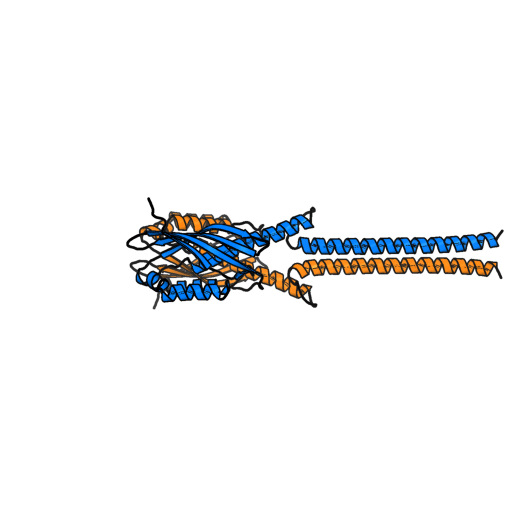? -11.758 -14.523 4.969 1 92.38 143 ARG B CA 1
ATOM 2719 C C . ARG B 1 143 ? -12.328 -13.242 5.566 1 92.38 143 ARG B C 1
ATOM 2721 O O . ARG B 1 143 ? -12.867 -12.398 4.848 1 92.38 143 ARG B O 1
ATOM 2728 N N . THR B 1 144 ? -12.312 -13.195 6.867 1 95.62 144 THR B N 1
ATOM 2729 C CA . THR B 1 144 ? -12.719 -12.016 7.617 1 95.62 144 THR B CA 1
ATOM 2730 C C . THR B 1 144 ? -11.547 -11.445 8.414 1 95.62 144 THR B C 1
ATOM 2732 O O . THR B 1 144 ? -10.562 -12.148 8.664 1 95.62 144 THR B O 1
ATOM 2735 N N . PHE B 1 145 ? -11.609 -10.141 8.703 1 97.62 145 PHE B N 1
ATOM 2736 C CA . PHE B 1 145 ? -10.508 -9.523 9.438 1 97.62 145 PHE B CA 1
ATOM 2737 C C . PHE B 1 145 ? -11.039 -8.578 10.508 1 97.62 145 PHE B C 1
ATOM 2739 O O . PHE B 1 145 ? -12.195 -8.156 10.453 1 97.62 145 PHE B O 1
ATOM 2746 N N . LYS B 1 146 ? -10.305 -8.375 11.5 1 97.56 146 LYS B N 1
ATOM 2747 C CA . LYS B 1 146 ? -10.438 -7.312 12.5 1 97.56 146 LYS B CA 1
ATOM 2748 C C . LYS B 1 146 ? -9.188 -6.438 12.539 1 97.56 146 LYS B C 1
ATOM 2750 O O . LYS B 1 146 ? -8.078 -6.938 12.727 1 97.56 146 LYS B O 1
ATOM 2755 N N . TYR B 1 147 ? -9.328 -5.184 12.211 1 97.5 147 TYR B N 1
ATOM 2756 C CA . TYR B 1 147 ? -8.242 -4.211 12.172 1 97.5 147 TYR B CA 1
ATOM 2757 C C . TYR B 1 147 ? -8.211 -3.377 13.445 1 97.5 147 TYR B C 1
ATOM 2759 O O . TYR B 1 147 ? -9.234 -2.82 13.859 1 97.5 147 TYR B O 1
ATOM 2767 N N . PHE B 1 148 ? -7.09 -3.283 14.086 1 94.31 148 PHE B N 1
ATOM 2768 C CA . PHE B 1 148 ? -6.859 -2.449 15.258 1 94.31 148 PHE B CA 1
ATOM 2769 C C . PHE B 1 148 ? -5.906 -1.306 14.93 1 94.31 148 PHE B C 1
ATOM 2771 O O . PHE B 1 148 ? -4.766 -1.538 14.523 1 94.31 148 PHE B O 1
ATOM 2778 N N . GLY B 1 149 ? -6.402 -0.11 15.109 1 94.12 149 GLY B N 1
ATOM 2779 C CA . GLY B 1 149 ? -5.562 1.039 14.82 1 94.12 149 GLY B CA 1
ATOM 2780 C C . GLY B 1 149 ? -5.734 2.176 15.805 1 94.12 149 GLY B C 1
ATOM 2781 O O . GLY B 1 149 ? -6.707 2.199 16.562 1 94.12 149 GLY B O 1
ATOM 2782 N N . THR B 1 150 ? -4.73 3.021 15.812 1 92.69 150 THR B N 1
ATOM 2783 C CA . THR B 1 150 ? -4.766 4.25 16.594 1 92.69 150 THR B CA 1
ATOM 2784 C C . THR B 1 150 ? -4.836 5.473 15.68 1 92.69 150 THR B C 1
ATOM 2786 O O . THR B 1 150 ? -4.008 5.633 14.789 1 92.69 150 THR B O 1
ATOM 2789 N N . GLN B 1 151 ? -5.84 6.203 15.922 1 94.44 151 GLN B N 1
ATOM 2790 C CA . GLN B 1 151 ? -6.062 7.406 15.125 1 94.44 151 GLN B CA 1
ATOM 2791 C C . GLN B 1 151 ? -5.656 8.656 15.898 1 94.44 151 GLN B C 1
ATOM 2793 O O . GLN B 1 151 ? -5.918 8.766 17.094 1 94.44 151 GLN B O 1
ATOM 2798 N N . LEU B 1 152 ? -4.977 9.523 15.242 1 93.31 152 LEU B N 1
ATOM 2799 C CA . LEU B 1 152 ? -4.609 10.82 15.797 1 93.31 152 LEU B CA 1
ATOM 2800 C C . LEU B 1 152 ? -5.199 11.953 14.969 1 93.31 152 LEU B C 1
ATOM 2802 O O . LEU B 1 152 ? -5.023 11.992 13.75 1 93.31 152 LEU B O 1
ATOM 2806 N N . ILE B 1 153 ? -5.949 12.766 15.562 1 93.25 153 ILE B N 1
ATOM 2807 C CA . ILE B 1 153 ? -6.445 13.992 14.945 1 93.25 153 ILE B CA 1
ATOM 2808 C C . ILE B 1 153 ? -5.746 15.195 15.57 1 93.25 153 ILE B C 1
ATOM 2810 O O . ILE B 1 153 ? -6.016 15.547 16.719 1 93.25 153 ILE B O 1
ATOM 2814 N N . LYS B 1 154 ? -4.883 15.789 14.836 1 91.25 154 LYS B N 1
ATOM 2815 C CA . LYS B 1 154 ? -4.133 16.953 15.297 1 91.25 154 LYS B CA 1
ATOM 2816 C C . LYS B 1 154 ? -4.809 18.25 14.867 1 91.25 154 LYS B C 1
ATOM 2818 O O . LYS B 1 154 ? -5.023 18.484 13.68 1 91.25 154 LYS B O 1
ATOM 2823 N N . ARG B 1 155 ? -5.195 18.969 15.859 1 86.69 155 ARG B N 1
ATOM 2824 C CA . ARG B 1 155 ? -5.758 20.297 15.648 1 86.69 155 ARG B CA 1
ATOM 2825 C C . ARG B 1 155 ? -4.867 21.359 16.281 1 86.69 155 ARG B C 1
ATOM 2827 O O . ARG B 1 155 ? -3.934 21.047 17.016 1 86.69 155 ARG B O 1
ATOM 2834 N N . ARG B 1 156 ? -5.133 22.578 15.867 1 80.69 156 ARG B N 1
ATOM 2835 C CA . ARG B 1 156 ? -4.371 23.688 16.438 1 80.69 156 ARG B CA 1
ATOM 2836 C C . ARG B 1 156 ? -4.586 23.781 17.938 1 80.69 156 ARG B C 1
ATOM 2838 O O . ARG B 1 156 ? -3.65 24.094 18.688 1 80.69 156 ARG B O 1
ATOM 2845 N N . SER B 1 157 ? -5.773 23.484 18.391 1 79.25 157 SER B N 1
ATOM 2846 C CA . SER B 1 157 ? -6.152 23.672 19.781 1 79.25 157 SER B CA 1
ATOM 2847 C C . SER B 1 157 ? -5.785 22.453 20.625 1 79.25 157 SER B C 1
ATOM 2849 O O . SER B 1 157 ? -5.254 22.594 21.734 1 79.25 157 SER B O 1
ATOM 2851 N N . ARG B 1 158 ? -6.117 21.234 20.094 1 85.56 158 ARG B N 1
ATOM 2852 C CA . ARG B 1 158 ? -5.898 20.031 20.906 1 85.56 158 ARG B CA 1
ATOM 2853 C C . ARG B 1 158 ? -5.719 18.797 20.016 1 85.56 158 ARG B C 1
ATOM 2855 O O . ARG B 1 158 ? -6.344 18.703 18.953 1 85.56 158 ARG B O 1
ATOM 2862 N N . ASP B 1 159 ? -4.879 17.891 20.531 1 88.56 159 ASP B N 1
ATOM 2863 C CA . ASP B 1 159 ? -4.727 16.594 19.891 1 88.56 159 ASP B CA 1
ATOM 2864 C C . ASP B 1 159 ? -5.723 15.578 20.469 1 88.56 159 ASP B C 1
ATOM 2866 O O . ASP B 1 159 ? -5.957 15.547 21.672 1 88.56 159 ASP B O 1
ATOM 2870 N N . VAL B 1 160 ? -6.336 14.867 19.562 1 90.69 160 VAL B N 1
ATOM 2871 C CA . VAL B 1 160 ? -7.262 13.828 19.984 1 90.69 160 VAL B CA 1
ATOM 2872 C C . VAL B 1 160 ? -6.73 12.461 19.562 1 90.69 160 VAL B C 1
ATOM 2874 O O . VAL B 1 160 ? -6.383 12.258 18.391 1 90.69 160 VAL B O 1
ATOM 2877 N N . HIS B 1 161 ? -6.598 11.594 20.547 1 90.5 161 HIS B N 1
ATOM 2878 C CA . HIS B 1 161 ? -6.234 10.211 20.266 1 90.5 161 HIS B CA 1
ATOM 2879 C C . HIS B 1 161 ? -7.453 9.297 20.328 1 90.5 161 HIS B C 1
ATOM 2881 O O . HIS B 1 161 ? -8.258 9.391 21.266 1 90.5 161 HIS B O 1
ATOM 2887 N N . ARG B 1 162 ? -7.527 8.461 19.297 1 92.56 162 ARG B N 1
ATOM 2888 C CA . ARG B 1 162 ? -8.664 7.551 19.25 1 92.56 162 ARG B CA 1
ATOM 2889 C C . ARG B 1 162 ? -8.211 6.133 18.922 1 92.56 162 ARG B C 1
ATOM 2891 O O . ARG B 1 162 ? -7.227 5.945 18.203 1 92.56 162 ARG B O 1
ATOM 2898 N N . SER B 1 163 ? -8.906 5.188 19.5 1 92.38 163 SER B N 1
ATOM 2899 C CA . SER B 1 163 ? -8.766 3.791 19.109 1 92.38 163 SER B CA 1
ATOM 2900 C C . SER B 1 163 ? -9.836 3.395 18.094 1 92.38 163 SER B C 1
ATOM 2902 O O . SER B 1 163 ? -11.023 3.656 18.312 1 92.38 163 SER B O 1
ATOM 2904 N N . ILE B 1 164 ? -9.414 2.801 17.078 1 95.44 164 ILE B N 1
ATOM 2905 C CA . ILE B 1 164 ? -10.352 2.408 16.031 1 95.44 164 ILE B CA 1
ATOM 2906 C C . ILE B 1 164 ? -10.273 0.899 15.805 1 95.44 164 ILE B C 1
ATOM 2908 O O . ILE B 1 164 ? -9.18 0.327 15.75 1 95.44 164 ILE B O 1
ATOM 2912 N N . ILE B 1 165 ? -11.391 0.256 15.805 1 96.19 165 ILE B N 1
ATOM 2913 C CA . ILE B 1 165 ? -11.516 -1.155 15.461 1 96.19 165 ILE B CA 1
ATOM 2914 C C . ILE B 1 165 ? -12.508 -1.32 14.305 1 96.19 165 ILE B C 1
ATOM 2916 O O . ILE B 1 165 ? -13.656 -0.881 14.398 1 96.19 165 ILE B O 1
ATOM 2920 N N . THR B 1 166 ? -12.109 -1.884 13.242 1 97.56 166 THR B N 1
ATOM 2921 C CA . THR B 1 166 ? -12.992 -2.15 12.109 1 97.56 166 THR B CA 1
ATOM 2922 C C . THR B 1 166 ? -13.008 -3.639 11.781 1 97.56 166 THR B C 1
ATOM 2924 O O . THR B 1 166 ? -12.078 -4.371 12.133 1 97.56 166 THR B O 1
ATOM 2927 N N . VAL B 1 167 ? -14.07 -4.043 11.164 1 97.44 167 VAL B N 1
ATOM 2928 C CA . VAL B 1 167 ? -14.219 -5.426 10.727 1 97.44 167 VAL B CA 1
ATOM 2929 C C . VAL B 1 167 ? -14.695 -5.461 9.281 1 97.44 167 VAL B C 1
ATOM 2931 O O . VAL B 1 167 ? -15.25 -4.48 8.773 1 97.44 167 VAL B O 1
ATOM 2934 N N . GLY B 1 168 ? -14.422 -6.605 8.625 1 97.69 168 GLY B N 1
ATOM 2935 C CA . GLY B 1 168 ? -14.867 -6.797 7.254 1 97.69 168 GLY B CA 1
ATOM 2936 C C . GLY B 1 168 ? -14.453 -8.133 6.676 1 97.69 168 GLY B C 1
ATOM 2937 O O . GLY B 1 168 ? -13.875 -8.969 7.379 1 97.69 168 GLY B O 1
ATOM 2938 N N . GLY B 1 169 ? -14.906 -8.312 5.449 1 96.56 169 GLY B N 1
ATOM 2939 C CA . GLY B 1 169 ? -14.523 -9.508 4.719 1 96.56 169 GLY B CA 1
ATOM 2940 C C . GLY B 1 169 ? -13.57 -9.234 3.574 1 96.56 169 GLY B C 1
ATOM 2941 O O . GLY B 1 169 ? -13.312 -8.078 3.236 1 96.56 169 GLY B O 1
ATOM 2942 N N . LEU B 1 170 ? -12.961 -10.32 3.057 1 95.56 170 LEU B N 1
ATOM 2943 C CA . LEU B 1 170 ? -12.055 -10.242 1.914 1 95.56 170 LEU B CA 1
ATOM 2944 C C . LEU B 1 170 ? -12.539 -11.133 0.775 1 95.56 170 LEU B C 1
ATOM 2946 O O . LEU B 1 170 ? -12.953 -12.273 1.005 1 95.56 170 LEU B O 1
ATOM 2950 N N . GLU B 1 171 ? -12.562 -10.562 -0.4 1 91.75 171 GLU B N 1
ATOM 2951 C CA . GLU B 1 171 ? -12.891 -11.305 -1.614 1 91.75 171 GLU B CA 1
ATOM 2952 C C . GLU B 1 171 ? -11.781 -11.172 -2.654 1 91.75 171 GLU B C 1
ATOM 2954 O O . GLU B 1 171 ? -11.25 -10.078 -2.865 1 91.75 171 GLU B O 1
ATOM 2959 N N . VAL B 1 172 ? -11.42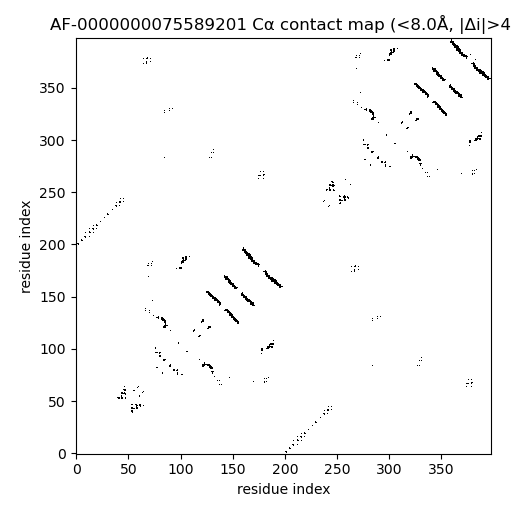2 -12.281 -3.199 1 86.31 172 VAL B N 1
ATOM 2960 C CA . VAL B 1 172 ? -10.383 -12.273 -4.223 1 86.31 172 VAL B CA 1
ATOM 2961 C C . VAL B 1 172 ? -10.953 -11.75 -5.539 1 86.31 172 VAL B C 1
ATOM 2963 O O . VAL B 1 172 ? -12 -12.219 -5.992 1 86.31 172 VAL B O 1
ATOM 2966 N N . VAL B 1 173 ? -10.383 -10.734 -6.129 1 82.62 173 VAL B N 1
ATOM 2967 C CA . VAL B 1 173 ? -10.773 -10.133 -7.398 1 82.62 173 VAL B CA 1
ATOM 2968 C C . VAL B 1 173 ? -9.547 -10.016 -8.312 1 82.62 173 VAL B C 1
ATOM 2970 O O . VAL B 1 173 ? -8.414 -10.109 -7.848 1 82.62 173 VAL B O 1
ATOM 2973 N N . PRO B 1 174 ? -9.727 -9.852 -9.555 1 77.25 174 PRO B N 1
ATOM 2974 C CA . PRO B 1 174 ? -8.57 -9.633 -10.43 1 77.25 174 PRO B CA 1
ATOM 2975 C C . PRO B 1 174 ? -7.781 -8.383 -10.062 1 77.25 174 PRO B C 1
ATOM 2977 O O . PRO B 1 174 ? -8.375 -7.367 -9.68 1 77.25 174 PRO B O 1
ATOM 2980 N N . ARG B 1 175 ? -6.531 -8.562 -10.203 1 81.06 175 ARG B N 1
ATOM 2981 C CA . ARG B 1 175 ? -5.664 -7.43 -9.891 1 81.06 175 ARG B CA 1
ATOM 2982 C C . ARG B 1 175 ? -5.82 -6.316 -10.922 1 81.06 175 ARG B C 1
ATOM 2984 O O . ARG B 1 175 ? -5.973 -6.59 -12.117 1 81.06 175 ARG B O 1
ATOM 2991 N N . THR B 1 176 ? -5.965 -5.094 -10.422 1 78.12 176 THR B N 1
ATOM 2992 C CA . THR B 1 176 ? -5.988 -3.893 -11.25 1 78.12 176 THR B CA 1
ATOM 2993 C C . THR B 1 176 ? -4.941 -2.889 -10.773 1 78.12 176 THR B C 1
ATOM 2995 O O . THR B 1 176 ? -4.305 -3.09 -9.742 1 78.12 176 THR B O 1
ATOM 2998 N N . ARG B 1 177 ? -4.84 -1.879 -11.484 1 75.88 177 ARG B N 1
ATOM 2999 C CA . ARG B 1 177 ? -3.898 -0.82 -11.141 1 75.88 177 ARG B CA 1
ATOM 3000 C C . ARG B 1 177 ? -4.227 -0.217 -9.773 1 75.88 177 ARG B C 1
ATOM 3002 O O . ARG B 1 177 ? -3.328 0.185 -9.039 1 75.88 177 ARG B O 1
ATOM 3009 N N . ASN B 1 178 ? -5.469 -0.185 -9.477 1 78.44 178 ASN B N 1
ATOM 3010 C CA . ASN B 1 178 ? -5.906 0.463 -8.25 1 78.44 178 ASN B CA 1
ATOM 3011 C C . ASN B 1 178 ? -6.09 -0.546 -7.117 1 78.44 178 ASN B C 1
ATOM 3013 O O . ASN B 1 178 ? -6.309 -0.163 -5.969 1 78.44 178 ASN B O 1
ATOM 3017 N N . ASN B 1 179 ? -5.977 -1.767 -7.508 1 82.31 179 ASN B N 1
ATOM 3018 C CA . ASN B 1 179 ? -6.039 -2.852 -6.531 1 82.31 179 ASN B CA 1
ATOM 3019 C C . ASN B 1 179 ? -4.977 -3.912 -6.805 1 82.31 179 ASN B C 1
ATOM 3021 O O . ASN B 1 179 ? -5.297 -5.016 -7.254 1 82.31 179 ASN B O 1
ATOM 3025 N N . PRO B 1 180 ? -3.789 -3.596 -6.379 1 81.19 180 PRO B N 1
ATOM 3026 C CA . PRO B 1 180 ? -2.652 -4.43 -6.773 1 81.19 180 PRO B CA 1
ATOM 3027 C C . PRO B 1 180 ? -2.637 -5.781 -6.066 1 81.19 180 PRO B C 1
ATOM 3029 O O . PRO B 1 180 ? -1.988 -6.723 -6.531 1 81.19 180 PRO B O 1
ATOM 3032 N N . PHE B 1 181 ? -3.307 -5.93 -4.992 1 83.56 181 PHE B N 1
ATOM 3033 C CA . PHE B 1 181 ? -3.295 -7.184 -4.25 1 83.56 181 PHE B CA 1
ATOM 3034 C C . PHE B 1 181 ? -4.414 -8.102 -4.723 1 83.56 181 PHE B C 1
ATOM 3036 O O . PHE B 1 181 ? -4.418 -9.297 -4.406 1 83.56 181 PHE B O 1
ATOM 3043 N N . GLY B 1 182 ? -5.32 -7.523 -5.504 1 86.25 182 GLY B N 1
ATOM 3044 C CA . GLY B 1 182 ? -6.438 -8.328 -5.973 1 86.25 182 GLY B CA 1
ATOM 3045 C C . GLY B 1 182 ? -7.359 -8.781 -4.855 1 86.25 182 GLY B C 1
ATOM 3046 O O . GLY B 1 182 ? -7.816 -9.922 -4.844 1 86.25 182 GLY B O 1
ATOM 3047 N N . LEU B 1 183 ? -7.484 -7.965 -3.854 1 91.31 183 LEU B N 1
ATOM 3048 C CA . LEU B 1 183 ? -8.359 -8.234 -2.715 1 91.31 183 LEU B CA 1
ATOM 3049 C C . LEU B 1 183 ? -9.336 -7.09 -2.494 1 91.31 183 LEU B C 1
ATOM 3051 O O . LEU B 1 183 ? -8.945 -5.922 -2.51 1 91.31 183 LEU B O 1
ATOM 3055 N N . LEU B 1 184 ? -10.602 -7.453 -2.373 1 92.62 184 LEU B N 1
ATOM 3056 C CA . LEU B 1 184 ? -11.648 -6.465 -2.127 1 92.62 184 LEU B CA 1
ATOM 3057 C C . LEU B 1 184 ? -12.188 -6.582 -0.704 1 92.62 184 LEU B C 1
ATOM 3059 O O . LEU B 1 184 ? -12.547 -7.676 -0.262 1 92.62 184 LEU B O 1
ATOM 3063 N N . ILE B 1 185 ? -12.133 -5.551 -0.04 1 96.88 185 ILE B N 1
ATOM 3064 C CA . ILE B 1 185 ? -12.703 -5.516 1.303 1 96.88 185 ILE B CA 1
ATOM 3065 C C . ILE B 1 185 ? -14.227 -5.449 1.217 1 96.88 185 ILE B C 1
ATOM 3067 O O . ILE B 1 185 ? -14.773 -4.609 0.499 1 96.88 185 ILE B O 1
ATOM 3071 N N . THR B 1 186 ? -14.906 -6.336 1.918 1 96.25 186 THR B N 1
ATOM 3072 C CA . THR B 1 186 ? -16.359 -6.414 1.867 1 96.25 186 THR B CA 1
ATOM 3073 C C . THR B 1 186 ? -16.969 -6.277 3.266 1 96.25 186 THR B C 1
ATOM 3075 O O . THR B 1 186 ? -16.297 -6.547 4.262 1 96.25 186 THR B O 1
ATOM 3078 N N . ASN B 1 187 ? -18.219 -5.754 3.312 1 96.38 187 ASN B N 1
ATOM 3079 C CA . ASN B 1 187 ? -18.969 -5.605 4.562 1 96.38 187 ASN B CA 1
ATOM 3080 C C . ASN B 1 187 ? -18.141 -4.887 5.621 1 96.38 187 ASN B C 1
ATOM 3082 O O . ASN B 1 187 ? -18 -5.379 6.742 1 96.38 187 ASN B O 1
ATOM 3086 N N . TRP B 1 188 ? -17.5 -3.854 5.215 1 97.62 188 TRP B N 1
ATOM 3087 C CA . TRP B 1 188 ? -16.625 -3.09 6.086 1 97.62 188 TRP B CA 1
ATOM 3088 C C . TRP B 1 188 ? -17.422 -2.211 7.043 1 97.62 188 TRP B C 1
ATOM 3090 O O . TRP B 1 188 ? -18.359 -1.526 6.633 1 97.62 188 TRP B O 1
ATOM 3100 N N . ARG B 1 189 ? -17.156 -2.26 8.328 1 95.75 189 ARG B N 1
ATOM 3101 C CA . ARG B 1 189 ? -17.812 -1.4 9.305 1 95.75 189 ARG B CA 1
ATOM 3102 C C . ARG B 1 189 ? -16.891 -1.088 10.477 1 95.75 189 ARG B C 1
ATOM 3104 O O . ARG B 1 189 ? -15.961 -1.854 10.766 1 95.75 189 ARG B O 1
ATOM 3111 N N . THR B 1 190 ? -17.156 -0.063 11.078 1 95.12 190 THR B N 1
ATOM 3112 C CA . THR B 1 190 ? -16.422 0.342 12.273 1 95.12 190 THR B CA 1
ATOM 3113 C C . THR B 1 190 ? -17.094 -0.189 13.531 1 95.12 190 THR B C 1
ATOM 3115 O O . THR B 1 190 ? -18.281 0.071 13.766 1 95.12 190 THR B O 1
ATOM 3118 N N . LEU B 1 191 ? -16.344 -0.911 14.305 1 92.88 191 LEU B N 1
ATOM 3119 C CA . LEU B 1 191 ? -16.891 -1.479 15.531 1 92.88 191 LEU B CA 1
ATOM 3120 C C . LEU B 1 191 ? -16.719 -0.514 16.703 1 92.88 191 LEU B C 1
ATOM 3122 O O . LEU B 1 191 ? -17.594 -0.417 17.562 1 92.88 191 LEU B O 1
ATOM 3126 N N . GLU B 1 192 ? -15.547 0.091 16.688 1 88.88 192 GLU B N 1
ATOM 3127 C CA . GLU B 1 192 ? -15.219 0.988 17.797 1 88.88 192 GLU B CA 1
ATOM 3128 C C . GLU B 1 192 ? -14.43 2.203 17.297 1 88.88 192 GLU B C 1
ATOM 3130 O O . GLU B 1 192 ? -13.578 2.084 16.422 1 88.88 192 GLU B O 1
ATOM 3135 N N . ASN B 1 193 ? -14.789 3.311 17.719 1 88.69 193 ASN B N 1
ATOM 3136 C CA . ASN B 1 193 ? -14.102 4.586 17.562 1 88.69 193 ASN B CA 1
ATOM 3137 C C . ASN B 1 193 ? -14.164 5.418 18.844 1 88.69 193 ASN B C 1
ATOM 3139 O O . ASN B 1 193 ? -15.062 6.246 19 1 88.69 193 ASN B O 1
ATOM 3143 N N . LYS B 1 194 ? -13.203 5.172 19.688 1 88.31 194 LYS B N 1
ATOM 3144 C CA . LYS B 1 194 ? -13.281 5.734 21.031 1 88.31 194 LYS B CA 1
ATOM 3145 C C . LYS B 1 194 ? -12.109 6.668 21.312 1 88.31 194 LYS B C 1
ATOM 3147 O O . LYS B 1 194 ? -10.969 6.363 20.953 1 88.31 194 LYS B O 1
ATOM 3152 N N . ASP B 1 195 ? -12.367 7.742 21.922 1 84.94 195 ASP B N 1
ATOM 3153 C CA . ASP B 1 195 ? -11.328 8.688 22.328 1 84.94 195 ASP B CA 1
ATOM 3154 C C . ASP B 1 195 ? -10.484 8.109 23.469 1 84.94 195 ASP B C 1
ATOM 3156 O O . ASP B 1 195 ? -11.016 7.531 24.422 1 84.94 195 ASP B O 1
ATOM 3160 N N . LEU B 1 196 ? -9.164 8.125 23.156 1 78.81 196 LEU B N 1
ATOM 3161 C CA . LEU B 1 196 ? -8.266 7.664 24.219 1 78.81 196 LEU B CA 1
ATOM 3162 C C . LEU B 1 196 ? -7.867 8.812 25.125 1 78.81 196 LEU B C 1
ATOM 3164 O O . LEU B 1 196 ? -7.652 9.938 24.672 1 78.81 196 LEU B O 1
ATOM 3168 N N . THR B 1 197 ? -8.414 9.016 26.297 1 63.81 197 THR B N 1
ATOM 3169 C CA . THR B 1 197 ? -8.094 10.055 27.266 1 63.81 197 THR B CA 1
ATOM 3170 C C . THR B 1 197 ? -6.617 10.008 27.641 1 63.81 197 THR B C 1
ATOM 3172 O O . THR B 1 197 ? -6.082 8.938 27.938 1 63.81 197 THR B O 1
ATOM 3175 N N . THR B 1 198 ? -5.746 10.789 27.016 1 52.56 198 THR B N 1
ATOM 3176 C CA . THR B 1 198 ? -4.398 10.914 27.562 1 52.56 198 THR B CA 1
ATOM 3177 C C . THR B 1 198 ? -4.441 11.148 29.062 1 52.56 198 THR B C 1
ATOM 3179 O O . THR B 1 198 ? -5.207 11.984 29.547 1 52.56 198 THR B O 1
ATOM 3182 N N . PRO B 1 199 ? -3.709 10.336 29.859 1 43.22 199 PRO B N 1
ATOM 3183 C CA . PRO B 1 199 ? -3.65 10.68 31.281 1 43.22 199 PRO B CA 1
ATOM 3184 C C . PRO B 1 199 ? -3.1 12.086 31.516 1 43.22 199 PRO B C 1
ATOM 3186 O O . PRO B 1 199 ? -2.342 12.609 30.703 1 43.22 199 PRO B O 1
#

Nearest PDB structures (foldseek):
  7f11-assembly1_B  TM=6.422E-01  e=1.554E-01  Aspergillus novofumigatus
  7f0z-assembly1_A  TM=6.030E-01  e=2.216E-01  Aspergillus novofumigatus
  7f0o-assembly1_A  TM=6.375E-01  e=2.216E-01  Aspergillus novofumigatus
  7f0y-assembly1_B  TM=6.189E-01  e=3.775E-01  Aspergillus novofumigatus
  8uqf-assembly2_B  TM=4.609E-01  e=1.749E-01  synthetic construct

Secondary structure (DSSP, 8-state):
-HHHHHHHHHHHHHHHHHHHHHHHHHHHHHHHHHHHHHHHHHHHHTT--SSSS-HHHHHHHHHHHHHHHHHHHHHHHHHHHH-B-S-HHHHHHHHHHHHTSB-HHHHHHHHHHHHTTHHHHHHHTT-EEEEEEEEEEEETTTTEEEEEEEEEEE-SS-EEEEEEEEEEEEEE---BTTBTT-EEEEEEEEEEEEEE---/-HHHHHHHHHHHHHHHHHHHHHHHHHHHHHHHHHHHHHHHHHHHHTS--SSSS-HHHHHHHHHHHHHHHHHHHHHHHHHHHH-B-S-HHHHHHHHHHHHTSB-HHHHHHHHHHHHTTHHHHHHHTT-EEEEEEEEEEEETTTTEEEEEEEEEEE-SS-EEEEEEEEEEEEEE---BTTBTT-EEEEEEEEEEEEEE---

Foldseek 3Di:
DVVVVVVVVVVVVVVVVVVVVVVVVVVVVVVVVVVVVVVQQVVQQPQPPDDDPTRVVSVVSVLVVLVVLLVVLVVLLCQLQWFAFLDPVSVVVSVVLSPVQEDCLSVVVVVVCVVVCNNVCCNVQRKTKGKDWDDKAADPVQQKIKTWIWMWIDGPVDIWIWIWIKIFGWDAADADPSRNSRIYTYPIDTDDIGTDPDD/DVVVVVVVVVVVVVVVVVVVVVVVVVVVVVVVVVVVVVVQQVVQQVQPPDDDPGRVVSVVSVLVVLVVLLVVLVVLLCQLQWFAFLDPVSVVVSVVLSPVQEDCLSVVVVVVCVVVCNNVCRNVQRKTKGKDWDDKAADPVQQKIKTWIWMWIDGPVDIWIWIWIKIFGWDAADADPSRNSRIYTYPIDTDDIGTDPDD

InterPro domains:
  IPR022276 Conjugative transposon, TraK [TIGR03781] (4-198)

Solvent-accessible surface area (backbone atoms only — not comparable to full-atom values): 20240 Å² total; per-residue (Å²): 118,66,64,63,49,38,54,50,47,43,50,50,38,52,50,49,37,51,51,49,51,53,51,42,51,50,51,48,52,46,51,51,50,52,42,52,48,46,44,52,30,44,69,25,20,65,57,38,72,84,81,83,81,44,35,68,53,1,45,50,38,39,48,50,45,46,55,31,35,50,52,44,47,54,52,49,39,50,41,29,63,44,47,32,61,50,40,70,68,56,41,53,50,33,40,52,49,25,56,62,31,32,42,69,42,47,52,52,51,51,49,52,38,50,75,72,38,52,63,58,45,27,43,77,59,59,18,36,32,40,62,45,81,72,50,73,49,71,40,77,88,80,30,31,39,39,40,35,31,41,32,38,39,40,39,87,88,53,74,44,40,28,42,35,30,34,37,30,32,58,40,85,46,79,64,39,82,69,26,52,74,16,54,32,36,30,73,46,46,76,78,41,80,42,77,51,78,76,131,116,68,64,64,48,38,55,50,47,43,52,49,38,48,50,50,39,52,49,49,52,52,49,44,51,50,51,50,52,47,51,51,52,50,42,50,47,45,44,53,35,44,70,26,19,68,50,31,70,82,78,86,84,34,38,69,54,2,48,50,37,41,47,48,46,45,55,31,33,50,52,44,48,53,50,50,39,51,41,31,63,44,48,32,62,50,39,71,68,57,42,52,50,33,40,53,50,24,56,64,31,31,42,69,42,47,53,52,51,52,50,50,39,52,75,73,38,51,63,59,46,28,42,77,58,60,18,35,32,39,62,45,81,72,48,73,48,72,40,77,87,79,29,31,39,41,42,35,30,43,34,39,38,42,38,86,86,53,75,44,39,28,41,35,30,35,37,30,32,58,41,84,46,79,63,38,83,70,25,51,73,16,53,31,36,29,73,45,46,75,77,42,80,41,76,49,78,76,130

Sequence (398 aa):
MLIESLEQKTRLALFTVATTIIACTIICGYTVFSCLKMVQEERSQIYVVDGDIPFLAERSKQEANFVMEAKADIQLFHQYFFNLPPDDDYIKWTLGKAMYMADGTAMKQKQAMEEAGFFSDIVSSSAVCTIMCDSIQLDEQKRTFKYFGTQLIKRRSRDVHRSIITVGGLEVVPRTRNNPFGLLITNWRTLENKDLTTPMLIESLEQKTRLALFTVATTIIACTIICGYTVFSCLKMVQEERSQIYVVDGDIPFLAERSKQEANFVMEAKADIQLFHQYFFNLPPDDDYIKWTLGKAMYMADGTAMKQKQAMEEAGFFSDIVSSSAVCTIMCDSIQLDEQKRTFKYFGTQLIKRRSRDVHRSIITVGGLEVVPRTRNNPFGLLITNWRTLENKDLTTP

Organism: NCBI:txid702438